Protein AF-0000000068866070 (afdb_homodimer)

Secondary structure (DSSP, 8-state):
--------SSHHHHHHHHHHHHHHTHHHHS--EEEEEETTGGGGGHHHHHHTT--GGGEEEE---HHHHHTT-HHHHHHTS-HHHHHHHHTT-EEEEEEEESS-EEEE-TTS-EEEE---HIIIIIIHHHHHHHHHHTT-S--PPPEETTEE-HHHHHHHHHT--HHHHHHHHTTGGGPPTT--S-EEEEEEEE-SSTT-HHHHHHHHHHHHHHHHHHHHHHHHTTTT-----------------/--------STTHHHHHHHHHHHHHTHHHHS-PEEEEEETTGGGGGHHHHHHTT--GGGEEEE---HHHHHTT-HHHHHHTS-HHHHHHHHTT-EEEEEEEESS-EEEE-TTS-EEEE---HIIIIIIHHHHHHHHHHTT-S--PPPEETTEE-HHHHHHHHHH--HHHHHHHHTTGGGPPTT--S-EEEEEEEE-SSTT-HHHHHHHHHHHHHHHHHHHHHHHHTTTT-----------------

Sequence (490 aa):
MLRLDGTTLRAATRLAAQARCSVASCAGGGIYTRHYINLSNGVEAIDGLLSAGVAPEALGVCRIQSSQCESQDYSGLLANLDHDMMLHLALGHECRVYDFGSRGATWVADDGSAEPLYVPRAIWWGLEWWRYALNDIWRLPAQRTPILRGVNVERNFREALGRLSKKERRRVKYYRPFTRDGLQEVRLSGYYAPAETDGERQLHRSALLGLSDSLCRRAEVGGTGSGRGSGSEREVRGLRTRAGQMLRLDGTTLRAATRLAAQARCSVASCAGGGIYTRHYINLSNGVEAIDGLLSAGVAPEALGVCRIQSSQCESQDYSGLLANLDHDMMLHLALGHECRVYDFGSRGATWVADDGSAEPLYVPRAIWWGLEWWRYALNDIWRLPAQRTPILRGVNVERNFREALGRLSKKERRRVKYYRPFTRDGLQEVRLSGYYAPAETDGERQLHRSALLGLSDSLCRRAEVGGTGSGRGSGSEREVRGLRTRAGQ

Organism: Emiliania huxleyi (strain CCMP1516) (NCBI:txid280463)

Radius of gyration: 22.98 Å; Cα contacts (8 Å, |Δi|>4): 796; chains: 2; bounding box: 53×93×48 Å

Foldseek 3Di:
DQPADQPAPCQLVVVLVVLLVQCVVCPDDVAAEAEEQEPDQSLVSLVSNVVSPNQLVSYHYFYQDLVCLVVVVLLVLLVRDDPVLLQSQQLPYAYEYGHEAADFDFAQDPVRDTDRGRDRCCAQRSQLLVQQLLCVLLVAADHDQRDRSNDGCNVVSVVSSVPDDPVSSCSSNVNSVNHHPPRRTGNYHYGYYHGDQVPPVVVSVVSVVVSVVSNVVVVVVVVVVVPPPPDPPPDPPPPPPDPDD/DQPQVQDAPVALVVVLVVLLVQCVVCPDDVAHEAEEQEPDQSLVSLVSNVVSPNQLVSYHYFYQDLVCLVVVVLLVLLVRDDPVLLQSQQLPYAYEYEHEAADFDFAQDPVRDTDGDRDRCCAQRSQLLVQQLLCVLLVAADHDQRDRSNDGCNVVSVVVSVPDDPVSSCSSNVNSVNHHPPRRTGNYHYGYYHGDQVPPVVVSVVSVVVSVVSNVVVVVVVVVPVPPPPDPPPPPPPDPPDDDD

Structure (mmCIF, N/CA/C/O backbone):
data_AF-0000000068866070-model_v1
#
loop_
_entity.id
_entity.type
_entity.pdbx_description
1 polymer 'Uncharacterized protein'
#
loop_
_atom_site.group_PDB
_atom_site.id
_atom_site.type_symbol
_atom_site.label_atom_id
_atom_site.label_alt_id
_atom_site.label_comp_id
_atom_site.label_asym_id
_atom_site.label_entity_id
_atom_site.label_seq_id
_atom_site.pdbx_PDB_ins_code
_atom_site.Cartn_x
_atom_site.Cartn_y
_atom_site.Cartn_z
_atom_site.occupancy
_atom_site.B_iso_or_equiv
_atom_site.auth_seq_id
_atom_site.auth_comp_id
_atom_site.auth_asym_id
_atom_site.auth_atom_id
_atom_site.pdbx_PDB_model_num
ATOM 1 N N . MET A 1 1 ? -0.621 25.141 1.736 1 18.17 1 MET A N 1
ATOM 2 C CA . MET A 1 1 ? -0.434 25.188 3.184 1 18.17 1 MET A CA 1
ATOM 3 C C . MET A 1 1 ? -1.248 24.078 3.863 1 18.17 1 MET A C 1
ATOM 5 O O . MET A 1 1 ? -2.441 23.938 3.596 1 18.17 1 MET A O 1
ATOM 9 N N . LEU A 1 2 ? -0.579 22.984 4.215 1 21.86 2 LEU A N 1
ATOM 10 C CA . LEU A 1 2 ? -1.161 21.953 5.066 1 21.86 2 LEU A CA 1
ATOM 11 C C . LEU A 1 2 ? -1.938 22.562 6.223 1 21.86 2 LEU A C 1
ATOM 13 O O . LEU A 1 2 ? -1.4 23.391 6.965 1 21.86 2 LEU A O 1
ATOM 17 N N . ARG A 1 3 ? -3.137 22.766 5.984 1 23.44 3 ARG A N 1
ATOM 18 C CA . ARG A 1 3 ? -3.955 23.266 7.082 1 23.44 3 ARG A CA 1
ATOM 19 C C . ARG A 1 3 ? -3.85 22.344 8.305 1 23.44 3 ARG A C 1
ATOM 21 O O . ARG A 1 3 ? -4.312 21.203 8.273 1 23.44 3 ARG A O 1
ATOM 28 N N . LEU A 1 4 ? -2.725 22.438 9.062 1 25.02 4 LEU A N 1
ATOM 29 C CA . LEU A 1 4 ? -2.516 21.766 10.336 1 25.02 4 LEU A CA 1
ATOM 30 C C . LEU A 1 4 ? -3.445 22.312 11.406 1 25.02 4 LEU A C 1
ATOM 32 O O . LEU A 1 4 ? -3.348 23.484 11.773 1 25.02 4 LEU A O 1
ATOM 36 N N . ASP A 1 5 ? -4.668 22.031 11.414 1 24.56 5 ASP A N 1
ATOM 37 C CA . ASP A 1 5 ? -5.516 22.484 12.516 1 24.56 5 ASP A CA 1
ATOM 38 C C . ASP A 1 5 ? -5.004 21.953 13.852 1 24.56 5 ASP A C 1
ATOM 40 O O . ASP A 1 5 ? -4.566 20.812 13.953 1 24.56 5 ASP A O 1
ATOM 44 N N . GLY A 1 6 ? -4.422 22.672 14.75 1 24.53 6 GLY A N 1
ATOM 45 C CA . GLY A 1 6 ? -3.902 22.641 16.109 1 24.53 6 GLY A CA 1
ATOM 46 C C . GLY A 1 6 ? -4.789 21.875 17.062 1 24.53 6 GLY A C 1
ATOM 47 O O . GLY A 1 6 ? -4.695 22.047 18.281 1 24.53 6 GLY A O 1
ATOM 48 N N . THR A 1 7 ? -5.992 21.516 16.891 1 27.55 7 THR A N 1
ATOM 49 C CA . THR A 1 7 ? -6.781 21.016 18.016 1 27.55 7 THR A CA 1
ATOM 50 C C . THR A 1 7 ? -6.168 19.734 18.562 1 27.55 7 THR A C 1
ATOM 52 O O . THR A 1 7 ? -6.035 18.734 17.859 1 27.55 7 THR A O 1
ATOM 55 N N . THR A 1 8 ? -5.258 19.688 19.641 1 26.61 8 THR A N 1
ATOM 56 C CA . THR A 1 8 ? -4.504 18.75 20.469 1 26.61 8 THR A CA 1
ATOM 57 C C . THR A 1 8 ? -5.316 17.484 20.734 1 26.61 8 THR A C 1
ATOM 59 O O . THR A 1 8 ? -4.855 16.375 20.469 1 26.61 8 THR A O 1
ATOM 62 N N . LEU A 1 9 ? -5.539 17.047 22.25 1 30.61 9 LEU A N 1
ATOM 63 C CA . LEU A 1 9 ? -6.234 15.977 22.984 1 30.61 9 LEU A CA 1
ATOM 64 C C . LEU A 1 9 ? -7.684 15.867 22.516 1 30.61 9 LEU A C 1
ATOM 66 O O . LEU A 1 9 ? -8.406 14.969 22.953 1 30.61 9 LEU A O 1
ATOM 70 N N . ARG A 1 10 ? -8.398 16.906 22.188 1 32.78 10 ARG A N 1
ATOM 71 C CA . ARG A 1 10 ? -9.641 17.156 21.469 1 32.78 10 ARG A CA 1
ATOM 72 C C . ARG A 1 10 ? -9.586 16.594 20.047 1 32.78 10 ARG A C 1
ATOM 74 O O . ARG A 1 10 ? -10.477 16.844 19.234 1 32.78 10 ARG A O 1
ATOM 81 N N . ALA A 1 11 ? -8.602 16.016 19.781 1 35.59 11 ALA A N 1
ATOM 82 C CA . ALA A 1 11 ? -8.016 15.469 18.562 1 35.59 11 ALA A CA 1
ATOM 83 C C . ALA A 1 11 ? -8.656 14.133 18.203 1 35.59 11 ALA A C 1
ATOM 85 O O . ALA A 1 11 ? -8.992 13.891 17.031 1 35.59 11 ALA A O 1
ATOM 86 N N . ALA A 1 12 ? -8.391 13.289 19.266 1 38.69 12 ALA A N 1
ATOM 87 C CA . ALA A 1 12 ? -9.156 12.07 19 1 38.69 12 ALA A CA 1
ATOM 88 C C . ALA A 1 12 ? -10.609 12.398 18.656 1 38.69 12 ALA A C 1
ATOM 90 O O . ALA A 1 12 ? -11.188 11.812 17.734 1 38.69 12 ALA A O 1
ATOM 91 N N . THR A 1 13 ? -11.07 13.297 19.641 1 38.59 13 THR A N 1
ATOM 92 C CA . THR A 1 13 ? -12.43 13.758 19.375 1 38.59 13 THR A CA 1
ATOM 93 C C . THR A 1 13 ? -12.484 14.523 18.047 1 38.59 13 THR A C 1
ATOM 95 O O . THR A 1 13 ? -13.43 14.375 17.281 1 38.59 13 THR A O 1
ATOM 98 N N . ARG A 1 14 ? -11.445 15.352 17.891 1 43.56 14 ARG A N 1
ATOM 99 C CA . ARG A 1 14 ? -11.375 16.094 16.641 1 43.56 14 ARG A CA 1
ATOM 100 C C . ARG A 1 14 ? -11.094 15.172 15.461 1 43.56 14 ARG A C 1
ATOM 102 O O . ARG A 1 14 ? -11.648 15.352 14.375 1 43.56 14 ARG A O 1
ATOM 109 N N . LEU A 1 15 ? -10.141 14.266 15.828 1 48.16 15 LEU A N 1
ATOM 110 C CA . LEU A 1 15 ? -9.961 13.258 14.781 1 48.16 15 LEU A CA 1
ATOM 111 C C . LEU A 1 15 ? -11.266 12.531 14.492 1 48.16 15 LEU A C 1
ATOM 113 O O . LEU A 1 15 ? -11.609 12.312 13.328 1 48.16 15 LEU A O 1
ATOM 117 N N . ALA A 1 16 ? -11.805 12.242 15.719 1 47.09 16 ALA A N 1
ATOM 118 C CA . ALA A 1 16 ? -13.109 11.617 15.523 1 47.09 16 ALA A CA 1
ATOM 119 C C . ALA A 1 16 ? -14.07 12.562 14.812 1 47.09 16 ALA A C 1
ATOM 121 O O . ALA A 1 16 ? -14.805 12.148 13.914 1 47.09 16 ALA A O 1
ATOM 122 N N . ALA A 1 17 ? -14.016 13.789 15.336 1 44.69 17 ALA A N 1
ATOM 123 C CA . ALA A 1 17 ? -14.898 14.758 14.695 1 44.69 17 ALA A CA 1
ATOM 124 C C . ALA A 1 17 ? -14.5 14.984 13.242 1 44.69 17 ALA A C 1
ATOM 126 O O . ALA A 1 17 ? -15.359 15.055 12.359 1 44.69 17 ALA A O 1
ATOM 127 N N . GLN A 1 18 ? -13.25 15.125 13.102 1 48.88 18 GLN A N 1
ATOM 128 C CA . GLN A 1 18 ? -12.773 15.305 11.734 1 48.88 18 GLN A CA 1
ATOM 129 C C . GLN A 1 18 ? -13 14.047 10.898 1 48.88 18 GLN A C 1
ATOM 131 O O . GLN A 1 18 ? -13.359 14.133 9.727 1 48.88 18 GLN A O 1
ATOM 136 N N . ALA A 1 19 ? -12.758 12.992 11.586 1 49.97 19 ALA A N 1
ATOM 137 C CA . ALA A 1 19 ? -13.055 11.734 10.906 1 49.97 19 ALA A CA 1
ATOM 138 C C . ALA A 1 19 ? -14.547 11.633 10.578 1 49.97 19 ALA A C 1
ATOM 140 O O . ALA A 1 19 ? -14.914 11.188 9.492 1 49.97 19 ALA A O 1
ATOM 141 N N . ARG A 1 20 ? -15.273 12.016 11.578 1 47.03 20 ARG A N 1
ATOM 142 C CA . ARG A 1 20 ? -16.719 11.977 11.344 1 47.03 20 ARG A CA 1
ATOM 143 C C . ARG A 1 20 ? -17.109 12.898 10.195 1 47.03 20 ARG A C 1
ATOM 145 O O . ARG A 1 20 ? -17.953 12.539 9.367 1 47.03 20 ARG A O 1
ATOM 152 N N . CYS A 1 21 ? -16.594 14.031 10.227 1 43.09 21 CYS A N 1
ATOM 153 C CA . CYS A 1 21 ? -16.891 14.961 9.141 1 43.09 21 CYS A CA 1
ATOM 154 C C . CYS A 1 21 ? -16.406 14.406 7.805 1 43.09 21 CYS A C 1
ATOM 156 O O . CYS A 1 21 ? -17.062 14.586 6.781 1 43.09 21 CYS A O 1
ATOM 158 N N . SER A 1 22 ? -15.32 13.836 7.895 1 46.53 22 SER A N 1
ATOM 159 C CA . SER A 1 22 ? -14.688 13.344 6.676 1 46.53 22 SER A CA 1
ATOM 160 C C . SER A 1 22 ? -15.43 12.133 6.121 1 46.53 22 SER A C 1
ATOM 162 O O . SER A 1 22 ? -15.484 11.93 4.902 1 46.53 22 SER A O 1
ATOM 164 N N . VAL A 1 23 ? -15.891 11.336 7.027 1 44.81 23 VAL A N 1
ATOM 165 C CA . VAL A 1 23 ? -16.719 10.227 6.543 1 44.81 23 VAL A CA 1
ATOM 166 C C . VAL A 1 23 ? -17.969 10.773 5.867 1 44.81 23 VAL A C 1
ATOM 168 O O . VAL A 1 23 ? -18.406 10.242 4.844 1 44.81 23 VAL A O 1
ATOM 171 N N . ALA A 1 24 ? -18.562 11.82 6.406 1 41.28 24 ALA A N 1
ATOM 172 C CA . ALA A 1 24 ? -19.75 12.469 5.867 1 41.28 24 ALA A CA 1
ATOM 173 C C . ALA A 1 24 ? -19.469 13.102 4.508 1 41.28 24 ALA A C 1
ATOM 175 O O . ALA A 1 24 ? -20.375 13.242 3.678 1 41.28 24 ALA A O 1
ATOM 176 N N . SER A 1 25 ? -18.281 13.484 4.285 1 42.06 25 SER A N 1
ATOM 177 C CA . SER A 1 25 ? -18.031 14.336 3.125 1 42.06 25 SER A CA 1
ATOM 178 C C . SER A 1 25 ? -17.969 13.516 1.84 1 42.06 25 SER A C 1
ATOM 180 O O . SER A 1 25 ? -17.688 14.055 0.768 1 42.06 25 SER A O 1
ATOM 182 N N . CYS A 1 26 ? -17.953 12.148 1.884 1 45.66 26 CYS A N 1
ATOM 183 C CA . CYS A 1 26 ? -18.047 11.523 0.572 1 45.66 26 CYS A CA 1
ATOM 184 C C . CYS A 1 26 ? -19.312 11.961 -0.16 1 45.66 26 CYS A C 1
ATOM 186 O O . CYS A 1 26 ? -19.5 11.633 -1.332 1 45.66 26 CYS A O 1
ATOM 188 N N . ALA A 1 27 ? -20.328 12.414 0.537 1 41.38 27 ALA A N 1
ATOM 189 C CA . ALA A 1 27 ? -21.672 12.461 -0.021 1 41.38 27 ALA A CA 1
ATOM 190 C C . ALA A 1 27 ? -21.719 13.289 -1.303 1 41.38 27 ALA A C 1
ATOM 192 O O . ALA A 1 27 ? -22.422 12.945 -2.256 1 41.38 27 ALA A O 1
ATOM 193 N N . GLY A 1 28 ? -21.234 14.5 -1.285 1 46.66 28 GLY A N 1
ATOM 194 C CA . GLY A 1 28 ? -21.781 15.297 -2.365 1 46.66 28 GLY A CA 1
ATOM 195 C C . GLY A 1 28 ? -20.953 15.25 -3.631 1 46.66 28 GLY A C 1
ATOM 196 O O . GLY A 1 28 ? -21.469 15.469 -4.73 1 46.66 28 GLY A O 1
ATOM 197 N N . GLY A 1 29 ? -19.594 14.945 -3.688 1 56.62 29 GLY A N 1
ATOM 198 C CA . GLY A 1 29 ? -18.844 15.359 -4.859 1 56.62 29 GLY A CA 1
ATOM 199 C C . GLY A 1 29 ? -18.062 14.227 -5.492 1 56.62 29 GLY A C 1
ATOM 200 O O . GLY A 1 29 ? -17.203 14.461 -6.355 1 56.62 29 GLY A O 1
ATOM 201 N N . GLY A 1 30 ? -18.391 12.789 -5.207 1 77.31 30 GLY A N 1
ATOM 202 C CA . GLY A 1 30 ? -17.703 11.711 -5.91 1 77.31 30 GLY A CA 1
ATOM 203 C C . GLY A 1 30 ? -16.297 11.477 -5.418 1 77.31 30 GLY A C 1
ATOM 204 O O . GLY A 1 30 ? -15.43 11.039 -6.18 1 77.31 30 GLY A O 1
ATOM 205 N N . ILE A 1 31 ? -16.016 11.992 -4.191 1 87.44 31 ILE A N 1
ATOM 206 C CA . ILE A 1 31 ? -14.672 11.836 -3.633 1 87.44 31 ILE A CA 1
ATOM 207 C C . ILE A 1 31 ? -14.719 10.875 -2.449 1 87.44 31 ILE A C 1
ATOM 209 O O . ILE A 1 31 ? -15.508 11.055 -1.521 1 87.44 31 ILE A O 1
ATOM 213 N N . TYR A 1 32 ? -14.047 9.891 -2.479 1 91 32 TYR A N 1
ATOM 214 C CA . TYR A 1 32 ? -13.883 8.922 -1.405 1 91 32 TYR A CA 1
ATOM 215 C C . TYR A 1 32 ? -12.711 9.289 -0.511 1 91 32 TYR A C 1
ATOM 217 O O . TYR A 1 32 ? -11.68 9.766 -0.994 1 91 32 TYR A O 1
ATOM 225 N N . THR A 1 33 ? -12.867 9.102 0.776 1 91.31 33 THR A N 1
ATOM 226 C CA . THR A 1 33 ? -11.789 9.359 1.721 1 91.31 33 THR A CA 1
ATOM 227 C C . THR A 1 33 ? -11.18 8.055 2.215 1 91.31 33 THR A C 1
ATOM 229 O O . THR A 1 33 ? -11.875 7.207 2.781 1 91.31 33 THR A O 1
ATOM 232 N N . ARG A 1 34 ? -9.953 7.902 1.935 1 93.44 34 ARG A N 1
ATOM 233 C CA . ARG A 1 34 ? -9.18 6.793 2.473 1 93.44 34 ARG A CA 1
ATOM 234 C C . ARG A 1 34 ? -8.289 7.254 3.623 1 93.44 34 ARG A C 1
ATOM 236 O O . ARG A 1 34 ? -7.66 8.312 3.545 1 93.44 34 ARG A O 1
ATOM 243 N N . HIS A 1 35 ? -8.273 6.477 4.719 1 93.44 35 HIS A N 1
ATOM 244 C CA . HIS A 1 35 ? -7.492 6.809 5.902 1 93.44 35 HIS A CA 1
ATOM 245 C C . HIS A 1 35 ? -6.246 5.934 6.004 1 93.44 35 HIS A C 1
ATOM 247 O O . HIS A 1 35 ? -6.328 4.711 5.875 1 93.44 35 HIS A O 1
ATOM 253 N N . TYR A 1 36 ? -5.129 6.574 6.203 1 96.62 36 TYR A N 1
ATOM 254 C CA . TYR A 1 36 ? -3.865 5.852 6.316 1 96.62 36 TYR A CA 1
ATOM 255 C C . TYR A 1 36 ? -3.215 6.102 7.672 1 96.62 36 TYR A C 1
ATOM 257 O O . TYR A 1 36 ? -3.018 7.25 8.07 1 96.62 36 TYR A O 1
ATOM 265 N N . ILE A 1 37 ? -2.887 5.043 8.312 1 96.69 37 ILE A N 1
ATOM 266 C CA . ILE A 1 37 ? -2.176 5.07 9.586 1 96.69 37 ILE A CA 1
ATOM 267 C C . ILE A 1 37 ? -0.67 5.039 9.336 1 96.69 37 ILE A C 1
ATOM 269 O O . ILE A 1 37 ? -0.139 4.059 8.812 1 96.69 37 ILE A O 1
ATOM 273 N N . ASN A 1 38 ? -0.002 6.105 9.711 1 96.88 38 ASN A N 1
ATOM 274 C CA . ASN A 1 38 ? 1.451 6.078 9.602 1 96.88 38 ASN A CA 1
ATOM 275 C C . ASN A 1 38 ? 2.092 5.309 10.75 1 96.88 38 ASN A C 1
ATOM 277 O O . ASN A 1 38 ? 1.943 5.684 11.914 1 96.88 38 ASN A O 1
ATOM 281 N N . LEU A 1 39 ? 2.77 4.312 10.367 1 95.06 39 LEU A N 1
ATOM 282 C CA . LEU A 1 39 ? 3.438 3.514 11.391 1 95.06 39 LEU A CA 1
ATOM 283 C C . LEU A 1 39 ? 4.707 4.203 11.875 1 95.06 39 LEU A C 1
ATOM 285 O O . LEU A 1 39 ? 5.469 4.75 11.07 1 95.06 39 LEU A O 1
ATOM 289 N N . SER A 1 40 ? 4.98 4.23 13.258 1 91.25 40 SER A N 1
ATOM 290 C CA . SER A 1 40 ? 4.352 3.367 14.258 1 91.25 40 SER A CA 1
ATOM 291 C C . SER A 1 40 ? 3.322 4.133 15.078 1 91.25 40 SER A C 1
ATOM 293 O O . SER A 1 40 ? 2.225 3.635 15.336 1 91.25 40 SER A O 1
ATOM 295 N N . ASN A 1 41 ? 3.477 5.457 15.305 1 90.06 41 ASN A N 1
ATOM 296 C CA . ASN A 1 41 ? 2.691 6.156 16.312 1 90.06 41 ASN A CA 1
ATOM 297 C C . ASN A 1 41 ? 1.287 6.477 15.812 1 90.06 41 ASN A C 1
ATOM 299 O O . ASN A 1 41 ? 0.381 6.738 16.609 1 90.06 41 ASN A O 1
ATOM 303 N N . GLY A 1 42 ? 1.121 6.426 14.492 1 93.62 42 GLY A N 1
ATOM 304 C CA . GLY A 1 42 ? -0.202 6.66 13.938 1 93.62 42 GLY A CA 1
ATOM 305 C C . GLY A 1 42 ? -1.23 5.645 14.398 1 93.62 42 GLY A C 1
ATOM 306 O O . GLY A 1 42 ? -2.436 5.875 14.273 1 93.62 42 GLY A O 1
ATOM 307 N N . VAL A 1 43 ? -0.78 4.531 14.953 1 94 43 VAL A N 1
ATOM 308 C CA . VAL A 1 43 ? -1.672 3.451 15.367 1 94 43 VAL A CA 1
ATOM 309 C C . VAL A 1 43 ? -2.6 3.941 16.469 1 94 43 VAL A C 1
ATOM 311 O O . VAL A 1 43 ? -3.668 3.365 16.703 1 94 43 VAL A O 1
ATOM 314 N N . GLU A 1 44 ? -2.193 4.953 17.141 1 89.81 44 GLU A N 1
ATOM 315 C CA . GLU A 1 44 ? -2.988 5.508 18.234 1 89.81 44 GLU A CA 1
ATOM 316 C C . GLU A 1 44 ? -4.289 6.117 17.719 1 89.81 44 GLU A C 1
ATOM 318 O O . GLU A 1 44 ? -5.219 6.355 18.484 1 89.81 44 GLU A O 1
ATOM 323 N N . ALA A 1 45 ? -4.383 6.359 16.391 1 90.62 45 ALA A N 1
ATOM 324 C CA . ALA A 1 45 ? -5.578 6.953 15.797 1 90.62 45 ALA A CA 1
ATOM 325 C C . ALA A 1 45 ? -6.641 5.895 15.523 1 90.62 45 ALA A C 1
ATOM 327 O O . ALA A 1 45 ? -7.805 6.223 15.281 1 90.62 45 ALA A O 1
ATOM 328 N N . ILE A 1 46 ? -6.289 4.605 15.531 1 92.56 46 ILE A N 1
ATOM 329 C CA . ILE A 1 46 ? -7.129 3.525 15.023 1 92.56 46 ILE A CA 1
ATOM 330 C C . ILE A 1 46 ? -8.43 3.463 15.82 1 92.56 46 ILE A C 1
ATOM 332 O O . ILE A 1 46 ? -9.516 3.506 15.25 1 92.56 46 ILE A O 1
ATOM 336 N N . ASP A 1 47 ? -8.305 3.465 17.156 1 87.56 47 ASP A N 1
ATOM 337 C CA . ASP A 1 47 ? -9.492 3.32 17.984 1 87.56 47 ASP A CA 1
ATOM 338 C C . ASP A 1 47 ? -10.438 4.508 17.812 1 87.56 47 ASP A C 1
ATOM 340 O O . ASP A 1 47 ? -11.656 4.328 17.719 1 87.56 47 ASP A O 1
ATOM 344 N N . GLY A 1 48 ? -9.844 5.664 17.734 1 85.56 48 GLY A N 1
ATOM 345 C CA . GLY A 1 48 ? -10.656 6.848 17.531 1 85.56 48 GLY A CA 1
ATOM 346 C C . GLY A 1 48 ? -11.383 6.836 16.188 1 85.56 48 GLY A C 1
ATOM 347 O O . GLY A 1 48 ? -12.555 7.211 16.125 1 85.56 48 GLY A O 1
ATOM 348 N N . LEU A 1 49 ? -10.758 6.395 15.156 1 89.12 49 LEU A N 1
ATOM 349 C CA . LEU A 1 49 ? -11.344 6.348 13.82 1 89.12 49 LEU A CA 1
ATOM 350 C C . LEU A 1 49 ? -12.469 5.316 13.758 1 89.12 49 LEU A C 1
ATOM 352 O O . LEU A 1 49 ? -13.539 5.594 13.211 1 89.12 49 LEU A O 1
ATOM 356 N N . LEU A 1 50 ? -12.227 4.191 14.336 1 87.19 50 LEU A N 1
ATOM 357 C CA . LEU A 1 50 ? -13.242 3.145 14.352 1 87.19 50 LEU A CA 1
ATOM 358 C C . LEU A 1 50 ? -14.469 3.586 15.141 1 87.19 50 LEU A C 1
ATOM 360 O O . LEU A 1 50 ? -15.602 3.379 14.703 1 87.19 50 LEU A O 1
ATOM 364 N N . SER A 1 51 ? -14.211 4.227 16.25 1 83.94 51 SER A N 1
ATOM 365 C CA . SER A 1 51 ? -15.305 4.715 17.094 1 83.94 51 SER A CA 1
ATOM 366 C C . SER A 1 51 ? -16.094 5.805 16.375 1 83.94 51 SER A C 1
ATOM 368 O O . SER A 1 51 ? -17.297 5.953 16.609 1 83.94 51 SER A O 1
ATOM 370 N N . ALA A 1 52 ? -15.406 6.473 15.477 1 81.88 52 ALA A N 1
ATOM 371 C CA . ALA A 1 52 ? -16.047 7.539 14.711 1 81.88 52 ALA A CA 1
ATOM 372 C C . ALA A 1 52 ? -16.828 6.973 13.531 1 81.88 52 ALA A C 1
ATOM 374 O O . ALA A 1 52 ? -17.422 7.723 12.75 1 81.88 52 ALA A O 1
ATOM 375 N N . GLY A 1 53 ? -16.75 5.633 13.336 1 81.69 53 GLY A N 1
ATOM 376 C CA . GLY A 1 53 ? -17.594 5.004 12.32 1 81.69 53 GLY A CA 1
ATOM 377 C C . GLY A 1 53 ? -16.828 4.68 11.047 1 81.69 53 GLY A C 1
ATOM 378 O O . GLY A 1 53 ? -17.422 4.223 10.062 1 81.69 53 GLY A O 1
ATOM 379 N N . VAL A 1 54 ? -15.547 4.996 11.055 1 86.5 54 VAL A N 1
ATOM 380 C CA . VAL A 1 54 ? -14.758 4.613 9.883 1 86.5 54 VAL A CA 1
ATOM 381 C C . VAL A 1 54 ? -14.695 3.094 9.781 1 86.5 54 VAL A C 1
ATOM 383 O O . VAL A 1 54 ? -14.336 2.414 10.75 1 86.5 54 VAL A O 1
ATOM 386 N N . ALA A 1 55 ? -15.102 2.609 8.609 1 85.88 55 ALA A N 1
ATOM 387 C CA . ALA A 1 55 ? -15.023 1.167 8.398 1 85.88 55 ALA A CA 1
ATOM 388 C C . ALA A 1 55 ? -13.57 0.685 8.477 1 85.88 55 ALA A C 1
ATOM 390 O O . ALA A 1 55 ? -12.672 1.319 7.93 1 85.88 55 ALA A O 1
ATOM 391 N N . PRO A 1 56 ? -13.359 -0.416 9.164 1 91.06 56 PRO A N 1
ATOM 392 C CA . PRO A 1 56 ? -11.984 -0.921 9.266 1 91.06 56 PRO A CA 1
ATOM 393 C C . PRO A 1 56 ? -11.344 -1.167 7.906 1 91.06 56 PRO A C 1
ATOM 395 O O . PRO A 1 56 ? -10.133 -0.993 7.75 1 91.06 56 PRO A O 1
ATOM 398 N N . GLU A 1 57 ? -12.164 -1.466 6.891 1 89.06 57 GLU A N 1
ATOM 399 C CA . GLU A 1 57 ? -11.664 -1.747 5.551 1 89.06 57 GLU A CA 1
ATOM 400 C C . GLU A 1 57 ? -11.18 -0.473 4.867 1 89.06 57 GLU A C 1
ATOM 402 O O . GLU A 1 57 ? -10.461 -0.534 3.865 1 89.06 57 GLU A O 1
ATOM 407 N N . ALA A 1 58 ? -11.578 0.646 5.418 1 89.19 58 ALA A N 1
ATOM 408 C CA . ALA A 1 58 ? -11.195 1.932 4.836 1 89.19 58 ALA A CA 1
ATOM 409 C C . ALA A 1 58 ? -9.883 2.434 5.434 1 89.19 58 ALA A C 1
ATOM 411 O O . ALA A 1 58 ? -9.367 3.479 5.023 1 89.19 58 ALA A O 1
ATOM 412 N N . LEU A 1 59 ? -9.383 1.612 6.363 1 93.25 59 LEU A N 1
ATOM 413 C CA . LEU A 1 59 ? -8.102 1.952 6.969 1 93.25 59 LEU A CA 1
ATOM 414 C C . LEU A 1 59 ? -6.961 1.225 6.27 1 93.25 59 LEU A C 1
ATOM 416 O O . LEU A 1 59 ? -7.047 0.021 6.02 1 93.25 59 LEU A O 1
ATOM 420 N N . GLY A 1 60 ? -6.016 1.967 5.852 1 96.06 60 GLY A N 1
ATOM 421 C CA . GLY A 1 60 ? -4.738 1.438 5.406 1 96.06 60 GLY A CA 1
ATOM 422 C C . GLY A 1 60 ? -3.57 1.911 6.254 1 96.06 60 GLY A C 1
ATOM 423 O O . GLY A 1 60 ? -3.756 2.654 7.219 1 96.06 60 GLY A O 1
ATOM 424 N N . VAL A 1 61 ? -2.402 1.41 5.938 1 97.69 61 VAL A N 1
ATOM 425 C CA . VAL A 1 61 ? -1.226 1.881 6.66 1 97.69 61 VAL A CA 1
ATOM 426 C C . VAL A 1 61 ? -0.195 2.422 5.672 1 97.69 61 VAL A C 1
ATOM 428 O O . VAL A 1 61 ? -0.236 2.098 4.48 1 97.69 61 VAL A O 1
ATOM 431 N N . CYS A 1 62 ? 0.625 3.254 6.102 1 97.94 62 CYS A N 1
ATOM 432 C CA . CYS A 1 62 ? 1.794 3.756 5.387 1 97.94 62 CYS A CA 1
ATOM 433 C C . CYS A 1 62 ? 2.971 3.947 6.336 1 97.94 62 CYS A C 1
ATOM 435 O O . CYS A 1 62 ? 2.84 3.742 7.543 1 97.94 62 CYS A O 1
ATOM 437 N N . ARG A 1 63 ? 4.082 4.215 5.73 1 97.12 63 ARG A N 1
ATOM 438 C CA . ARG A 1 63 ? 5.262 4.41 6.566 1 97.12 63 ARG A CA 1
ATOM 439 C C . ARG A 1 63 ? 6.117 5.559 6.043 1 97.12 63 ARG A C 1
ATOM 441 O O . ARG A 1 63 ? 6.895 5.379 5.102 1 97.12 63 ARG A O 1
ATOM 448 N N . ILE A 1 64 ? 5.922 6.645 6.605 1 96.69 64 ILE A N 1
ATOM 449 C CA . ILE A 1 64 ? 6.777 7.812 6.43 1 96.69 64 ILE A CA 1
ATOM 450 C C . ILE A 1 64 ? 7.73 7.934 7.617 1 96.69 64 ILE A C 1
ATOM 452 O O . ILE A 1 64 ? 7.309 8.273 8.727 1 96.69 64 ILE A O 1
ATOM 456 N N . GLN A 1 65 ? 8.945 7.688 7.383 1 94.75 65 GLN A N 1
ATOM 457 C CA . GLN A 1 65 ? 9.922 7.629 8.469 1 94.75 65 GLN A CA 1
ATOM 458 C C . GLN A 1 65 ? 10.5 9.008 8.766 1 94.75 65 GLN A C 1
ATOM 460 O O . GLN A 1 65 ? 11.094 9.641 7.883 1 94.75 65 GLN A O 1
ATOM 465 N N . SER A 1 66 ? 10.375 9.367 9.984 1 91.62 66 SER A N 1
ATOM 466 C CA . SER A 1 66 ? 10.93 10.648 10.406 1 91.62 66 SER A CA 1
ATOM 467 C C . SER A 1 66 ? 12.445 10.688 10.195 1 91.62 66 SER A C 1
ATOM 469 O O . SER A 1 66 ? 13.008 11.734 9.883 1 91.62 66 SER A O 1
ATOM 471 N N . SER A 1 67 ? 13.078 9.547 10.406 1 92.69 67 SER A N 1
ATOM 472 C CA . SER A 1 67 ? 14.523 9.469 10.219 1 92.69 67 SER A CA 1
ATOM 473 C C . SER A 1 67 ? 14.914 9.75 8.773 1 92.69 67 SER A C 1
ATOM 475 O O . SER A 1 67 ? 15.945 10.375 8.516 1 92.69 67 SER A O 1
ATOM 477 N N . GLN A 1 68 ? 14.094 9.336 7.824 1 95.69 68 GLN A N 1
ATOM 478 C CA . GLN A 1 68 ? 14.352 9.633 6.422 1 95.69 68 GLN A CA 1
ATOM 479 C C . GLN A 1 68 ? 14.141 11.117 6.121 1 95.69 68 GLN A C 1
ATOM 481 O O . GLN A 1 68 ? 14.844 11.695 5.289 1 95.69 68 GLN A O 1
ATOM 486 N N . CYS A 1 69 ? 13.141 11.672 6.773 1 94.25 69 CYS A N 1
ATOM 487 C CA . CYS A 1 69 ? 12.93 13.102 6.633 1 94.25 69 CYS A CA 1
ATOM 488 C C . CYS A 1 69 ? 14.133 13.891 7.145 1 94.25 69 CYS A C 1
ATOM 490 O O . CYS A 1 69 ? 14.633 14.789 6.461 1 94.25 69 CYS A O 1
ATOM 492 N N . GLU A 1 70 ? 14.625 13.523 8.242 1 92.62 70 GLU A N 1
ATOM 493 C CA . GLU A 1 70 ? 15.758 14.195 8.875 1 92.62 70 GLU A CA 1
ATOM 494 C C . GLU A 1 70 ? 17.016 14.109 8.008 1 92.62 70 GLU A C 1
ATOM 496 O O . GLU A 1 70 ? 17.75 15.094 7.875 1 92.62 70 GLU A O 1
ATOM 501 N N . SER A 1 71 ? 17.234 12.984 7.441 1 95.62 71 SER A N 1
ATOM 502 C CA . SER A 1 71 ? 18.422 12.766 6.621 1 95.62 71 SER A CA 1
ATOM 503 C C . SER A 1 71 ? 18.203 13.258 5.195 1 95.62 71 SER A C 1
ATOM 505 O O . SER A 1 71 ? 19.078 13.109 4.34 1 95.62 71 SER A O 1
ATOM 507 N N . GLN A 1 72 ? 17.016 13.734 4.902 1 96.12 72 GLN A N 1
ATOM 508 C CA . GLN A 1 72 ? 16.656 14.234 3.58 1 96.12 72 GLN A CA 1
ATOM 509 C C . GLN A 1 72 ? 16.812 13.156 2.518 1 96.12 72 GLN A C 1
ATOM 511 O O . GLN A 1 72 ? 17.391 13.391 1.458 1 96.12 72 GLN A O 1
ATOM 516 N N . ASP A 1 73 ? 16.406 11.977 2.92 1 96.62 73 ASP A N 1
ATOM 517 C CA . ASP A 1 73 ? 16.375 10.859 1.979 1 96.62 73 ASP A CA 1
ATOM 518 C C . ASP A 1 73 ? 15.141 10.922 1.09 1 96.62 73 ASP A C 1
ATOM 520 O O . ASP A 1 73 ? 14.242 10.086 1.202 1 96.62 73 ASP A O 1
ATOM 524 N N . TYR A 1 74 ? 15.203 11.773 0.097 1 97.12 74 TYR A N 1
ATOM 525 C CA . TYR A 1 74 ? 14.07 12.055 -0.775 1 97.12 74 TYR A CA 1
ATOM 526 C C . TYR A 1 74 ? 13.648 10.812 -1.542 1 97.12 74 TYR A C 1
ATOM 528 O O . TYR A 1 74 ? 12.461 10.492 -1.622 1 97.12 74 TYR A O 1
ATOM 536 N N . SER A 1 75 ? 14.594 10.141 -1.997 1 96.19 75 SER A N 1
ATOM 537 C CA . SER A 1 75 ? 14.328 8.922 -2.764 1 96.19 75 SER A CA 1
ATOM 538 C C . SER A 1 75 ? 13.727 7.832 -1.884 1 96.19 75 SER A C 1
ATOM 540 O O . SER A 1 75 ? 12.773 7.16 -2.285 1 96.19 75 SER A O 1
ATOM 542 N N . GLY A 1 76 ? 14.266 7.707 -0.723 1 95.62 76 GLY A N 1
ATOM 543 C CA . GLY A 1 76 ? 13.742 6.715 0.207 1 95.62 76 GLY A CA 1
ATOM 544 C C . GLY A 1 76 ? 12.312 6.984 0.628 1 95.62 76 GLY A C 1
ATOM 545 O O . GLY A 1 76 ? 11.508 6.055 0.744 1 95.62 76 GLY A O 1
ATOM 546 N N . LEU A 1 77 ? 11.984 8.211 0.77 1 97.06 77 LEU A N 1
ATOM 547 C CA . LEU A 1 77 ? 10.625 8.586 1.133 1 97.06 77 LEU A CA 1
ATOM 548 C C . LEU A 1 77 ? 9.648 8.25 0.009 1 97.06 77 LEU A C 1
ATOM 550 O O . LEU A 1 77 ? 8.562 7.715 0.26 1 97.06 77 LEU A O 1
ATOM 554 N N . LEU A 1 78 ? 10.07 8.508 -1.147 1 97.06 78 LEU A N 1
ATOM 555 C CA . LEU A 1 78 ? 9.203 8.234 -2.291 1 97.06 78 LEU A CA 1
ATOM 556 C C . LEU A 1 78 ? 9.055 6.73 -2.51 1 97.06 78 LEU A C 1
ATOM 558 O O . LEU A 1 78 ? 7.984 6.258 -2.898 1 97.06 78 LEU A O 1
ATOM 562 N N . ALA A 1 79 ? 10.125 6.012 -2.188 1 95.62 79 ALA A N 1
ATOM 563 C CA . ALA A 1 79 ? 10.109 4.559 -2.334 1 95.62 79 ALA A CA 1
ATOM 564 C C . ALA A 1 79 ? 9.125 3.926 -1.355 1 95.62 79 ALA A C 1
ATOM 566 O O . ALA A 1 79 ? 8.602 2.838 -1.61 1 95.62 79 ALA A O 1
ATOM 567 N N . ASN A 1 80 ? 8.805 4.617 -0.351 1 97 80 ASN A N 1
ATOM 568 C CA . ASN A 1 80 ? 7.91 4.098 0.676 1 97 80 ASN A CA 1
ATOM 569 C C . ASN A 1 80 ? 6.457 4.445 0.376 1 97 80 ASN A C 1
ATOM 571 O O . ASN A 1 80 ? 5.551 4.012 1.091 1 97 80 ASN A O 1
ATOM 575 N N . LEU A 1 81 ? 6.262 5.23 -0.655 1 98.12 81 LEU A N 1
ATOM 576 C CA . LEU A 1 81 ? 4.898 5.562 -1.047 1 98.12 81 LEU A CA 1
ATOM 577 C C . LEU A 1 81 ? 4.23 4.383 -1.746 1 98.12 81 LEU A C 1
ATOM 579 O O . LEU A 1 81 ? 4.625 4.004 -2.85 1 98.12 81 LEU A O 1
ATOM 583 N N . ASP A 1 82 ? 3.189 3.863 -1.126 1 98.38 82 ASP A N 1
ATOM 584 C CA . ASP A 1 82 ? 2.545 2.643 -1.597 1 98.38 82 ASP A CA 1
ATOM 585 C C . ASP A 1 82 ? 1.8 2.885 -2.908 1 98.38 82 ASP A C 1
ATOM 587 O O . ASP A 1 82 ? 1.247 3.967 -3.123 1 98.38 82 ASP A O 1
ATOM 591 N N . HIS A 1 83 ? 1.737 1.847 -3.686 1 98.44 83 HIS A N 1
ATOM 592 C CA . HIS A 1 83 ? 0.982 1.871 -4.934 1 98.44 83 HIS A CA 1
ATOM 593 C C . HIS A 1 83 ? -0.494 2.158 -4.68 1 98.44 83 HIS A C 1
ATOM 595 O O . HIS A 1 83 ? -1.121 2.916 -5.422 1 98.44 83 HIS A O 1
ATOM 601 N N . ASP A 1 84 ? -1.012 1.611 -3.646 1 98.12 84 ASP A N 1
ATOM 602 C CA . ASP A 1 84 ? -2.424 1.782 -3.316 1 98.12 84 ASP A CA 1
ATOM 603 C C . ASP A 1 84 ? -2.752 3.25 -3.051 1 98.12 84 ASP A C 1
ATOM 605 O O . ASP A 1 84 ? -3.725 3.781 -3.59 1 98.12 84 ASP A O 1
ATOM 609 N N . MET A 1 85 ? -1.929 3.891 -2.311 1 98.31 85 MET A N 1
ATOM 610 C CA . MET A 1 85 ? -2.15 5.305 -2.025 1 98.31 85 MET A CA 1
ATOM 611 C C . MET A 1 85 ? -2.006 6.145 -3.289 1 98.31 85 MET A C 1
ATOM 613 O O . MET A 1 85 ? -2.812 7.039 -3.541 1 98.31 85 MET A O 1
ATOM 617 N N . MET A 1 86 ? -1.008 5.848 -4.094 1 98.62 86 MET A N 1
ATOM 618 C CA . MET A 1 86 ? -0.797 6.602 -5.324 1 98.62 86 MET A CA 1
ATOM 619 C C . MET A 1 86 ? -2.01 6.492 -6.242 1 98.62 86 MET A C 1
ATOM 621 O O . MET A 1 86 ? -2.42 7.48 -6.855 1 98.62 86 MET A O 1
ATOM 625 N N . LEU A 1 87 ? -2.611 5.328 -6.273 1 98.31 87 LEU A N 1
ATOM 626 C CA . LEU A 1 87 ? -3.779 5.172 -7.133 1 98.31 87 LEU A CA 1
ATOM 627 C C . LEU A 1 87 ? -4.957 5.98 -6.605 1 98.31 87 LEU A C 1
ATOM 629 O O . LEU A 1 87 ? -5.637 6.672 -7.367 1 98.31 87 LEU A O 1
ATOM 633 N N . HIS A 1 88 ? -5.211 5.895 -5.352 1 97.62 88 HIS A N 1
ATOM 634 C CA . HIS A 1 88 ? -6.316 6.652 -4.777 1 97.62 88 HIS A CA 1
ATOM 635 C C . HIS A 1 88 ? -6.148 8.148 -5.016 1 97.62 88 HIS A C 1
ATOM 637 O O . HIS A 1 88 ? -7.109 8.836 -5.363 1 97.62 88 HIS A O 1
ATOM 643 N N . LEU A 1 89 ? -4.945 8.594 -4.836 1 97.81 89 LEU A N 1
ATOM 644 C CA . LEU A 1 89 ? -4.672 10.016 -5.066 1 97.81 89 LEU A CA 1
ATOM 645 C C . LEU A 1 89 ? -4.863 10.367 -6.535 1 97.81 89 LEU A C 1
ATOM 647 O O . LEU A 1 89 ? -5.43 11.422 -6.855 1 97.81 89 LEU A O 1
ATOM 651 N N . ALA A 1 90 ? -4.414 9.531 -7.422 1 98 90 ALA A N 1
ATOM 652 C CA . ALA A 1 90 ? -4.574 9.766 -8.852 1 98 90 ALA A CA 1
ATOM 653 C C . ALA A 1 90 ? -6.047 9.805 -9.242 1 98 90 ALA A C 1
ATOM 655 O O . ALA A 1 90 ? -6.465 10.656 -10.031 1 98 90 ALA A O 1
ATOM 656 N N . LEU A 1 91 ? -6.809 8.969 -8.633 1 96.69 91 LEU A N 1
ATOM 657 C CA . LEU A 1 91 ? -8.234 8.891 -8.938 1 96.69 91 LEU A CA 1
ATOM 658 C C . LEU A 1 91 ? -8.984 10.062 -8.32 1 96.69 91 LEU A C 1
ATOM 660 O O . LEU A 1 91 ? -10.203 10.18 -8.469 1 96.69 91 LEU A O 1
ATOM 664 N N . GLY A 1 92 ? -8.273 10.859 -7.562 1 95.56 92 GLY A N 1
ATOM 665 C CA . GLY A 1 92 ? -8.859 12.086 -7.031 1 95.56 92 GLY A CA 1
ATOM 666 C C . GLY A 1 92 ? -9.445 11.914 -5.641 1 95.56 92 GLY A C 1
ATOM 667 O O . GLY A 1 92 ? -10.125 12.805 -5.133 1 95.56 92 GLY A O 1
ATOM 668 N N . HIS A 1 93 ? -9.195 10.805 -5.039 1 95.75 93 HIS A N 1
ATOM 669 C CA . HIS A 1 93 ? -9.68 10.562 -3.684 1 95.75 93 HIS A CA 1
ATOM 670 C C . HIS A 1 93 ? -8.844 11.328 -2.66 1 95.75 93 HIS A C 1
ATOM 672 O O . HIS A 1 93 ? -7.738 11.781 -2.969 1 95.75 93 HIS A O 1
ATOM 678 N N . GLU A 1 94 ? -9.438 11.539 -1.537 1 93.44 94 GLU A N 1
ATOM 679 C CA . GLU A 1 94 ? -8.711 12.141 -0.42 1 93.44 94 GLU A CA 1
ATOM 680 C C . GLU A 1 94 ? -8.016 11.078 0.424 1 93.44 94 GLU A C 1
ATOM 682 O O . GLU A 1 94 ? -8.633 10.078 0.813 1 93.44 94 GLU A O 1
ATOM 687 N N . CYS A 1 95 ? -6.77 11.25 0.573 1 95.44 95 CYS A N 1
ATOM 688 C CA . CYS A 1 95 ? -6.004 10.398 1.477 1 95.44 95 CYS A CA 1
ATOM 689 C C . CYS A 1 95 ? -5.605 11.164 2.736 1 95.44 95 CYS A C 1
ATOM 691 O O . CYS A 1 95 ? -4.902 12.172 2.662 1 95.44 95 CYS A O 1
ATOM 693 N N . ARG A 1 96 ? -6.09 10.664 3.865 1 92.56 96 ARG A N 1
ATOM 694 C CA . ARG A 1 96 ? -5.773 11.242 5.168 1 92.56 96 ARG A CA 1
ATOM 695 C C . ARG A 1 96 ? -4.762 10.383 5.918 1 92.56 96 ARG A C 1
ATOM 697 O O . ARG A 1 96 ? -4.992 9.195 6.137 1 92.56 96 ARG A O 1
ATOM 704 N N . VAL A 1 97 ? -3.691 11.031 6.289 1 94.88 97 VAL A N 1
ATOM 705 C CA . VAL A 1 97 ? -2.631 10.312 6.984 1 94.88 97 VAL A CA 1
ATOM 706 C C . VAL A 1 97 ? -2.594 10.734 8.453 1 94.88 97 VAL A C 1
ATOM 708 O O . VAL A 1 97 ? -2.547 11.93 8.758 1 94.88 97 VAL A O 1
ATOM 711 N N . TYR A 1 98 ? -2.572 9.727 9.328 1 91.88 98 TYR A N 1
ATOM 712 C CA . TYR A 1 98 ? -2.562 9.969 10.766 1 91.88 98 TYR A CA 1
ATOM 713 C C . TYR A 1 98 ? -1.222 9.586 11.383 1 91.88 98 TYR A C 1
ATOM 715 O O . TYR A 1 98 ? -0.74 8.469 11.18 1 91.88 98 TYR A O 1
ATOM 723 N N . ASP A 1 99 ? -0.661 10.539 12.062 1 91.12 99 ASP A N 1
ATOM 724 C CA . ASP A 1 99 ? 0.576 10.328 12.805 1 91.12 99 ASP A CA 1
ATOM 725 C C . ASP A 1 99 ? 0.588 11.148 14.094 1 91.12 99 ASP A C 1
ATOM 727 O O . ASP A 1 99 ? 0.141 12.297 14.109 1 91.12 99 ASP A O 1
ATOM 731 N N . PHE A 1 100 ? 1.141 10.484 15.148 1 85.06 100 PHE A N 1
ATOM 732 C CA . PHE A 1 100 ? 1.183 11.172 16.438 1 85.06 100 PHE A CA 1
ATOM 733 C C . PHE A 1 100 ? 2.623 11.391 16.891 1 85.06 100 PHE A C 1
ATOM 735 O O . PHE A 1 100 ? 3.471 10.508 16.719 1 85.06 100 PHE A O 1
ATOM 742 N N . GLY A 1 101 ? 2.912 12.617 17.266 1 79.25 101 GLY A N 1
ATOM 743 C CA . GLY A 1 101 ? 4.285 12.992 17.562 1 79.25 101 GLY A CA 1
ATOM 744 C C . GLY A 1 101 ? 4.555 13.117 19.062 1 79.25 101 GLY A C 1
ATOM 745 O O . GLY A 1 101 ? 3.662 13.469 19.828 1 79.25 101 GLY A O 1
ATOM 746 N N . SER A 1 102 ? 5.699 12.648 19.438 1 66.31 102 SER A N 1
ATOM 747 C CA . SER A 1 102 ? 6.105 12.758 20.828 1 66.31 102 SER A CA 1
ATOM 748 C C . SER A 1 102 ? 6.895 14.039 21.078 1 66.31 102 SER A C 1
ATOM 750 O O . SER A 1 102 ? 7 14.5 22.219 1 66.31 102 SER A O 1
ATOM 752 N N . ARG A 1 103 ? 7.547 14.484 20.094 1 62.47 103 ARG A N 1
ATOM 753 C CA . ARG A 1 103 ? 8.43 15.633 20.281 1 62.47 103 ARG A CA 1
ATOM 754 C C . ARG A 1 103 ? 7.777 16.922 19.797 1 62.47 103 ARG A C 1
ATOM 756 O O . ARG A 1 103 ? 7.203 16.969 18.719 1 62.47 103 ARG A O 1
ATOM 763 N N . GLY A 1 104 ? 7.523 17.797 20.781 1 56.25 104 GLY A N 1
ATOM 764 C CA . GLY A 1 104 ? 6.965 19.109 20.453 1 56.25 104 GLY A CA 1
ATOM 765 C C . GLY A 1 104 ? 7.859 19.938 19.547 1 56.25 104 GLY A C 1
ATOM 766 O O . GLY A 1 104 ? 9.078 19.75 19.547 1 56.25 104 GLY A O 1
ATOM 767 N N . ALA A 1 105 ? 7.406 20.203 18.391 1 56.5 105 ALA A N 1
ATOM 768 C CA . ALA A 1 105 ? 8.133 21.219 17.641 1 56.5 105 ALA A CA 1
ATOM 769 C C . ALA A 1 105 ? 7.418 22.578 17.688 1 56.5 105 ALA A C 1
ATOM 771 O O . ALA A 1 105 ? 6.199 22.625 17.875 1 56.5 105 ALA A O 1
ATOM 772 N N . THR A 1 106 ? 8.258 23.609 17.969 1 56.34 106 THR A N 1
ATOM 773 C CA . THR A 1 106 ? 7.715 24.953 17.938 1 56.34 106 THR A CA 1
ATOM 774 C C . THR A 1 106 ? 7.203 25.297 16.547 1 56.34 106 THR A C 1
ATOM 776 O O . THR A 1 106 ? 7.914 25.125 15.555 1 56.34 106 THR A O 1
ATOM 779 N N . TRP A 1 107 ? 5.953 25.438 16.438 1 57.25 107 TRP A N 1
ATOM 780 C CA . TRP A 1 107 ? 5.352 25.844 15.18 1 57.25 107 TRP A CA 1
ATOM 781 C C . TRP A 1 107 ? 4.977 27.328 15.219 1 57.25 107 TRP A C 1
ATOM 783 O O . TRP A 1 107 ? 4.461 27.828 16.219 1 57.25 107 TRP A O 1
ATOM 793 N N . VAL A 1 108 ? 5.508 28.125 14.32 1 57.59 108 VAL A N 1
ATOM 794 C CA . VAL A 1 108 ? 5.102 29.531 14.203 1 57.59 108 VAL A CA 1
ATOM 795 C C . VAL A 1 108 ? 3.803 29.625 13.406 1 57.59 108 VAL A C 1
ATOM 797 O O . VAL A 1 108 ? 3.734 29.172 12.258 1 57.59 108 VAL A O 1
ATOM 800 N N . ALA A 1 109 ? 2.777 29.953 14.039 1 54.47 109 ALA A N 1
ATOM 801 C CA . ALA A 1 109 ? 1.477 30.141 13.398 1 54.47 109 ALA A CA 1
ATOM 802 C C . ALA A 1 109 ? 1.501 31.312 12.43 1 54.47 109 ALA A C 1
ATOM 804 O O . ALA A 1 109 ? 2.445 32.094 12.43 1 54.47 109 ALA A O 1
ATOM 805 N N . ASP A 1 110 ? 0.509 31.188 11.547 1 56.19 110 ASP A N 1
ATOM 806 C CA . ASP A 1 110 ? 0.41 32.281 10.562 1 56.19 110 ASP A CA 1
ATOM 807 C C . ASP A 1 110 ? 0.43 33.625 11.234 1 56.19 110 ASP A C 1
ATOM 809 O O . ASP A 1 110 ? 0.899 34.625 10.648 1 56.19 110 ASP A O 1
ATOM 813 N N . ASP A 1 111 ? 0.002 33.688 12.438 1 53.16 111 ASP A N 1
ATOM 814 C CA . ASP A 1 111 ? -0.06 34.938 13.156 1 53.16 111 ASP A CA 1
ATOM 815 C C . ASP A 1 111 ? 1.264 35.25 13.852 1 53.16 111 ASP A C 1
ATOM 817 O O . ASP A 1 111 ? 1.37 36.219 14.594 1 53.16 111 ASP A O 1
ATOM 821 N N . GLY A 1 112 ? 2.225 34.531 13.633 1 59.97 112 GLY A N 1
ATOM 822 C CA . GLY A 1 112 ? 3.541 34.781 14.203 1 59.97 112 GLY A CA 1
ATOM 823 C C . GLY A 1 112 ? 3.711 34.125 15.57 1 59.97 112 GLY A C 1
ATOM 824 O O . GLY A 1 112 ? 4.812 34.125 16.125 1 59.97 112 GLY A O 1
ATOM 825 N N . SER A 1 113 ? 2.648 33.688 16.125 1 63.94 113 SER A N 1
ATOM 826 C CA . SER A 1 113 ? 2.758 33.094 17.453 1 63.94 113 SER A CA 1
ATOM 827 C C . SER A 1 113 ? 3.371 31.688 17.391 1 63.94 113 SER A C 1
ATOM 829 O O . SER A 1 113 ? 3.18 30.969 16.406 1 63.94 113 SER A O 1
ATOM 831 N N . ALA A 1 114 ? 4.391 31.5 18.281 1 59.28 114 ALA A N 1
ATOM 832 C CA . ALA A 1 114 ? 5.051 30.188 18.344 1 59.28 114 ALA A CA 1
ATOM 833 C C . ALA A 1 114 ? 4.395 29.281 19.375 1 59.28 114 ALA A C 1
ATOM 835 O O . ALA A 1 114 ? 4.141 29.703 20.5 1 59.28 114 ALA A O 1
ATOM 836 N N . GLU A 1 115 ? 3.67 28.391 18.906 1 60.25 115 GLU A N 1
ATOM 837 C CA . GLU A 1 115 ? 3.133 27.422 19.859 1 60.25 115 GLU A CA 1
ATOM 838 C C . GLU A 1 115 ? 3.779 26.062 19.672 1 60.25 115 GLU A C 1
ATOM 840 O O . GLU A 1 115 ? 4.16 25.688 18.547 1 60.25 115 GLU A O 1
ATOM 845 N N . PRO A 1 116 ? 4.129 25.484 20.781 1 61.12 116 PRO A N 1
ATOM 846 C CA . PRO A 1 116 ? 4.641 24.109 20.656 1 61.12 116 PRO A CA 1
ATOM 847 C C . PRO A 1 116 ? 3.617 23.141 20.062 1 61.12 116 PRO A C 1
ATOM 849 O O . PRO A 1 116 ? 2.512 23 20.594 1 61.12 116 PRO A O 1
ATOM 852 N N . LEU A 1 117 ? 3.822 22.953 18.688 1 64.88 117 LEU A N 1
ATOM 853 C CA . LEU A 1 117 ? 2.967 21.938 18.094 1 64.88 117 LEU A CA 1
ATOM 854 C C . LEU A 1 117 ? 3.725 20.625 17.922 1 64.88 117 LEU A C 1
ATOM 856 O O . LEU A 1 117 ? 4.914 20.625 17.578 1 64.88 117 LEU A O 1
ATOM 860 N N . TYR A 1 118 ? 3.133 19.578 18.312 1 74.12 118 TYR A N 1
ATOM 861 C CA . TYR A 1 118 ? 3.707 18.25 18.234 1 74.12 118 TYR A CA 1
ATOM 862 C C . TYR A 1 118 ? 3.396 17.594 16.891 1 74.12 118 TYR A C 1
ATOM 864 O O . TYR A 1 118 ? 2.846 16.5 16.828 1 74.12 118 TYR A O 1
ATOM 872 N N . VAL A 1 119 ? 3.842 18.344 15.875 1 77.94 119 VAL A N 1
ATOM 873 C CA . VAL A 1 119 ? 3.592 17.781 14.547 1 77.94 119 VAL A CA 1
ATOM 874 C C . VAL A 1 119 ? 4.77 16.906 14.125 1 77.94 119 VAL A C 1
ATOM 876 O O . VAL A 1 119 ? 5.902 17.375 14.031 1 77.94 119 VAL A O 1
ATOM 879 N N . PRO A 1 120 ? 4.43 15.664 13.891 1 87.31 120 PRO A N 1
ATOM 880 C CA . PRO A 1 120 ? 5.52 14.781 13.469 1 87.31 120 PRO A CA 1
ATOM 881 C C . PRO A 1 120 ? 6.168 15.234 12.164 1 87.31 120 PRO A C 1
ATOM 883 O O . PRO A 1 120 ? 5.48 15.742 11.273 1 87.31 120 PRO A O 1
ATOM 886 N N . ARG A 1 121 ? 7.426 15.023 12 1 90.69 121 ARG A N 1
ATOM 887 C CA . ARG A 1 121 ? 8.172 15.352 10.789 1 90.69 121 ARG A CA 1
ATOM 888 C C . ARG A 1 121 ? 7.598 14.625 9.578 1 90.69 121 ARG A C 1
ATOM 890 O O . ARG A 1 121 ? 7.598 15.172 8.469 1 90.69 121 ARG A O 1
ATOM 897 N N . ALA A 1 122 ? 7.098 13.43 9.812 1 93.44 122 ALA A N 1
ATOM 898 C CA . ALA A 1 122 ? 6.465 12.664 8.742 1 93.44 122 ALA A CA 1
ATOM 899 C C . ALA A 1 122 ? 5.332 13.453 8.094 1 93.44 122 ALA A C 1
ATOM 901 O O . ALA A 1 122 ? 5.125 13.375 6.883 1 93.44 122 ALA A O 1
ATOM 902 N N . ILE A 1 123 ? 4.711 14.227 8.891 1 90.69 123 ILE A N 1
ATOM 903 C CA . ILE A 1 123 ? 3.537 14.961 8.414 1 90.69 123 ILE A CA 1
ATOM 904 C C . ILE A 1 123 ? 3.973 16.266 7.758 1 90.69 123 ILE A C 1
ATOM 906 O O . ILE A 1 123 ? 3.674 16.5 6.586 1 90.69 123 ILE A O 1
ATOM 910 N N . TRP A 1 124 ? 4.781 17.047 8.422 1 87 124 TRP A N 1
ATOM 911 C CA . TRP A 1 124 ? 5.027 18.391 7.902 1 87 124 TRP A CA 1
ATOM 912 C C . TRP A 1 124 ? 6.141 18.359 6.859 1 87 124 TRP A C 1
ATOM 914 O O . TRP A 1 124 ? 6.246 19.281 6.039 1 87 124 TRP A O 1
ATOM 924 N N . TRP A 1 125 ? 6.984 17.391 6.906 1 92.75 125 TRP A N 1
ATOM 925 C CA . TRP A 1 125 ? 8.078 17.281 5.945 1 92.75 125 TRP A CA 1
ATOM 926 C C . TRP A 1 125 ? 7.801 16.188 4.918 1 92.75 125 TRP A C 1
ATOM 928 O O . TRP A 1 125 ? 7.781 16.453 3.715 1 92.75 125 TRP A O 1
ATOM 938 N N . GLY A 1 126 ? 7.504 14.977 5.336 1 96.38 126 GLY A N 1
ATOM 939 C CA . GLY A 1 126 ? 7.324 13.82 4.469 1 96.38 126 GLY A CA 1
ATOM 940 C C . GLY A 1 126 ? 6.129 13.953 3.543 1 96.38 126 GLY A C 1
ATOM 941 O O . GLY A 1 126 ? 6.25 13.75 2.334 1 96.38 126 GLY A O 1
ATOM 942 N N . LEU A 1 127 ? 5.012 14.328 4.074 1 95.62 127 LEU A N 1
ATOM 943 C CA . LEU A 1 127 ? 3.801 14.461 3.275 1 95.62 127 LEU A CA 1
ATOM 944 C C . LEU A 1 127 ? 3.938 15.602 2.27 1 95.62 127 LEU A C 1
ATOM 946 O O . LEU A 1 127 ? 3.434 15.508 1.149 1 95.62 127 LEU A O 1
ATOM 950 N N . GLU A 1 128 ? 4.602 16.641 2.715 1 95.31 128 GLU A N 1
ATOM 951 C CA . GLU A 1 128 ? 4.809 17.766 1.797 1 95.31 128 GLU A CA 1
ATOM 952 C C . GLU A 1 128 ? 5.676 17.344 0.61 1 95.31 128 GLU A C 1
ATOM 954 O O . GLU A 1 128 ? 5.402 17.734 -0.529 1 95.31 128 GLU A O 1
ATOM 959 N N . TRP A 1 129 ? 6.648 16.562 0.87 1 97.62 129 TRP A N 1
ATOM 960 C CA . TRP A 1 129 ? 7.473 16.031 -0.207 1 97.62 129 TRP A CA 1
ATOM 961 C C . TRP A 1 129 ? 6.652 15.148 -1.137 1 97.62 129 TRP A C 1
ATOM 963 O O . TRP A 1 129 ? 6.742 15.266 -2.361 1 97.62 129 TRP A O 1
ATOM 973 N N . TRP A 1 130 ? 5.816 14.242 -0.594 1 98.31 130 TRP A N 1
ATOM 974 C CA . TRP A 1 130 ? 4.961 13.391 -1.414 1 98.31 130 TRP A CA 1
ATOM 975 C C . TRP A 1 130 ? 4.027 14.227 -2.281 1 98.31 130 TRP A C 1
ATOM 977 O O . TRP A 1 130 ? 3.92 14 -3.488 1 98.31 130 TRP A O 1
ATOM 987 N N . ARG A 1 131 ? 3.428 15.211 -1.647 1 97.31 131 ARG A N 1
ATOM 988 C CA . ARG A 1 131 ? 2.506 16.078 -2.373 1 97.31 131 ARG A CA 1
ATOM 989 C C . ARG A 1 131 ? 3.207 16.766 -3.537 1 97.31 131 ARG A C 1
ATOM 991 O O . ARG A 1 131 ? 2.709 16.766 -4.664 1 97.31 131 ARG A O 1
ATOM 998 N N . TYR A 1 132 ? 4.34 17.328 -3.238 1 97.5 132 TYR A N 1
ATOM 999 C CA . TYR A 1 132 ? 5.094 18.062 -4.242 1 97.5 132 TYR A CA 1
ATOM 1000 C C . TYR A 1 132 ? 5.512 17.156 -5.395 1 97.5 132 TYR A C 1
ATOM 1002 O O . TYR A 1 132 ? 5.293 17.484 -6.562 1 97.5 132 TYR A O 1
ATOM 1010 N N . ALA A 1 133 ? 6.09 16.062 -5.07 1 98.38 133 ALA A N 1
ATOM 1011 C CA . ALA A 1 133 ? 6.605 15.133 -6.07 1 98.38 133 ALA A CA 1
ATOM 1012 C C . ALA A 1 133 ? 5.488 14.625 -6.973 1 98.38 133 ALA A C 1
ATOM 1014 O O . ALA A 1 133 ? 5.637 14.594 -8.195 1 98.38 133 ALA A O 1
ATOM 1015 N N . LEU A 1 134 ? 4.371 14.234 -6.363 1 98.56 134 LEU A N 1
ATOM 1016 C CA . LEU A 1 134 ? 3.254 13.695 -7.129 1 98.56 134 LEU A CA 1
ATOM 1017 C C . LEU A 1 134 ? 2.668 14.75 -8.055 1 98.56 134 LEU A C 1
ATOM 1019 O O . LEU A 1 134 ? 2.426 14.484 -9.234 1 98.56 134 LEU A O 1
ATOM 1023 N N . ASN A 1 135 ? 2.494 15.914 -7.539 1 98.06 135 ASN A N 1
ATOM 1024 C CA . ASN A 1 135 ? 1.937 16.984 -8.359 1 98.06 135 ASN A CA 1
ATOM 1025 C C . ASN A 1 135 ? 2.834 17.297 -9.547 1 98.06 135 ASN A C 1
ATOM 1027 O O . ASN A 1 135 ? 2.348 17.5 -10.664 1 98.06 135 ASN A O 1
ATOM 1031 N N . ASP A 1 136 ? 4.047 17.328 -9.312 1 98 136 ASP A N 1
ATOM 1032 C CA . ASP A 1 136 ? 4.992 17.656 -10.375 1 98 136 ASP A CA 1
ATOM 1033 C C . ASP A 1 136 ? 5.051 16.547 -11.422 1 98 136 ASP A C 1
ATOM 1035 O O . ASP A 1 136 ? 4.836 16.812 -12.609 1 98 136 ASP A O 1
ATOM 1039 N N . ILE A 1 137 ? 5.25 15.359 -10.969 1 98.06 137 ILE A N 1
ATOM 1040 C CA . ILE A 1 137 ? 5.457 14.234 -11.875 1 98.06 137 ILE A CA 1
ATOM 1041 C C . ILE A 1 137 ? 4.176 13.969 -12.664 1 98.06 137 ILE A C 1
ATOM 1043 O O . ILE A 1 137 ? 4.227 13.609 -13.844 1 98.06 137 ILE A O 1
ATOM 1047 N N . TRP A 1 138 ? 3.033 14.18 -12.008 1 98.25 138 TRP A N 1
ATOM 1048 C CA . TRP A 1 138 ? 1.761 13.93 -12.68 1 98.25 138 TRP A CA 1
ATOM 1049 C C . TRP A 1 138 ? 1.285 15.172 -13.422 1 98.25 138 TRP A C 1
ATOM 1051 O O . TRP A 1 138 ? 0.244 15.148 -14.086 1 98.25 138 TRP A O 1
ATOM 1061 N N . ARG A 1 139 ? 2.051 16.281 -13.336 1 97 139 ARG A N 1
ATOM 1062 C CA . ARG A 1 139 ? 1.794 17.531 -14.07 1 97 139 ARG A CA 1
ATOM 1063 C C . ARG A 1 139 ? 0.418 18.094 -13.727 1 97 139 ARG A C 1
ATOM 1065 O O . ARG A 1 139 ? -0.352 18.453 -14.617 1 97 139 ARG A O 1
ATOM 1072 N N . LEU A 1 140 ? 0.146 18.031 -12.453 1 97.75 140 LEU A N 1
ATOM 1073 C CA . LEU A 1 140 ? -1.107 18.641 -12.008 1 97.75 140 LEU A CA 1
ATOM 1074 C C . LEU A 1 140 ? -1.008 20.156 -12 1 97.75 140 LEU A C 1
ATOM 1076 O O . LEU A 1 140 ? 0.067 20.703 -11.758 1 97.75 140 LEU A O 1
ATOM 1080 N N . PRO A 1 141 ? -2.121 20.812 -12.242 1 95.31 141 PRO A N 1
ATOM 1081 C CA . PRO A 1 141 ? -2.084 22.25 -12.516 1 95.31 141 PRO A CA 1
ATOM 1082 C C . PRO A 1 141 ? -1.722 23.078 -11.289 1 95.31 141 PRO A C 1
ATOM 1084 O O . PRO A 1 141 ? -0.997 24.078 -11.398 1 95.31 141 PRO A O 1
ATOM 1087 N N . ALA A 1 142 ? -2.303 22.703 -10.156 1 86.25 142 ALA A N 1
ATOM 1088 C CA . ALA A 1 142 ? -2.076 23.516 -8.953 1 86.25 142 ALA A CA 1
ATOM 1089 C C . ALA A 1 142 ? -0.669 23.297 -8.406 1 86.25 142 ALA A C 1
ATOM 1091 O O . ALA A 1 142 ? -0.298 22.172 -8.062 1 86.25 142 ALA A O 1
ATOM 1092 N N . GLN A 1 143 ? 0.142 24.297 -8.766 1 81.5 143 GLN A N 1
ATOM 1093 C CA . GLN A 1 143 ? 1.49 24.203 -8.219 1 81.5 143 GLN A CA 1
ATOM 1094 C C . GLN A 1 143 ? 1.637 25.094 -6.988 1 81.5 143 GLN A C 1
ATOM 1096 O O . GLN A 1 143 ? 1.595 26.328 -7.094 1 81.5 143 GLN A O 1
ATOM 1101 N N . ARG A 1 144 ? 1.674 24.453 -5.879 1 86.56 144 ARG A N 1
ATOM 1102 C CA . ARG A 1 144 ? 1.87 25.172 -4.625 1 86.56 144 ARG A CA 1
ATOM 1103 C C . ARG A 1 144 ? 3.33 25.109 -4.184 1 86.56 144 ARG A C 1
ATOM 1105 O O . ARG A 1 144 ? 3.977 24.078 -4.297 1 86.56 144 ARG A O 1
ATOM 1112 N N . THR A 1 145 ? 3.744 26.281 -3.73 1 91.94 145 THR A N 1
ATOM 1113 C CA . THR A 1 145 ? 5.098 26.344 -3.193 1 91.94 145 THR A CA 1
ATOM 1114 C C . THR A 1 145 ? 5.203 25.531 -1.903 1 91.94 145 THR A C 1
ATOM 1116 O O . THR A 1 145 ? 4.414 25.734 -0.978 1 91.94 145 THR A O 1
ATOM 1119 N N . PRO A 1 146 ? 6.098 24.594 -1.926 1 92.56 146 PRO A N 1
ATOM 1120 C CA . PRO A 1 146 ? 6.258 23.844 -0.684 1 92.56 146 PRO A CA 1
ATOM 1121 C C . PRO A 1 146 ? 6.918 24.656 0.426 1 92.56 146 PRO A C 1
ATOM 1123 O O . PRO A 1 146 ? 7.949 25.297 0.199 1 92.56 146 PRO A O 1
ATOM 1126 N N . ILE A 1 147 ? 6.316 24.625 1.584 1 87 147 ILE A N 1
ATOM 1127 C CA . ILE A 1 147 ? 6.801 25.359 2.756 1 87 147 ILE A CA 1
ATOM 1128 C C . ILE A 1 147 ? 6.945 24.391 3.934 1 87 147 ILE A C 1
ATOM 1130 O O . ILE A 1 147 ? 6.004 23.672 4.27 1 87 147 ILE A O 1
ATOM 1134 N N . LEU A 1 148 ? 8.18 24.328 4.422 1 86.06 148 LEU A N 1
ATOM 1135 C CA . LEU A 1 148 ? 8.445 23.562 5.633 1 86.06 148 LEU A CA 1
ATOM 1136 C C . LEU A 1 148 ? 8.703 24.484 6.82 1 86.06 148 LEU A C 1
ATOM 1138 O O . LEU A 1 148 ? 9.703 25.203 6.844 1 86.06 148 LEU A O 1
ATOM 1142 N N . ARG A 1 149 ? 7.789 24.5 7.645 1 79.44 149 ARG A N 1
ATOM 1143 C CA . ARG A 1 149 ? 7.902 25.344 8.828 1 79.44 149 ARG A CA 1
ATOM 1144 C C . ARG A 1 149 ? 8.219 26.781 8.445 1 79.44 149 ARG A C 1
ATOM 1146 O O . ARG A 1 149 ? 9.156 27.391 8.984 1 79.44 149 ARG A O 1
ATOM 1153 N N . GLY A 1 150 ? 7.578 27.203 7.488 1 78.12 150 GLY A N 1
ATOM 1154 C CA . GLY A 1 150 ? 7.664 28.609 7.102 1 78.12 150 GLY A CA 1
ATOM 1155 C C . GLY A 1 150 ? 8.75 28.875 6.074 1 78.12 150 GLY A C 1
ATOM 1156 O O . GLY A 1 150 ? 8.883 30 5.582 1 78.12 150 GLY A O 1
ATOM 1157 N N . VAL A 1 151 ? 9.523 27.891 5.824 1 86.75 151 VAL A N 1
ATOM 1158 C CA . VAL A 1 151 ? 10.633 28.078 4.902 1 86.75 151 VAL A CA 1
ATOM 1159 C C . VAL A 1 151 ? 10.266 27.531 3.525 1 86.75 151 VAL A C 1
ATOM 1161 O O . VAL A 1 151 ? 9.789 26.391 3.41 1 86.75 151 VAL A O 1
ATOM 1164 N N . ASN A 1 152 ? 10.5 28.375 2.574 1 92.12 152 ASN A N 1
ATOM 1165 C CA . ASN A 1 152 ? 10.352 27.938 1.191 1 92.12 152 ASN A CA 1
ATOM 1166 C C . ASN A 1 152 ? 11.445 26.953 0.789 1 92.12 152 ASN A C 1
ATOM 1168 O O . ASN A 1 152 ? 12.625 27.312 0.789 1 92.12 152 ASN A O 1
ATOM 1172 N N . VAL A 1 153 ? 11.008 25.734 0.407 1 95.69 153 VAL A N 1
ATOM 1173 C CA . VAL A 1 153 ? 12.008 24.703 0.12 1 95.69 153 VAL A CA 1
ATOM 1174 C C . VAL A 1 153 ? 11.875 24.25 -1.332 1 95.69 153 VAL A C 1
ATOM 1176 O O . VAL A 1 153 ? 12.273 23.141 -1.677 1 95.69 153 VAL A O 1
ATOM 1179 N N . GLU A 1 154 ? 11.336 25.062 -2.18 1 96.06 154 GLU A N 1
ATOM 1180 C CA . GLU A 1 154 ? 11.078 24.688 -3.566 1 96.06 154 GLU A CA 1
ATOM 1181 C C . GLU A 1 154 ? 12.367 24.328 -4.293 1 96.06 154 GLU A C 1
ATOM 1183 O O . GLU A 1 154 ? 12.406 23.359 -5.051 1 96.06 154 GLU A O 1
ATOM 1188 N N . ARG A 1 155 ? 13.375 25.062 -4.117 1 96.62 155 ARG A N 1
ATOM 1189 C CA . ARG A 1 155 ? 14.648 24.781 -4.77 1 96.62 155 ARG A CA 1
ATOM 1190 C C . ARG A 1 155 ? 15.164 23.391 -4.383 1 96.62 155 ARG A C 1
ATOM 1192 O O . ARG A 1 155 ? 15.578 22.625 -5.242 1 96.62 155 ARG A O 1
ATOM 1199 N N . ASN A 1 156 ? 15.148 23.094 -3.09 1 96.44 156 ASN A N 1
ATOM 1200 C CA . ASN A 1 156 ? 15.594 21.797 -2.592 1 96.44 156 ASN A CA 1
ATOM 1201 C C . ASN A 1 156 ? 14.773 20.656 -3.184 1 96.44 156 ASN A C 1
ATOM 1203 O O . ASN A 1 156 ? 15.328 19.656 -3.633 1 96.44 156 ASN A O 1
ATOM 1207 N N . PHE A 1 157 ? 13.477 20.844 -3.232 1 97.62 157 PHE A N 1
ATOM 1208 C CA . PHE A 1 157 ? 12.578 19.812 -3.729 1 97.62 157 PHE A CA 1
ATOM 1209 C C . PHE A 1 157 ? 12.773 19.594 -5.227 1 97.62 157 PHE A C 1
ATOM 1211 O O . PHE A 1 157 ? 12.789 18.453 -5.699 1 97.62 157 PHE A O 1
ATOM 1218 N N . ARG A 1 158 ? 12.969 20.688 -5.93 1 97.31 158 ARG A N 1
ATOM 1219 C CA . ARG A 1 158 ? 13.211 20.594 -7.367 1 97.31 158 ARG A CA 1
ATOM 1220 C C . ARG A 1 158 ? 14.516 19.859 -7.656 1 97.31 158 ARG A C 1
ATOM 1222 O O . ARG A 1 158 ? 14.57 19.016 -8.562 1 97.31 158 ARG A O 1
ATOM 1229 N N . GLU A 1 159 ? 15.445 20.156 -6.887 1 98 159 GLU A N 1
ATOM 1230 C CA . GLU A 1 159 ? 16.734 19.484 -7.043 1 98 159 GLU A CA 1
ATOM 1231 C C . GLU A 1 159 ? 16.594 17.984 -6.738 1 98 159 GLU A C 1
ATOM 1233 O O . GLU A 1 159 ? 17.141 17.156 -7.461 1 98 159 GLU A O 1
ATOM 1238 N N . ALA A 1 160 ? 15.906 17.719 -5.672 1 97.88 160 ALA A N 1
ATOM 1239 C CA . ALA A 1 160 ? 15.695 16.328 -5.293 1 97.88 160 ALA A CA 1
ATOM 1240 C C . ALA A 1 160 ? 14.945 15.562 -6.387 1 97.88 160 ALA A C 1
ATOM 1242 O O . ALA A 1 160 ? 15.297 14.43 -6.711 1 97.88 160 ALA A O 1
ATOM 1243 N N . LEU A 1 161 ? 13.984 16.156 -6.973 1 97.44 161 LEU A N 1
ATOM 1244 C CA . LEU A 1 161 ? 13.234 15.555 -8.062 1 97.44 161 LEU A CA 1
ATOM 1245 C C . LEU A 1 161 ? 14.141 15.266 -9.258 1 97.44 161 LEU A C 1
ATOM 1247 O O . LEU A 1 161 ? 14.023 14.219 -9.898 1 97.44 161 LEU A O 1
ATOM 1251 N N . GLY A 1 162 ? 14.961 16.203 -9.484 1 97.44 162 GLY A N 1
ATOM 1252 C CA . GLY A 1 162 ? 15.883 16.062 -10.602 1 97.44 162 GLY A CA 1
ATOM 1253 C C . GLY A 1 162 ? 16.859 14.922 -10.414 1 97.44 162 GLY A C 1
ATOM 1254 O O . GLY A 1 162 ? 17.422 14.406 -11.391 1 97.44 162 GLY A O 1
ATOM 1255 N N . ARG A 1 163 ? 17.094 14.523 -9.242 1 97.31 163 ARG A N 1
ATOM 1256 C CA . ARG A 1 163 ? 18.094 13.508 -8.93 1 97.31 163 ARG A CA 1
ATOM 1257 C C . ARG A 1 163 ? 17.469 12.117 -8.906 1 97.31 163 ARG A C 1
ATOM 1259 O O . ARG A 1 163 ? 18.172 11.117 -8.773 1 97.31 163 ARG A O 1
ATOM 1266 N N . LEU A 1 164 ? 16.156 12.023 -8.992 1 97.25 164 LEU A N 1
ATOM 1267 C CA . LEU A 1 164 ? 15.516 10.711 -9.016 1 97.25 164 LEU A CA 1
ATOM 1268 C C . LEU A 1 164 ? 16 9.891 -10.203 1 97.25 164 LEU A C 1
ATOM 1270 O O . LEU A 1 164 ? 16.188 10.414 -11.305 1 97.25 164 LEU A O 1
ATOM 1274 N N . SER A 1 165 ? 16.203 8.648 -9.922 1 96 165 SER A N 1
ATOM 1275 C CA . SER A 1 165 ? 16.531 7.746 -11.016 1 96 165 SER A CA 1
ATOM 1276 C C . SER A 1 165 ? 15.344 7.59 -11.977 1 96 165 SER A C 1
ATOM 1278 O O . SER A 1 165 ? 14.211 7.91 -11.625 1 96 165 SER A O 1
ATOM 1280 N N . LYS A 1 166 ? 15.648 7.059 -13.172 1 95.69 166 LYS A N 1
ATOM 1281 C CA . LYS A 1 166 ? 14.602 6.793 -14.156 1 95.69 166 LYS A CA 1
ATOM 1282 C C . LYS A 1 166 ? 13.578 5.797 -13.617 1 95.69 166 LYS A C 1
ATOM 1284 O O . LYS A 1 166 ? 12.375 5.969 -13.812 1 95.69 166 LYS A O 1
ATOM 1289 N N . LYS A 1 167 ? 14.055 4.809 -12.914 1 93.56 167 LYS A N 1
ATOM 1290 C CA . LYS A 1 167 ? 13.188 3.773 -12.352 1 93.56 167 LYS A CA 1
ATOM 1291 C C . LYS A 1 167 ? 12.242 4.355 -11.312 1 93.56 167 LYS A C 1
ATOM 1293 O O . LYS A 1 167 ? 11.047 4.047 -11.305 1 93.56 167 LYS A O 1
ATOM 1298 N N . GLU A 1 168 ? 12.797 5.223 -10.484 1 95.31 168 GLU A N 1
ATOM 1299 C CA . GLU A 1 168 ? 11.992 5.859 -9.445 1 95.31 168 GLU A CA 1
ATOM 1300 C C . GLU A 1 168 ? 10.922 6.762 -10.047 1 95.31 168 GLU A C 1
ATOM 1302 O O . GLU A 1 168 ? 9.766 6.73 -9.625 1 95.31 168 GLU A O 1
ATOM 1307 N N . ARG A 1 169 ? 11.312 7.484 -11 1 97.44 169 ARG A N 1
ATOM 1308 C CA . ARG A 1 169 ? 10.375 8.398 -11.656 1 97.44 169 ARG A CA 1
ATOM 1309 C C . ARG A 1 169 ? 9.273 7.629 -12.375 1 97.44 169 ARG A C 1
ATOM 1311 O O . ARG A 1 169 ? 8.109 8.008 -12.32 1 97.44 169 ARG A O 1
ATOM 1318 N N . ARG A 1 170 ? 9.617 6.562 -13.023 1 96.69 170 ARG A N 1
ATOM 1319 C CA . ARG A 1 170 ? 8.656 5.758 -13.766 1 96.69 170 ARG A CA 1
ATOM 1320 C C . ARG A 1 170 ? 7.633 5.125 -12.828 1 96.69 170 ARG A C 1
ATOM 1322 O O . ARG A 1 170 ? 6.453 5.008 -13.18 1 96.69 170 ARG A O 1
ATOM 1329 N N . ARG A 1 171 ? 8.094 4.758 -11.68 1 97.06 171 ARG A N 1
ATOM 1330 C CA . ARG A 1 171 ? 7.207 4.16 -10.688 1 97.06 171 ARG A CA 1
ATOM 1331 C C . ARG A 1 171 ? 6.078 5.117 -10.312 1 97.06 171 ARG A C 1
ATOM 1333 O O . ARG A 1 171 ? 4.914 4.719 -10.258 1 97.06 171 ARG A O 1
ATOM 1340 N N . VAL A 1 172 ? 6.422 6.34 -10.133 1 98.19 172 VAL A N 1
ATOM 1341 C CA . VAL A 1 172 ? 5.453 7.352 -9.734 1 98.19 172 VAL A CA 1
ATOM 1342 C C . VAL A 1 172 ? 4.633 7.793 -10.945 1 98.19 172 VAL A C 1
ATOM 1344 O O . VAL A 1 172 ? 3.408 7.93 -10.852 1 98.19 172 VAL A O 1
ATOM 1347 N N . LYS A 1 173 ? 5.258 7.93 -12.117 1 98.31 173 LYS A N 1
ATOM 1348 C CA . LYS A 1 173 ? 4.629 8.406 -13.344 1 98.31 173 LYS A CA 1
ATOM 1349 C C . LYS A 1 173 ? 3.588 7.414 -13.852 1 98.31 173 LYS A C 1
ATOM 1351 O O . LYS A 1 173 ? 2.654 7.793 -14.562 1 98.31 173 LYS A O 1
ATOM 1356 N N . TYR A 1 174 ? 3.678 6.207 -13.508 1 97.12 174 TYR A N 1
ATOM 1357 C CA . TYR A 1 174 ? 2.77 5.148 -13.93 1 97.12 174 TYR A CA 1
ATOM 1358 C C . TYR A 1 174 ? 1.318 5.543 -13.68 1 97.12 174 TYR A C 1
ATOM 1360 O O . TYR A 1 174 ? 0.43 5.191 -14.461 1 97.12 174 TYR A O 1
ATOM 1368 N N . TYR A 1 175 ? 1.031 6.293 -12.703 1 97.75 175 TYR A N 1
ATOM 1369 C CA . TYR A 1 175 ? -0.33 6.574 -12.258 1 97.75 175 TYR A CA 1
ATOM 1370 C C . TYR A 1 175 ? -0.875 7.828 -12.922 1 97.75 175 TYR A C 1
ATOM 1372 O O . TYR A 1 175 ? -2.068 8.125 -12.828 1 97.75 175 TYR A O 1
ATOM 1380 N N . ARG A 1 176 ? -0.053 8.555 -13.656 1 97.25 176 ARG A N 1
ATOM 1381 C CA . ARG A 1 176 ? -0.441 9.82 -14.281 1 97.25 176 ARG A CA 1
ATOM 1382 C C . ARG A 1 176 ? -1.65 9.633 -15.188 1 97.25 176 ARG A C 1
ATOM 1384 O O . ARG A 1 176 ? -2.605 10.406 -15.125 1 97.25 176 ARG A O 1
ATOM 1391 N N . PRO A 1 177 ? -1.699 8.57 -15.961 1 95.44 177 PRO A N 1
ATOM 1392 C CA . PRO A 1 177 ? -2.838 8.406 -16.875 1 95.44 177 PRO A CA 1
ATOM 1393 C C . PRO A 1 177 ? -4.148 8.148 -16.125 1 95.44 177 PRO A C 1
ATOM 1395 O O . PRO A 1 177 ? -5.223 8.219 -16.734 1 95.44 177 PRO A O 1
ATOM 1398 N N . PHE A 1 178 ? -4.07 7.871 -14.898 1 95.5 178 PHE A N 1
ATOM 1399 C CA . PHE A 1 178 ? -5.273 7.527 -14.148 1 95.5 178 PHE A CA 1
ATOM 1400 C C . PHE A 1 178 ? -5.793 8.734 -13.375 1 95.5 178 PHE A C 1
ATOM 1402 O O . PHE A 1 178 ? -6.824 8.656 -12.703 1 95.5 178 PHE A O 1
ATOM 1409 N N . THR A 1 179 ? -5.09 9.844 -13.484 1 96.38 179 THR A N 1
ATOM 1410 C CA . THR A 1 179 ? -5.531 11.031 -12.773 1 96.38 179 THR A CA 1
ATOM 1411 C C . THR A 1 179 ? -6.934 11.445 -13.211 1 96.38 179 THR A C 1
ATOM 1413 O O . THR A 1 179 ? -7.246 11.43 -14.406 1 96.38 179 THR A O 1
ATOM 1416 N N . ARG A 1 180 ? -7.707 11.68 -12.203 1 94.12 180 ARG A N 1
ATOM 1417 C CA . ARG A 1 180 ? -9.07 12.133 -12.477 1 94.12 180 ARG A CA 1
ATOM 1418 C C . ARG A 1 180 ? -9.062 13.445 -13.25 1 94.12 180 ARG A C 1
ATOM 1420 O O . ARG A 1 180 ? -8.258 14.336 -12.961 1 94.12 180 ARG A O 1
ATOM 1427 N N . ASP A 1 181 ? -10.016 13.492 -14.141 1 92.38 181 ASP A N 1
ATOM 1428 C CA . ASP A 1 181 ? -10.148 14.727 -14.898 1 92.38 181 ASP A CA 1
ATOM 1429 C C . ASP A 1 181 ? -10.453 15.906 -13.977 1 92.38 181 ASP A C 1
ATOM 1431 O O . ASP A 1 181 ? -11.305 15.805 -13.086 1 92.38 181 ASP A O 1
ATOM 1435 N N . GLY A 1 182 ? -9.727 16.906 -14.156 1 93.25 182 GLY A N 1
ATOM 1436 C CA . GLY A 1 182 ? -9.984 18.125 -13.398 1 93.25 182 GLY A CA 1
ATOM 1437 C C . GLY A 1 182 ? -9.25 18.156 -12.07 1 93.25 182 GLY A C 1
ATOM 1438 O O . GLY A 1 182 ? -9.336 19.156 -11.336 1 93.25 182 GLY A O 1
ATOM 1439 N N . LEU A 1 183 ? -8.562 17.141 -11.797 1 95.12 183 LEU A N 1
ATOM 1440 C CA . LEU A 1 183 ? -7.793 17.141 -10.555 1 95.12 183 LEU A CA 1
ATOM 1441 C C . LEU A 1 183 ? -6.742 18.25 -10.57 1 95.12 183 LEU A C 1
ATOM 1443 O O . LEU A 1 183 ? -5.879 18.281 -11.453 1 95.12 183 LEU A O 1
ATOM 1447 N N . GLN A 1 184 ? -6.805 19.141 -9.57 1 96.25 184 GLN A N 1
ATOM 1448 C CA . GLN A 1 184 ? -5.895 20.281 -9.531 1 96.25 184 GLN A CA 1
ATOM 1449 C C . GLN A 1 184 ? -4.609 19.938 -8.781 1 96.25 184 GLN A C 1
ATOM 1451 O O . GLN A 1 184 ? -3.525 20.375 -9.172 1 96.25 184 GLN A O 1
ATOM 1456 N N . GLU A 1 185 ? -4.75 19.234 -7.727 1 96.75 185 GLU A N 1
ATOM 1457 C CA . GLU A 1 185 ? -3.662 18.719 -6.895 1 96.75 185 GLU A CA 1
ATOM 1458 C C . GLU A 1 185 ? -4.082 17.469 -6.137 1 96.75 185 GLU A C 1
ATOM 1460 O O . GLU A 1 185 ? -5.277 17.188 -6.004 1 96.75 185 GLU A O 1
ATOM 1465 N N . VAL A 1 186 ? -3.123 16.688 -5.777 1 96.94 186 VAL A N 1
ATOM 1466 C CA . VAL A 1 186 ? -3.473 15.523 -4.984 1 96.94 186 VAL A CA 1
ATOM 1467 C C . VAL A 1 186 ? -4.094 15.961 -3.66 1 96.94 186 VAL A C 1
ATOM 1469 O O . VAL A 1 186 ? -3.674 16.953 -3.07 1 96.94 186 VAL A O 1
ATOM 1472 N N . ARG A 1 187 ? -5.098 15.18 -3.258 1 93.56 187 ARG A N 1
ATOM 1473 C CA . ARG A 1 187 ? -5.781 15.461 -1.999 1 93.56 187 ARG A CA 1
ATOM 1474 C C . ARG A 1 187 ? -5.172 14.656 -0.855 1 93.56 187 ARG A C 1
ATOM 1476 O O . ARG A 1 187 ? -5.68 13.586 -0.504 1 93.56 187 ARG A O 1
ATOM 1483 N N . LEU A 1 188 ? -4.059 15.148 -0.361 1 93.94 188 LEU A N 1
ATOM 1484 C CA . LEU A 1 188 ? -3.264 14.523 0.692 1 93.94 188 LEU A CA 1
ATOM 1485 C C . LEU A 1 188 ? -3.205 15.414 1.929 1 93.94 188 LEU A C 1
ATOM 1487 O O . LEU A 1 188 ? -2.75 16.562 1.854 1 93.94 188 LEU A O 1
ATOM 1491 N N . SER A 1 189 ? -3.764 14.859 3.045 1 89.88 189 SER A N 1
ATOM 1492 C CA . SER A 1 189 ? -3.793 15.633 4.281 1 89.88 189 SER A CA 1
ATOM 1493 C C . SER A 1 189 ? -3.209 14.844 5.445 1 89.88 189 SER A C 1
ATOM 1495 O O . SER A 1 189 ? -3.311 13.617 5.48 1 89.88 189 SER A O 1
ATOM 1497 N N . GLY A 1 190 ? -2.535 15.547 6.262 1 90.06 190 GLY A N 1
ATOM 1498 C CA . GLY A 1 190 ? -1.978 14.953 7.469 1 90.06 190 GLY A CA 1
ATOM 1499 C C . GLY A 1 190 ? -2.721 15.352 8.727 1 90.06 190 GLY A C 1
ATOM 1500 O O . GLY A 1 190 ? -3.152 16.5 8.859 1 90.06 190 GLY A O 1
ATOM 1501 N N . TYR A 1 191 ? -2.938 14.383 9.562 1 86.06 191 TYR A N 1
ATOM 1502 C CA . TYR A 1 191 ? -3.551 14.586 10.875 1 86.06 191 TYR A CA 1
ATOM 1503 C C . TYR A 1 191 ? -2.615 14.141 11.992 1 86.06 191 TYR A C 1
ATOM 1505 O O . TYR A 1 191 ? -1.94 13.117 11.867 1 86.06 191 TYR A O 1
ATOM 1513 N N . TYR A 1 192 ? -2.533 15 13.023 1 83.88 192 TYR A N 1
ATOM 1514 C CA . TYR A 1 192 ? -1.563 14.711 14.078 1 83.88 192 TYR A CA 1
ATOM 1515 C C . TYR A 1 192 ? -2.15 15 15.453 1 83.88 192 TYR A C 1
ATOM 1517 O O . TYR A 1 192 ? -3.148 15.711 15.578 1 83.88 192 TYR A O 1
ATOM 1525 N N . ALA A 1 193 ? -1.58 14.352 16.422 1 81.06 193 ALA A N 1
ATOM 1526 C CA . ALA A 1 193 ? -1.818 14.555 17.844 1 81.06 193 ALA A CA 1
ATOM 1527 C C . ALA A 1 193 ? -0.587 14.18 18.672 1 81.06 193 ALA A C 1
ATOM 1529 O O . ALA A 1 193 ? 0.328 13.523 18.156 1 81.06 193 ALA A O 1
ATOM 1530 N N . PRO A 1 194 ? -0.573 14.734 19.922 1 78.69 194 PRO A N 1
ATOM 1531 C CA . PRO A 1 194 ? 0.516 14.258 20.781 1 78.69 194 PRO A CA 1
ATOM 1532 C C . PRO A 1 194 ? 0.461 12.758 21.016 1 78.69 194 PRO A C 1
ATOM 1534 O O . PRO A 1 194 ? -0.621 12.195 21.219 1 78.69 194 PRO A O 1
ATOM 1537 N N . ALA A 1 195 ? 1.645 12.18 20.922 1 79.69 195 ALA A N 1
ATOM 1538 C CA . ALA A 1 195 ? 1.703 10.742 21.172 1 79.69 195 ALA A CA 1
ATOM 1539 C C . ALA A 1 195 ? 1.636 10.422 22.656 1 79.69 195 ALA A C 1
ATOM 1541 O O . ALA A 1 195 ? 2.25 11.117 23.469 1 79.69 195 ALA A O 1
ATOM 1542 N N . GLU A 1 196 ? 0.878 9.383 22.953 1 77.06 196 GLU A N 1
ATOM 1543 C CA . GLU A 1 196 ? 0.775 8.922 24.344 1 77.06 196 GLU A CA 1
ATOM 1544 C C . GLU A 1 196 ? 1.611 7.668 24.562 1 77.06 196 GLU A C 1
ATOM 1546 O O . GLU A 1 196 ? 2.037 7.395 25.688 1 77.06 196 GLU A O 1
ATOM 1551 N N . THR A 1 197 ? 1.927 6.953 23.562 1 74.31 197 THR A N 1
ATOM 1552 C CA . THR A 1 197 ? 2.525 5.633 23.734 1 74.31 197 THR A CA 1
ATOM 1553 C C . THR A 1 197 ? 3.805 5.512 22.906 1 74.31 197 THR A C 1
ATOM 1555 O O . THR A 1 197 ? 4.113 4.441 22.391 1 74.31 197 THR A O 1
ATOM 1558 N N . ASP A 1 198 ? 4.434 6.605 22.766 1 75.56 198 ASP A N 1
ATOM 1559 C CA . ASP A 1 198 ? 5.648 6.566 21.953 1 75.56 198 ASP A CA 1
ATOM 1560 C C . ASP A 1 198 ? 6.629 5.523 22.484 1 75.56 198 ASP A C 1
ATOM 1562 O O . ASP A 1 198 ? 6.906 5.48 23.688 1 75.56 198 ASP A O 1
ATOM 1566 N N . GLY A 1 199 ? 7.055 4.668 21.625 1 77.19 199 GLY A N 1
ATOM 1567 C CA . GLY A 1 199 ? 8.047 3.67 21.984 1 77.19 199 GLY A CA 1
ATOM 1568 C C . GLY A 1 199 ? 7.441 2.426 22.609 1 77.19 199 GLY A C 1
ATOM 1569 O O . GLY A 1 199 ? 8.148 1.442 22.844 1 77.19 199 GLY A O 1
ATOM 1570 N N . GLU A 1 200 ? 6.168 2.408 22.812 1 82.88 200 GLU A N 1
ATOM 1571 C CA . GLU A 1 200 ? 5.508 1.257 23.406 1 82.88 200 GLU A CA 1
ATOM 1572 C C . GLU A 1 200 ? 5.09 0.237 22.359 1 82.88 200 GLU A C 1
ATOM 1574 O O . GLU A 1 200 ? 3.914 0.148 22 1 82.88 200 GLU A O 1
ATOM 1579 N N . ARG A 1 201 ? 5.883 -0.605 22.062 1 85.5 201 ARG A N 1
ATOM 1580 C CA . ARG A 1 201 ? 5.723 -1.566 20.984 1 85.5 201 ARG A CA 1
ATOM 1581 C C . ARG A 1 201 ? 4.551 -2.504 21.25 1 85.5 201 ARG A C 1
ATOM 1583 O O . ARG A 1 201 ? 3.816 -2.873 20.328 1 85.5 201 ARG A O 1
ATOM 1590 N N . GLN A 1 202 ? 4.41 -2.832 22.516 1 87.88 202 GLN A N 1
ATOM 1591 C CA . GLN A 1 202 ? 3.338 -3.756 22.875 1 87.88 202 GLN A CA 1
ATOM 1592 C C . GLN A 1 202 ? 1.969 -3.113 22.672 1 87.88 202 GLN A C 1
ATOM 1594 O O . GLN A 1 202 ? 1.028 -3.77 22.219 1 87.88 202 GLN A O 1
ATOM 1599 N N . LEU A 1 203 ? 1.905 -1.892 22.984 1 87.5 203 LEU A N 1
ATOM 1600 C CA . LEU A 1 203 ? 0.646 -1.18 22.797 1 87.5 203 LEU A CA 1
ATOM 1601 C C . LEU A 1 203 ? 0.346 -0.997 21.312 1 87.5 203 LEU A C 1
ATOM 1603 O O . LEU A 1 203 ? -0.806 -1.116 20.891 1 87.5 203 LEU A O 1
ATOM 1607 N N . HIS A 1 204 ? 1.378 -0.776 20.562 1 91.06 204 HIS A N 1
ATOM 1608 C CA . HIS A 1 204 ? 1.209 -0.673 19.125 1 91.06 204 HIS A CA 1
ATOM 1609 C C . HIS A 1 204 ? 0.71 -1.987 18.531 1 91.06 204 HIS A C 1
ATOM 1611 O O . HIS A 1 204 ? -0.225 -1.996 17.734 1 91.06 204 HIS A O 1
ATOM 1617 N N . ARG A 1 205 ? 1.335 -2.977 1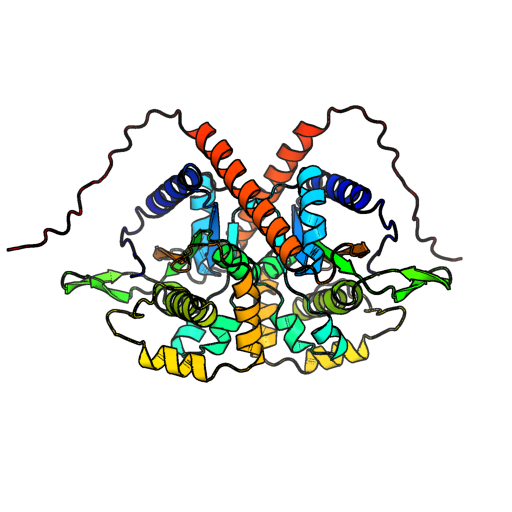9 1 93.12 205 ARG A N 1
ATOM 1618 C CA . ARG A 1 205 ? 0.907 -4.297 18.547 1 93.12 205 ARG A CA 1
ATOM 1619 C C . ARG A 1 205 ? -0.548 -4.559 18.906 1 93.12 205 ARG A C 1
ATOM 1621 O O . ARG A 1 205 ? -1.324 -5.055 18.094 1 93.12 205 ARG A O 1
ATOM 1628 N N . SER A 1 206 ? -0.943 -4.199 20.094 1 91.5 206 SER A N 1
ATOM 1629 C CA . SER A 1 206 ? -2.311 -4.398 20.562 1 91.5 206 SER A CA 1
ATOM 1630 C C . SER A 1 206 ? -3.307 -3.619 19.703 1 91.5 206 SER A C 1
ATOM 1632 O O . SER A 1 206 ? -4.379 -4.125 19.375 1 91.5 206 SER A O 1
ATOM 1634 N N . ALA A 1 207 ? -2.939 -2.441 19.344 1 92.25 207 ALA A N 1
ATOM 1635 C CA . ALA A 1 207 ? -3.805 -1.612 18.516 1 92.25 207 ALA A CA 1
ATOM 1636 C C . ALA A 1 207 ? -4.008 -2.244 17.141 1 92.25 207 ALA A C 1
ATOM 1638 O O . ALA A 1 207 ? -5.129 -2.273 16.625 1 92.25 207 ALA A O 1
ATOM 1639 N N . LEU A 1 208 ? -2.969 -2.779 16.609 1 95.31 208 LEU A N 1
ATOM 1640 C CA . LEU A 1 208 ? -3.033 -3.398 15.289 1 95.31 208 LEU A CA 1
ATOM 1641 C C . LEU A 1 208 ? -3.82 -4.703 15.344 1 95.31 208 LEU A C 1
ATOM 1643 O O . LEU A 1 208 ? -4.566 -5.02 14.414 1 95.31 208 LEU A O 1
ATOM 1647 N N . LEU A 1 209 ? -3.686 -5.387 16.422 1 91.62 209 LEU A N 1
ATOM 1648 C CA . LEU A 1 209 ? -4.484 -6.594 16.594 1 91.62 209 LEU A CA 1
ATOM 1649 C C . LEU A 1 209 ? -5.957 -6.254 16.766 1 91.62 209 LEU A C 1
ATOM 1651 O O . LEU A 1 209 ? -6.828 -6.988 16.297 1 91.62 209 LEU A O 1
ATOM 1655 N N . GLY A 1 210 ? -6.203 -5.168 17.438 1 90.62 210 GLY A N 1
ATOM 1656 C CA . GLY A 1 210 ? -7.574 -4.684 17.531 1 90.62 210 GLY A CA 1
ATOM 1657 C C . GLY A 1 210 ? -8.195 -4.383 16.188 1 90.62 210 GLY A C 1
ATOM 1658 O O . GLY A 1 210 ? -9.352 -4.727 15.93 1 90.62 210 GLY A O 1
ATOM 1659 N N . LEU A 1 211 ? -7.406 -3.738 15.383 1 92.94 211 LEU A N 1
ATOM 1660 C CA . LEU A 1 211 ? -7.863 -3.488 14.016 1 92.94 211 LEU A CA 1
ATOM 1661 C C . LEU A 1 211 ? -8.148 -4.797 13.289 1 92.94 211 LEU A C 1
ATOM 1663 O O . LEU A 1 211 ? -9.172 -4.93 12.609 1 92.94 211 LEU A O 1
ATOM 1667 N N . SER A 1 212 ? -7.215 -5.703 13.414 1 93.12 212 SER A N 1
ATOM 1668 C CA . SER A 1 212 ? -7.391 -7.023 12.82 1 93.12 212 SER A CA 1
ATOM 1669 C C . SER A 1 212 ? -8.703 -7.66 13.258 1 93.12 212 SER A C 1
ATOM 1671 O O . SER A 1 212 ? -9.461 -8.164 12.422 1 93.12 212 SER A O 1
ATOM 1673 N N . ASP A 1 213 ? -9 -7.578 14.508 1 90.56 213 ASP A N 1
ATOM 1674 C CA . ASP A 1 213 ? -10.227 -8.148 15.047 1 90.56 213 ASP A CA 1
ATOM 1675 C C . ASP A 1 213 ? -11.461 -7.449 14.469 1 90.56 213 ASP A C 1
ATOM 1677 O O . ASP A 1 213 ? -12.453 -8.102 14.148 1 90.56 213 ASP A O 1
ATOM 1681 N N . SER A 1 214 ? -11.352 -6.191 14.344 1 91 214 SER A N 1
ATOM 1682 C CA . SER A 1 214 ? -12.461 -5.426 13.781 1 91 214 SER A CA 1
ATOM 1683 C C . SER A 1 214 ? -12.719 -5.82 12.328 1 91 214 SER A C 1
ATOM 1685 O O . SER A 1 214 ? -13.875 -5.902 11.906 1 91 214 SER A O 1
ATOM 1687 N N . LEU A 1 215 ? -11.703 -6.016 11.594 1 91.62 215 LEU A N 1
ATOM 1688 C CA . LEU A 1 215 ? -11.82 -6.465 10.211 1 91.62 215 LEU A CA 1
ATOM 1689 C C . LEU A 1 215 ? -12.508 -7.824 10.141 1 91.62 215 LEU A C 1
ATOM 1691 O O . LEU A 1 215 ? -13.422 -8.023 9.336 1 91.62 215 LEU A O 1
ATOM 1695 N N . CYS A 1 216 ? -12.086 -8.68 11.016 1 89.62 216 CYS A N 1
ATOM 1696 C CA . CYS A 1 216 ? -12.625 -10.031 11.031 1 89.62 216 CYS A CA 1
ATOM 1697 C C . CYS A 1 216 ? -14.102 -10.023 11.43 1 89.62 216 CYS A C 1
ATOM 1699 O O . CYS A 1 216 ? -14.906 -10.742 10.836 1 89.62 216 CYS A O 1
ATOM 1701 N N . ARG A 1 217 ? -14.469 -9.258 12.352 1 86.44 217 ARG A N 1
ATOM 1702 C CA . ARG A 1 217 ? -15.852 -9.172 12.812 1 86.44 217 ARG A CA 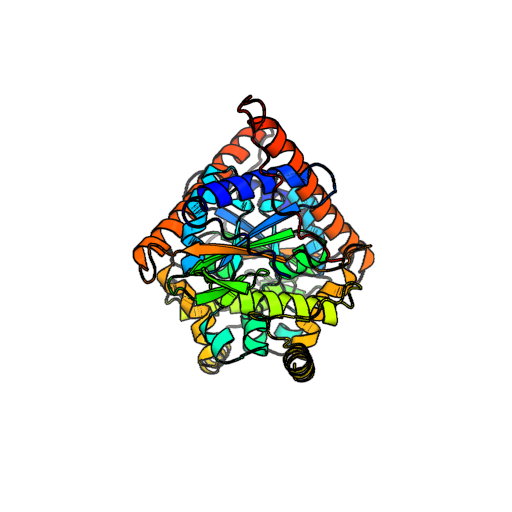1
ATOM 1703 C C . ARG A 1 217 ? -16.766 -8.648 11.719 1 86.44 217 ARG A C 1
ATOM 1705 O O . ARG A 1 217 ? -17.875 -9.156 11.531 1 86.44 217 ARG A O 1
ATOM 1712 N N . ARG A 1 218 ? -16.344 -7.727 10.984 1 83.19 218 ARG A N 1
ATOM 1713 C CA . ARG A 1 218 ? -17.141 -7.129 9.922 1 83.19 218 ARG A CA 1
ATOM 1714 C C . ARG A 1 218 ? -17.344 -8.109 8.773 1 83.19 218 ARG A C 1
ATOM 1716 O O . ARG A 1 218 ? -18.422 -8.141 8.156 1 83.19 218 ARG A O 1
ATOM 1723 N N . ALA A 1 219 ? -16.297 -8.781 8.477 1 79.56 219 ALA A N 1
ATOM 1724 C CA . ALA A 1 219 ? -16.359 -9.758 7.391 1 79.56 219 ALA A CA 1
ATOM 1725 C C . ALA A 1 219 ? -17.359 -10.867 7.715 1 79.56 219 ALA A C 1
ATOM 1727 O O . ALA A 1 219 ? -17.984 -11.43 6.812 1 79.56 219 ALA A O 1
ATOM 1728 N N . GLU A 1 220 ? -17.516 -11.156 8.938 1 72.69 220 GLU A N 1
ATOM 1729 C CA . GLU A 1 220 ? -18.438 -12.188 9.383 1 72.69 220 GLU A CA 1
ATOM 1730 C C . GLU A 1 220 ? -19.891 -11.719 9.266 1 72.69 220 GLU A C 1
ATOM 1732 O O . GLU A 1 220 ? -20.766 -12.484 8.875 1 72.69 220 GLU A O 1
ATOM 1737 N N . VAL A 1 221 ? -20.141 -10.477 9.555 1 64.62 221 VAL A N 1
ATOM 1738 C CA . VAL A 1 221 ? -21.5 -9.938 9.523 1 64.62 221 VAL A CA 1
ATOM 1739 C C . VAL A 1 221 ? -21.953 -9.75 8.078 1 64.62 221 VAL A C 1
ATOM 1741 O O . VAL A 1 221 ? -23.125 -10 7.754 1 64.62 221 VAL A O 1
ATOM 1744 N N . GLY A 1 222 ? -21.109 -9.234 7.195 1 57.88 222 GLY A N 1
ATOM 1745 C CA . GLY A 1 222 ? -21.469 -9.055 5.797 1 57.88 222 GLY A CA 1
ATOM 1746 C C . GLY A 1 222 ? -21.703 -10.367 5.074 1 57.88 222 GLY A C 1
ATOM 1747 O O . GLY A 1 222 ? -22.453 -10.414 4.098 1 57.88 222 GLY A O 1
ATOM 1748 N N . GLY A 1 223 ? -21.047 -11.492 5.402 1 51.09 223 GLY A N 1
ATOM 1749 C CA . GLY A 1 223 ? -21.25 -12.805 4.816 1 51.09 223 GLY A CA 1
ATOM 1750 C C . GLY A 1 223 ? -22.594 -13.414 5.168 1 51.09 223 GLY A C 1
ATOM 1751 O O . GLY A 1 223 ? -23.125 -14.242 4.422 1 51.09 223 GLY A O 1
ATOM 1752 N N . THR A 1 224 ? -23.094 -13.156 6.34 1 45.16 224 THR A N 1
ATOM 1753 C CA . THR A 1 224 ? -24.359 -13.742 6.785 1 45.16 224 THR A CA 1
ATOM 1754 C C . THR A 1 224 ? -25.531 -13.125 6.039 1 45.16 224 THR A C 1
ATOM 1756 O O . THR A 1 224 ? -26.578 -13.758 5.902 1 45.16 224 THR A O 1
ATOM 1759 N N . GLY A 1 225 ? -25.391 -11.977 5.551 1 38.09 225 GLY A N 1
ATOM 1760 C CA . GLY A 1 225 ? -26.594 -11.438 4.945 1 38.09 225 GLY A CA 1
ATOM 1761 C C . GLY A 1 225 ? -26.906 -12.039 3.588 1 38.09 225 GLY A C 1
ATOM 1762 O O . GLY A 1 225 ? -28.031 -11.906 3.088 1 38.09 225 GLY A O 1
ATOM 1763 N N . SER A 1 226 ? -25.859 -12.398 2.85 1 37.78 226 SER A N 1
ATOM 1764 C CA . SER A 1 226 ? -26.234 -12.859 1.516 1 37.78 226 SER A CA 1
ATOM 1765 C C . SER A 1 226 ? -26.5 -14.367 1.509 1 37.78 226 SER A C 1
ATOM 1767 O O . SER A 1 226 ? -26.688 -14.961 0.447 1 37.78 226 SER A O 1
ATOM 1769 N N . GLY A 1 227 ? -26.422 -15.062 2.598 1 33 227 GLY A N 1
ATOM 1770 C CA . GLY A 1 227 ? -26.5 -16.516 2.605 1 33 227 GLY A CA 1
ATOM 1771 C C . GLY A 1 227 ? -27.906 -17.047 2.318 1 33 227 GLY A C 1
ATOM 1772 O O . GLY A 1 227 ? -28.125 -18.25 2.332 1 33 227 GLY A O 1
ATOM 1773 N N . ARG A 1 228 ? -28.953 -16.391 2.613 1 33.47 228 ARG A N 1
ATOM 1774 C CA . ARG A 1 228 ? -30.109 -17.266 2.578 1 33.47 228 ARG A CA 1
ATOM 1775 C C . ARG A 1 228 ? -30.5 -17.594 1.144 1 33.47 228 ARG A C 1
ATOM 1777 O O . ARG A 1 228 ? -31.688 -17.797 0.849 1 33.47 228 ARG A O 1
ATOM 1784 N N . GLY A 1 229 ? -29.703 -17.156 0.172 1 28.59 229 GLY A N 1
ATOM 1785 C CA . GLY A 1 229 ? -30.219 -17.812 -1.008 1 28.59 229 GLY A CA 1
ATOM 1786 C C . GLY A 1 229 ? -29.859 -19.297 -1.064 1 28.59 229 GLY A C 1
ATOM 1787 O O . GLY A 1 229 ? -28.75 -19.688 -0.714 1 28.59 229 GLY A O 1
ATOM 1788 N N . SER A 1 230 ? -30.766 -20.297 -0.93 1 29.23 230 SER A N 1
ATOM 1789 C CA . SER A 1 230 ? -30.859 -21.75 -1.013 1 29.23 230 SER A CA 1
ATOM 1790 C C . SER A 1 230 ? -30.094 -22.281 -2.217 1 29.23 230 SER A C 1
ATOM 1792 O O . SER A 1 230 ? -30.438 -23.328 -2.77 1 29.23 230 SER A O 1
ATOM 1794 N N . GLY A 1 231 ? -29.359 -21.578 -2.982 1 27.39 231 GLY A N 1
ATOM 1795 C CA . GLY A 1 231 ? -28.938 -22.391 -4.113 1 27.39 231 GLY A CA 1
ATOM 1796 C C . GLY A 1 231 ? -27.969 -23.484 -3.73 1 27.39 231 GLY A C 1
ATOM 1797 O O . GLY A 1 231 ? -27.203 -23.344 -2.766 1 27.39 231 GLY A O 1
ATOM 1798 N N . SER A 1 232 ? -28.219 -24.828 -4.027 1 24.92 232 SER A N 1
ATOM 1799 C CA . SER A 1 232 ? -27.516 -26.109 -3.986 1 24.92 232 SER A CA 1
ATOM 1800 C C . SER A 1 232 ? -26.047 -25.953 -4.355 1 24.92 232 SER A C 1
ATOM 1802 O O . SER A 1 232 ? -25.719 -25.516 -5.465 1 24.92 232 SER A O 1
ATOM 1804 N N . GLU A 1 233 ? -25.297 -25.516 -3.494 1 27.09 233 GLU A N 1
ATOM 1805 C CA . GLU A 1 233 ? -23.859 -25.406 -3.656 1 27.09 233 GLU A CA 1
ATOM 1806 C C . GLU A 1 233 ? -23.219 -26.766 -3.889 1 27.09 233 GLU A C 1
ATOM 1808 O O . GLU A 1 233 ? -23.344 -27.672 -3.053 1 27.09 233 GLU A O 1
ATOM 1813 N N . ARG A 1 234 ? -23.359 -27.375 -5.086 1 25.81 234 ARG A N 1
ATOM 1814 C CA . ARG A 1 234 ? -22.688 -28.609 -5.457 1 25.81 234 ARG A CA 1
ATOM 1815 C C . ARG A 1 234 ? -21.172 -28.5 -5.227 1 25.81 234 ARG A C 1
ATOM 1817 O O . ARG A 1 234 ? -20.531 -27.562 -5.703 1 25.81 234 ARG A O 1
ATOM 1824 N N . GLU A 1 235 ? -20.75 -28.938 -4.156 1 23.69 235 GLU A N 1
ATOM 1825 C CA . GLU A 1 235 ? -19.375 -29.156 -3.717 1 23.69 235 GLU A CA 1
ATOM 1826 C C . GLU A 1 235 ? -18.594 -30.016 -4.707 1 23.69 235 GLU A C 1
ATOM 1828 O O . GLU A 1 235 ? -19.078 -31.078 -5.113 1 23.69 235 GLU A O 1
ATOM 1833 N N . VAL A 1 236 ? -18 -29.516 -5.656 1 22.7 236 VAL A N 1
ATOM 1834 C CA . VAL A 1 236 ? -17.188 -30.391 -6.496 1 22.7 236 VAL A CA 1
ATOM 1835 C C . VAL A 1 236 ? -16.016 -30.953 -5.684 1 22.7 236 VAL A C 1
ATOM 1837 O O . VAL A 1 236 ? -15.188 -30.203 -5.172 1 22.7 236 VAL A O 1
ATOM 1840 N N . ARG A 1 237 ? -16.25 -32.062 -4.848 1 22.62 237 ARG A N 1
ATOM 1841 C CA . ARG A 1 237 ? -15.391 -32.938 -4.043 1 22.62 237 ARG A CA 1
ATOM 1842 C C . ARG A 1 237 ? -14.258 -33.5 -4.883 1 22.62 237 ARG A C 1
ATOM 1844 O O . ARG A 1 237 ? -13.398 -34.219 -4.367 1 22.62 237 ARG A O 1
ATOM 1851 N N . GLY A 1 238 ? -14.273 -33.562 -6.18 1 22.27 238 GLY A N 1
ATOM 1852 C CA . GLY A 1 238 ? -13.672 -34.688 -6.852 1 22.27 238 GLY A CA 1
ATOM 1853 C C . GLY A 1 238 ? -12.18 -34.812 -6.594 1 22.27 238 GLY A C 1
ATOM 1854 O O . GLY A 1 238 ? -11.57 -35.844 -6.941 1 22.27 238 GLY A O 1
ATOM 1855 N N . LEU A 1 239 ? -11.344 -33.75 -6.426 1 22.84 239 LEU A N 1
ATOM 1856 C CA . LEU A 1 239 ? -10.078 -34.156 -7 1 22.84 239 LEU A CA 1
ATOM 1857 C C . LEU A 1 239 ? -9.266 -34.969 -5.984 1 22.84 239 LEU A C 1
ATOM 1859 O O . LEU A 1 239 ? -8.711 -34.406 -5.043 1 22.84 239 LEU A O 1
ATOM 1863 N N . ARG A 1 240 ? -9.883 -36.031 -5.426 1 21.44 240 ARG A N 1
ATOM 1864 C CA . ARG A 1 240 ? -9.109 -36.969 -4.652 1 21.44 240 ARG A CA 1
ATOM 1865 C C . ARG A 1 240 ? -7.863 -37.406 -5.418 1 21.44 240 ARG A C 1
ATOM 1867 O O . ARG A 1 240 ? -7.957 -37.875 -6.559 1 21.44 240 ARG A O 1
ATOM 1874 N N . THR A 1 241 ? -6.723 -36.688 -5.25 1 22.92 241 THR A N 1
ATOM 1875 C CA . THR A 1 241 ? -5.453 -37.25 -5.703 1 22.92 241 THR A CA 1
ATOM 1876 C C . THR A 1 241 ? -5.246 -38.625 -5.117 1 22.92 241 THR A C 1
ATOM 1878 O O . THR A 1 241 ? -5.34 -38.812 -3.902 1 22.92 241 THR A O 1
ATOM 1881 N N . ARG A 1 242 ? -5.727 -39.656 -5.723 1 20.25 242 ARG A N 1
ATOM 1882 C CA . ARG A 1 242 ? -5.473 -41.062 -5.391 1 20.25 242 ARG A CA 1
ATOM 1883 C C . ARG A 1 242 ? -3.982 -41.312 -5.219 1 20.25 242 ARG A C 1
ATOM 1885 O O . ARG A 1 242 ? -3.186 -41.031 -6.109 1 20.25 242 ARG A O 1
ATOM 1892 N N . ALA A 1 243 ? -3.504 -41.375 -3.959 1 22.47 243 ALA A N 1
ATOM 1893 C CA . ALA A 1 243 ? -2.326 -42.094 -3.527 1 22.47 243 ALA A CA 1
ATOM 1894 C C . ALA A 1 243 ? -2.363 -43.531 -4.051 1 22.47 243 ALA A C 1
ATOM 1896 O O . ALA A 1 243 ? -3.299 -44.281 -3.764 1 22.47 243 ALA A O 1
ATOM 1897 N N . GLY A 1 244 ? -2.033 -43.844 -5.258 1 18.42 244 GLY A N 1
ATOM 1898 C CA . GLY A 1 244 ? -1.781 -45.219 -5.617 1 18.42 244 GLY A CA 1
ATOM 1899 C C . GLY A 1 244 ? -1.104 -46 -4.512 1 18.42 244 GLY A C 1
ATOM 1900 O O . GLY A 1 244 ? -0.523 -45.438 -3.594 1 18.42 244 GLY A O 1
ATOM 1901 N N . GLN A 1 245 ? -1.149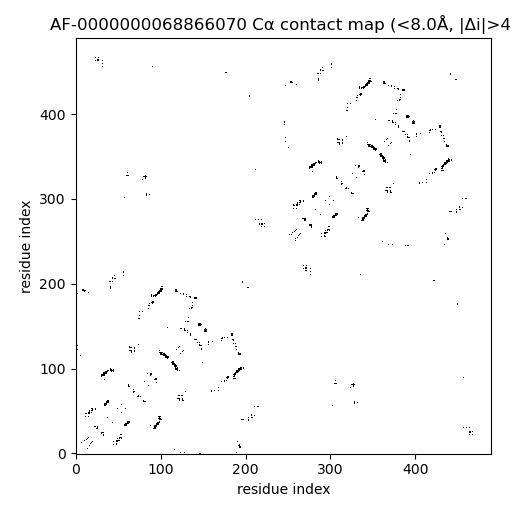 -47.469 -4.699 1 19.84 245 GLN A N 1
ATOM 1902 C CA . GLN A 1 245 ? -0.444 -48.688 -4.426 1 19.84 245 GLN A CA 1
ATOM 1903 C C . GLN A 1 245 ? 1.044 -48.562 -4.742 1 19.84 245 GLN A C 1
ATOM 1905 O O . GLN A 1 245 ? 1.422 -47.938 -5.723 1 19.84 245 GLN A O 1
ATOM 1910 N N . MET B 1 1 ? 3.432 -24.797 -1.733 1 19.45 1 MET B N 1
ATOM 1911 C CA . MET B 1 1 ? 2.936 -24.875 -3.104 1 19.45 1 MET B CA 1
ATOM 1912 C C . MET B 1 1 ? 1.801 -23.891 -3.336 1 19.45 1 MET B C 1
ATOM 1914 O O . MET B 1 1 ? 0.878 -23.797 -2.523 1 19.45 1 MET B O 1
ATOM 1918 N N . LEU B 1 2 ? 2.119 -22.781 -4.023 1 23.53 2 LEU B N 1
ATOM 1919 C CA . LEU B 1 2 ? 1.05 -21.922 -4.516 1 23.53 2 LEU B CA 1
ATOM 1920 C C . LEU B 1 2 ? -0.105 -22.75 -5.066 1 23.53 2 LEU B C 1
ATOM 1922 O O . LEU B 1 2 ? 0.098 -23.609 -5.926 1 23.53 2 LEU B O 1
ATOM 1926 N N . ARG B 1 3 ? -0.951 -23.031 -4.258 1 24.52 3 ARG B N 1
ATOM 1927 C CA . ARG B 1 3 ? -2.111 -23.719 -4.816 1 24.52 3 ARG B CA 1
ATOM 1928 C C . ARG B 1 3 ? -2.713 -22.922 -5.969 1 24.52 3 ARG B C 1
ATOM 1930 O O . ARG B 1 3 ? -3.262 -21.844 -5.762 1 24.52 3 ARG B O 1
ATOM 1937 N N . LEU B 1 4 ? -2.045 -22.969 -7.105 1 26 4 LEU B N 1
ATOM 1938 C CA . LEU B 1 4 ? -2.602 -22.438 -8.344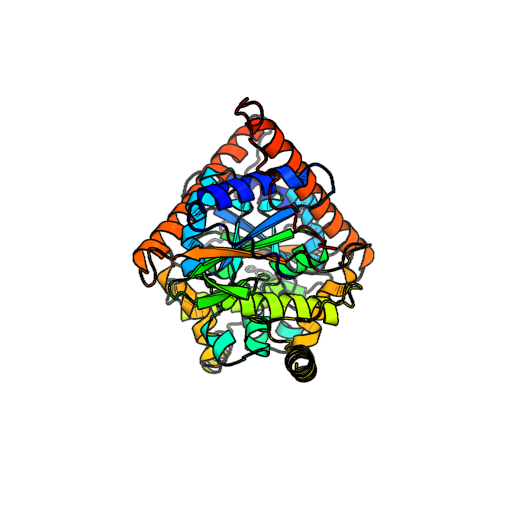 1 26 4 LEU B CA 1
ATOM 1939 C C . LEU B 1 4 ? -3.838 -23.219 -8.766 1 26 4 LEU B C 1
ATOM 1941 O O . LEU B 1 4 ? -3.75 -24.422 -9.055 1 26 4 LEU B O 1
ATOM 1945 N N . ASP B 1 5 ? -4.906 -23.094 -8.156 1 25.41 5 ASP B N 1
ATOM 1946 C CA . ASP B 1 5 ? -6.078 -23.781 -8.703 1 25.41 5 ASP B CA 1
ATOM 1947 C C . ASP B 1 5 ? -6.336 -23.359 -10.148 1 25.41 5 ASP B C 1
ATOM 1949 O O . ASP B 1 5 ? -6.281 -22.172 -10.477 1 25.41 5 ASP B O 1
ATOM 1953 N N . GLY B 1 6 ? -5.949 -24.047 -11.148 1 25.22 6 GLY B N 1
ATOM 1954 C CA . GLY B 1 6 ? -6.07 -24.062 -12.594 1 25.22 6 GLY B CA 1
ATOM 1955 C C . GLY B 1 6 ? -7.469 -23.719 -13.078 1 25.22 6 GLY B C 1
ATOM 1956 O O . GLY B 1 6 ? -7.844 -24.078 -14.195 1 25.22 6 GLY B O 1
ATOM 1957 N N . THR B 1 7 ? -8.477 -23.625 -12.336 1 27.48 7 THR B N 1
ATOM 1958 C CA . THR B 1 7 ? -9.75 -23.531 -13.031 1 27.48 7 THR B CA 1
ATOM 1959 C C . THR B 1 7 ? -9.789 -22.312 -13.938 1 27.48 7 THR B C 1
ATOM 1961 O O . THR B 1 7 ? -9.398 -21.219 -13.523 1 27.48 7 THR B O 1
ATOM 1964 N N . THR B 1 8 ? -9.648 -22.297 -15.352 1 26.67 8 THR B N 1
ATOM 1965 C CA . THR B 1 8 ? -9.875 -21.391 -16.469 1 26.67 8 THR B CA 1
ATOM 1966 C C . THR B 1 8 ? -10.898 -20.328 -16.094 1 26.67 8 THR B C 1
ATOM 1968 O O . THR B 1 8 ? -11.633 -20.469 -15.125 1 26.67 8 THR B O 1
ATOM 1971 N N . LEU B 1 9 ? -11.492 -19.406 -17.234 1 32.34 9 LEU B N 1
ATOM 1972 C CA . LEU B 1 9 ? -12.453 -18.312 -17.312 1 32.34 9 LEU B CA 1
ATOM 1973 C C . LEU B 1 9 ? -13.781 -18.719 -16.688 1 32.34 9 LEU B C 1
ATOM 1975 O O . LEU B 1 9 ? -14.789 -18.031 -16.844 1 32.34 9 LEU B O 1
ATOM 1979 N N . ARG B 1 10 ? -14.172 -19.875 -16.531 1 34.5 10 ARG B N 1
ATOM 1980 C CA . ARG B 1 10 ? -15.219 -20.125 -15.547 1 34.5 10 ARG B CA 1
ATOM 1981 C C . ARG B 1 10 ? -14.883 -19.469 -14.211 1 34.5 10 ARG B C 1
ATOM 1983 O O . ARG B 1 10 ? -14.633 -20.172 -13.219 1 34.5 10 ARG B O 1
ATOM 1990 N N . ALA B 1 11 ? -14 -18.594 -14.273 1 36.16 11 ALA B N 1
ATOM 1991 C CA . ALA B 1 11 ? -13.016 -17.844 -13.484 1 36.16 11 ALA B CA 1
ATOM 1992 C C . ALA B 1 11 ? -13.68 -16.688 -12.742 1 36.16 11 ALA B C 1
ATOM 1994 O O . ALA B 1 11 ? -13.43 -16.484 -11.555 1 36.16 11 ALA B O 1
ATOM 1995 N N . ALA B 1 12 ? -14.125 -15.82 -13.711 1 39.31 12 ALA B N 1
ATOM 1996 C CA . ALA B 1 12 ? -14.898 -14.789 -13.023 1 39.31 12 ALA B CA 1
ATOM 1997 C C . ALA B 1 12 ? -15.852 -15.406 -12.008 1 39.31 12 ALA B C 1
ATOM 1999 O O . ALA B 1 12 ? -15.992 -14.898 -10.891 1 39.31 12 ALA B O 1
ATOM 2000 N N . THR B 1 13 ? -16.484 -16.453 -12.656 1 38.91 13 THR B N 1
ATOM 2001 C CA . THR B 1 13 ? -17.375 -17.172 -11.75 1 38.91 13 THR B CA 1
ATOM 2002 C C . THR B 1 13 ? -16.594 -17.812 -10.617 1 38.91 13 THR B C 1
ATOM 2004 O O . THR B 1 13 ? -17.031 -17.812 -9.469 1 38.91 13 THR B O 1
ATOM 2007 N N . ARG B 1 14 ? -15.461 -18.359 -11.016 1 44.97 14 ARG B N 1
ATOM 2008 C CA . ARG B 1 14 ? -14.625 -18.984 -9.992 1 44.97 14 ARG B CA 1
ATOM 2009 C C . ARG B 1 14 ? -14.008 -17.922 -9.078 1 44.97 14 ARG B C 1
ATOM 2011 O O . ARG B 1 14 ? -13.906 -18.141 -7.867 1 44.97 14 ARG B O 1
ATOM 2018 N N . LEU B 1 15 ? -13.562 -16.859 -9.828 1 49.56 15 LEU B N 1
ATOM 2019 C CA . LEU B 1 15 ? -13.109 -15.773 -8.969 1 49.56 15 LEU B CA 1
ATOM 2020 C C . LEU B 1 15 ? -14.227 -15.312 -8.039 1 49.56 15 LEU B C 1
ATOM 2022 O O . LEU B 1 15 ? -14 -15.078 -6.855 1 49.56 15 LEU B O 1
ATOM 2026 N N . ALA B 1 16 ? -15.336 -15.25 -8.797 1 48.28 16 ALA B N 1
ATOM 2027 C CA . ALA B 1 16 ? -16.484 -14.891 -7.965 1 48.28 16 ALA B CA 1
ATOM 2028 C C . ALA B 1 16 ? -16.75 -15.953 -6.902 1 48.28 16 ALA B C 1
ATOM 2030 O O . ALA B 1 16 ? -17.016 -15.625 -5.746 1 48.28 16 ALA B O 1
ATOM 2031 N N . ALA B 1 17 ? -16.641 -17.172 -7.426 1 46.41 17 ALA B N 1
ATOM 2032 C CA . ALA B 1 17 ? -16.875 -18.25 -6.469 1 46.41 17 ALA B CA 1
ATOM 2033 C C . ALA B 1 17 ? -15.805 -18.266 -5.387 1 46.41 17 ALA B C 1
ATOM 2035 O O . ALA B 1 17 ? -16.109 -18.438 -4.203 1 46.41 17 ALA B O 1
ATOM 2036 N N . GLN B 1 18 ? -14.648 -18.094 -5.871 1 50.25 18 GLN B N 1
ATOM 2037 C CA . GLN B 1 18 ? -13.555 -18.062 -4.902 1 50.25 18 GLN B CA 1
ATOM 2038 C C . GLN B 1 18 ? -13.648 -16.828 -4.023 1 50.25 18 GLN B C 1
ATOM 2040 O O . GLN B 1 18 ? -13.367 -16.891 -2.824 1 50.25 18 GLN B O 1
ATOM 2045 N N . ALA B 1 19 ? -14.008 -15.797 -4.711 1 50.94 19 ALA B N 1
ATOM 2046 C CA . ALA B 1 19 ? -14.219 -14.578 -3.934 1 50.94 19 ALA B CA 1
ATOM 2047 C C . ALA B 1 19 ? -15.344 -14.758 -2.918 1 50.94 19 ALA B C 1
ATOM 2049 O O . ALA B 1 19 ? -15.234 -14.312 -1.774 1 50.94 19 ALA B O 1
ATOM 2050 N N . ARG B 1 20 ? -16.344 -15.391 -3.455 1 47.97 20 ARG B N 1
ATOM 2051 C CA . ARG B 1 20 ? -17.469 -15.633 -2.561 1 47.97 20 ARG B CA 1
ATOM 2052 C C . ARG B 1 20 ? -17.062 -16.516 -1.391 1 47.97 20 ARG B C 1
ATOM 2054 O O . ARG B 1 20 ? -17.469 -16.281 -0.25 1 47.97 20 ARG B O 1
ATOM 2061 N N . CYS B 1 21 ? -16.375 -17.5 -1.708 1 44 21 CYS B N 1
ATOM 2062 C CA . CYS B 1 21 ? -15.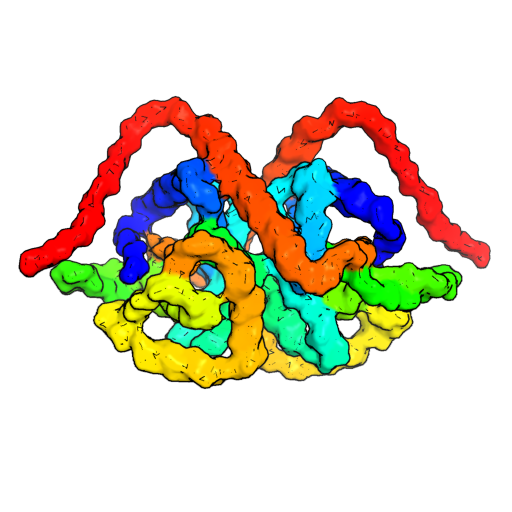898 -18.375 -0.638 1 44 21 CYS B CA 1
ATOM 2063 C C . CYS B 1 21 ? -14.992 -17.609 0.315 1 44 21 CYS B C 1
ATOM 2065 O O . CYS B 1 21 ? -15.008 -17.844 1.523 1 44 21 CYS B O 1
ATOM 2067 N N . SER B 1 22 ? -14.266 -16.812 -0.253 1 47.5 22 SER B N 1
ATOM 2068 C CA . SER B 1 22 ? -13.266 -16.078 0.514 1 47.5 22 SER B CA 1
ATOM 2069 C C . SER B 1 22 ? -13.914 -15.047 1.436 1 47.5 22 SER B C 1
ATOM 2071 O O . SER B 1 22 ? -13.414 -14.789 2.533 1 47.5 22 SER B O 1
ATOM 2073 N N . VAL B 1 23 ? -14.938 -14.43 0.919 1 45.19 23 VAL B N 1
ATOM 2074 C CA . VAL B 1 23 ? -15.656 -13.531 1.815 1 45.19 23 VAL B CA 1
ATOM 2075 C C . VAL B 1 23 ? -16.25 -14.32 2.98 1 45.19 23 VAL B C 1
ATOM 2077 O O . VAL B 1 23 ? -16.25 -13.852 4.121 1 45.19 23 VAL B O 1
ATOM 2080 N N . ALA B 1 24 ? -16.75 -15.531 2.732 1 41.22 24 ALA B N 1
ATOM 2081 C CA . ALA B 1 24 ? -17.328 -16.422 3.732 1 41.22 24 ALA B CA 1
ATOM 2082 C C . ALA B 1 24 ? -16.266 -16.875 4.738 1 41.22 24 ALA B C 1
ATOM 2084 O O . ALA B 1 24 ? -16.594 -17.172 5.895 1 41.22 24 ALA B O 1
ATOM 2085 N N . SER B 1 25 ? -15.07 -16.969 4.301 1 42.47 25 SER B N 1
ATOM 2086 C CA . SER B 1 25 ? -14.102 -17.656 5.145 1 42.47 25 SER B CA 1
ATOM 2087 C C . SER B 1 25 ? -13.641 -16.781 6.301 1 42.47 25 SER B C 1
ATOM 2089 O O . SER B 1 25 ? -12.789 -17.172 7.094 1 42.47 25 SER B O 1
ATOM 2091 N N . CYS B 1 26 ? -13.961 -15.438 6.34 1 45.97 26 CYS B N 1
ATOM 2092 C CA . CYS B 1 26 ? -13.586 -14.773 7.582 1 45.97 26 CYS B CA 1
ATOM 2093 C C . CYS B 1 26 ? -14.25 -15.438 8.781 1 45.97 26 CYS B C 1
ATOM 2095 O O . CYS B 1 26 ? -13.945 -15.102 9.93 1 45.97 26 CYS B O 1
ATOM 2097 N N . ALA B 1 27 ? -15.375 -16.109 8.602 1 41.59 27 ALA B N 1
ATOM 2098 C CA . ALA B 1 27 ? -16.266 -16.453 9.711 1 41.59 27 ALA B CA 1
ATOM 2099 C C . ALA B 1 27 ? -15.523 -17.219 10.797 1 41.59 27 ALA B C 1
ATOM 2101 O O . ALA B 1 27 ? -15.75 -17 11.992 1 41.59 27 ALA B O 1
ATOM 2102 N N . GLY B 1 28 ? -14.867 -18.297 10.453 1 46.56 28 GLY B N 1
ATOM 2103 C CA . GLY B 1 28 ? -14.625 -19.156 11.602 1 46.56 28 GLY B CA 1
ATOM 2104 C C . GLY B 1 28 ? -13.289 -18.906 12.273 1 46.56 28 GLY B C 1
ATOM 2105 O O . GLY B 1 28 ? -13.133 -19.141 13.469 1 46.56 28 GLY B O 1
ATOM 2106 N N . GLY B 1 29 ? -12.188 -18.359 11.648 1 57.03 29 GLY B N 1
ATOM 2107 C CA . GLY B 1 29 ? -10.875 -18.562 12.242 1 57.03 29 GLY B CA 1
ATOM 2108 C C . GLY B 1 29 ? -10.117 -17.281 12.477 1 57.03 29 GLY B C 1
ATOM 2109 O O . GLY B 1 29 ? -8.93 -17.297 12.789 1 57.03 29 GLY B O 1
ATOM 2110 N N . GLY B 1 30 ? -10.82 -15.969 12.477 1 77.25 30 GLY B N 1
ATOM 2111 C CA . GLY B 1 30 ? -10.109 -14.75 12.828 1 77.25 30 GLY B CA 1
ATOM 2112 C C . GLY B 1 30 ? -9.18 -14.266 11.727 1 77.25 30 GLY B C 1
ATOM 2113 O O . GLY B 1 30 ? -8.172 -13.609 12.008 1 77.25 30 GLY B O 1
ATOM 2114 N N . ILE B 1 31 ? -9.445 -14.781 10.492 1 87.56 31 ILE B N 1
ATOM 2115 C CA . ILE B 1 31 ? -8.594 -14.391 9.367 1 87.56 31 ILE B CA 1
ATOM 2116 C C . ILE B 1 31 ? -9.391 -13.516 8.398 1 87.56 31 ILE B C 1
ATOM 2118 O O . ILE B 1 31 ? -10.469 -13.898 7.957 1 87.56 31 ILE B O 1
ATOM 2122 N N . TYR B 1 32 ? -8.961 -12.406 8.125 1 91.44 32 TYR B N 1
ATOM 2123 C CA . TYR B 1 32 ? -9.523 -11.477 7.152 1 91.44 32 TYR B CA 1
ATOM 2124 C C . TYR B 1 32 ? -8.867 -11.648 5.789 1 91.44 32 TYR B C 1
ATOM 2126 O O . TYR B 1 32 ? -7.66 -11.883 5.695 1 91.44 32 TYR B O 1
ATOM 2134 N N . THR B 1 33 ? -9.688 -11.586 4.754 1 91.12 33 THR B N 1
ATOM 2135 C CA . THR B 1 33 ? -9.156 -11.672 3.398 1 91.12 33 THR B CA 1
ATOM 2136 C C . THR B 1 33 ? -9.125 -10.297 2.74 1 91.12 33 THR B C 1
ATOM 2138 O O . THR B 1 33 ? -10.156 -9.633 2.613 1 91.12 33 THR B O 1
ATOM 2141 N N . ARG B 1 34 ? -7.973 -9.891 2.418 1 93.38 34 ARG B N 1
ATOM 2142 C CA . ARG B 1 34 ? -7.777 -8.68 1.631 1 93.38 34 ARG B CA 1
ATOM 2143 C C . ARG B 1 34 ? -7.477 -9.016 0.174 1 93.38 34 ARG B C 1
ATOM 2145 O O . ARG B 1 34 ? -6.703 -9.93 -0.11 1 93.38 34 ARG B O 1
ATOM 2152 N N . HIS B 1 35 ? -8.125 -8.305 -0.752 1 93.44 35 HIS B N 1
ATOM 2153 C CA . HIS B 1 35 ? -7.961 -8.539 -2.184 1 93.44 35 HIS B CA 1
ATOM 2154 C C . HIS B 1 35 ? -7.109 -7.445 -2.822 1 93.44 35 HIS B C 1
ATOM 2156 O O . HIS B 1 35 ? -7.355 -6.254 -2.609 1 93.44 35 HIS B O 1
ATOM 2162 N N . TYR B 1 36 ? -6.113 -7.871 -3.562 1 96.62 36 TYR B N 1
ATOM 2163 C CA . TYR B 1 36 ? -5.223 -6.922 -4.227 1 96.62 36 TYR B CA 1
ATOM 2164 C C . TYR B 1 36 ? -5.262 -7.105 -5.738 1 96.62 36 TYR B C 1
ATOM 2166 O O . TYR B 1 36 ? -5.059 -8.211 -6.242 1 96.62 36 TYR B O 1
ATOM 2174 N N . ILE B 1 37 ? -5.492 -6.035 -6.406 1 96.69 37 ILE B N 1
ATOM 2175 C CA . ILE B 1 37 ? -5.484 -5.988 -7.867 1 96.69 37 ILE B CA 1
ATOM 2176 C C . ILE B 1 37 ? -4.078 -5.656 -8.359 1 96.69 37 ILE B C 1
ATOM 2178 O O . ILE B 1 37 ? -3.562 -4.562 -8.102 1 96.69 37 ILE B O 1
ATOM 2182 N N . ASN B 1 38 ? -3.473 -6.586 -9.055 1 96.88 38 ASN B N 1
ATOM 2183 C CA . ASN B 1 38 ? -2.174 -6.273 -9.641 1 96.88 38 ASN B CA 1
ATOM 2184 C C . ASN B 1 38 ? -2.316 -5.453 -10.922 1 96.88 38 ASN B C 1
ATOM 2186 O O . ASN B 1 38 ? -2.918 -5.91 -11.891 1 96.88 38 ASN B O 1
ATOM 2190 N N . LEU B 1 39 ? -1.761 -4.309 -10.867 1 95.12 39 LEU B N 1
ATOM 2191 C CA . LEU B 1 39 ? -1.827 -3.447 -12.039 1 95.12 39 LEU B CA 1
ATOM 2192 C C . LEU B 1 39 ? -0.829 -3.898 -13.102 1 95.12 39 LEU B C 1
ATOM 2194 O O . LEU B 1 39 ? 0.312 -4.238 -12.781 1 95.12 39 LEU B O 1
ATOM 2198 N N . SER B 1 40 ? -1.258 -3.953 -14.438 1 91.31 40 SER B N 1
ATOM 2199 C CA . SER B 1 40 ? -2.439 -3.279 -14.969 1 91.31 40 SER B CA 1
ATOM 2200 C C . SER B 1 40 ? -3.562 -4.273 -15.25 1 91.31 40 SER B C 1
ATOM 2202 O O . SER B 1 40 ? -4.723 -4.008 -14.93 1 91.31 40 SER B O 1
ATOM 2204 N N . ASN B 1 41 ? -3.271 -5.543 -15.586 1 90.06 41 ASN B N 1
ATOM 2205 C CA . ASN B 1 41 ? -4.289 -6.434 -16.125 1 90.06 41 ASN B CA 1
ATOM 2206 C C . ASN B 1 41 ? -5.191 -6.996 -15.039 1 90.06 41 ASN B C 1
ATOM 2208 O O . ASN B 1 41 ? -6.297 -7.465 -15.312 1 90.06 41 ASN B O 1
ATOM 2212 N N . GLY B 1 42 ? -4.719 -6.922 -13.797 1 93.56 42 GLY B N 1
ATOM 2213 C CA . GLY B 1 42 ? -5.547 -7.383 -12.695 1 93.56 42 GLY B CA 1
ATOM 2214 C C . GLY B 1 42 ? -6.844 -6.613 -12.562 1 93.56 42 GLY B C 1
ATOM 2215 O O . GLY B 1 42 ? -7.777 -7.066 -11.898 1 93.56 42 GLY B O 1
ATOM 2216 N N . VAL B 1 43 ? -6.938 -5.457 -13.211 1 94 43 VAL B N 1
ATOM 2217 C CA . VAL B 1 43 ? -8.109 -4.59 -13.094 1 94 43 VAL B CA 1
ATOM 2218 C C . VAL B 1 43 ? -9.336 -5.309 -13.648 1 94 43 VAL B C 1
ATOM 2220 O O . VAL B 1 43 ? -10.469 -4.965 -13.312 1 94 43 VAL B O 1
ATOM 2223 N N . GLU B 1 44 ? -9.117 -6.262 -14.477 1 89.62 44 GLU B N 1
ATOM 2224 C CA . GLU B 1 44 ? -10.211 -7.012 -15.086 1 89.62 44 GLU B CA 1
ATOM 2225 C C . GLU B 1 44 ? -10.961 -7.832 -14.047 1 89.62 44 GLU B C 1
ATOM 2227 O O . GLU B 1 44 ? -12.086 -8.273 -14.289 1 89.62 44 GLU B O 1
ATOM 2232 N N . ALA B 1 45 ? -10.375 -8.023 -12.852 1 90.56 45 ALA B N 1
ATOM 2233 C CA . ALA B 1 45 ? -11 -8.805 -11.797 1 90.56 45 ALA B CA 1
ATOM 2234 C C . ALA B 1 45 ? -11.984 -7.961 -10.992 1 90.56 45 ALA B C 1
ATOM 2236 O O . ALA B 1 45 ? -12.812 -8.5 -10.25 1 90.56 45 ALA B O 1
ATOM 2237 N N . ILE B 1 46 ? -11.945 -6.633 -11.102 1 92.62 46 ILE B N 1
ATOM 2238 C CA . ILE B 1 46 ? -12.633 -5.715 -10.203 1 92.62 46 ILE B CA 1
ATOM 2239 C C . ILE B 1 46 ? -14.141 -5.945 -10.289 1 92.62 46 ILE B C 1
ATOM 2241 O O . ILE B 1 46 ? -14.797 -6.172 -9.273 1 92.62 46 ILE B O 1
ATOM 2245 N N . ASP B 1 47 ? -14.656 -5.992 -11.516 1 87.5 47 ASP B N 1
ATOM 2246 C CA . ASP B 1 47 ? -16.094 -6.125 -11.68 1 87.5 47 ASP B CA 1
ATOM 2247 C C . ASP B 1 47 ? -16.594 -7.461 -11.125 1 87.5 47 ASP B C 1
ATOM 2249 O O . ASP B 1 47 ? -17.641 -7.52 -10.469 1 87.5 47 ASP B O 1
ATOM 2253 N N . GLY B 1 48 ? -15.82 -8.469 -11.406 1 85.56 48 GLY B N 1
ATOM 2254 C CA . GLY B 1 48 ? -16.188 -9.781 -10.891 1 85.56 48 GLY B CA 1
ATOM 2255 C C . GLY B 1 48 ? -16.172 -9.844 -9.375 1 85.56 48 GLY B C 1
ATOM 2256 O O . GLY B 1 48 ? -17.062 -10.438 -8.766 1 85.56 48 GLY B O 1
ATOM 2257 N N . LEU B 1 49 ? -15.227 -9.227 -8.75 1 89.12 49 LEU B N 1
ATOM 2258 C CA . LEU B 1 49 ? -15.109 -9.234 -7.293 1 89.12 49 LEU B CA 1
ATOM 2259 C C . LEU B 1 49 ? -16.25 -8.445 -6.652 1 89.12 49 LEU B C 1
ATOM 2261 O O . LEU B 1 49 ? -16.844 -8.898 -5.672 1 89.12 49 LEU B O 1
ATOM 2265 N N . LEU B 1 50 ? -16.531 -7.32 -7.211 1 87.25 50 LEU B N 1
ATOM 2266 C CA . LEU B 1 50 ? -17.625 -6.496 -6.688 1 87.25 50 LEU B CA 1
ATOM 2267 C C . LEU B 1 50 ? -18.969 -7.211 -6.824 1 87.25 50 LEU B C 1
ATOM 2269 O O . LEU B 1 50 ? -19.766 -7.211 -5.895 1 87.25 50 LEU B O 1
ATOM 2273 N N . SER B 1 51 ? -19.141 -7.848 -7.969 1 84 51 SER B N 1
ATOM 2274 C CA . SER B 1 51 ? -20.375 -8.578 -8.211 1 84 51 SER B CA 1
ATOM 2275 C C . SER B 1 51 ? -20.516 -9.766 -7.262 1 84 51 SER B C 1
ATOM 2277 O O . SER B 1 51 ? -21.625 -10.164 -6.902 1 84 51 SER B O 1
ATOM 2279 N N . ALA B 1 52 ? -19.359 -10.242 -6.824 1 81.75 52 ALA B N 1
ATOM 2280 C CA . ALA B 1 52 ? -19.344 -11.375 -5.902 1 81.75 52 ALA B CA 1
ATOM 2281 C C . ALA B 1 52 ? -19.562 -10.914 -4.461 1 81.75 52 ALA B C 1
ATOM 2283 O O . ALA B 1 52 ? -19.562 -11.734 -3.537 1 81.75 52 ALA B O 1
ATOM 2284 N N . GLY B 1 53 ? -19.641 -9.57 -4.254 1 81.88 53 GLY B N 1
ATOM 2285 C CA . GLY B 1 53 ? -20 -9.07 -2.938 1 81.88 53 GLY B CA 1
ATOM 2286 C C . GLY B 1 53 ? -18.812 -8.539 -2.162 1 81.88 53 GLY B C 1
ATOM 2287 O O . GLY B 1 53 ? -18.938 -8.156 -0.996 1 81.88 53 GLY B O 1
ATOM 2288 N N . VAL B 1 54 ? -17.656 -8.594 -2.793 1 86.56 54 VAL B N 1
ATOM 2289 C CA . VAL B 1 54 ? -16.5 -8.008 -2.125 1 86.56 54 VAL B CA 1
ATOM 2290 C C . VAL B 1 54 ? -16.688 -6.496 -1.994 1 86.56 54 VAL B C 1
ATOM 2292 O O . VAL B 1 54 ? -16.984 -5.812 -2.979 1 86.56 54 VAL B O 1
ATOM 2295 N N . ALA B 1 55 ? -16.578 -6.043 -0.737 1 86.06 55 ALA B N 1
ATOM 2296 C CA . ALA B 1 55 ? -16.688 -4.602 -0.524 1 86.06 55 ALA B CA 1
ATOM 2297 C C . ALA B 1 55 ? -15.578 -3.854 -1.264 1 86.06 55 ALA B C 1
ATOM 2299 O O . ALA B 1 55 ? -14.422 -4.27 -1.242 1 86.06 55 ALA B O 1
ATOM 2300 N N . PRO B 1 56 ? -15.938 -2.775 -1.932 1 91.25 56 PRO B N 1
ATOM 2301 C CA . PRO B 1 56 ? -14.914 -2.016 -2.648 1 91.25 56 PRO B CA 1
ATOM 2302 C C . PRO B 1 56 ? -13.758 -1.581 -1.746 1 91.25 56 PRO B C 1
ATOM 2304 O O . PRO B 1 56 ? -12.609 -1.509 -2.195 1 91.25 56 PRO B O 1
ATOM 2307 N N . GLU B 1 57 ? -14.039 -1.383 -0.443 1 89.19 57 GLU B N 1
ATOM 2308 C CA . GLU B 1 57 ? -13.023 -0.938 0.505 1 89.19 57 GLU B CA 1
ATOM 2309 C C . GLU B 1 57 ? -12.039 -2.057 0.817 1 89.19 57 GLU B C 1
ATOM 2311 O O . GLU B 1 57 ? -10.961 -1.806 1.358 1 89.19 57 GLU B O 1
ATOM 2316 N N . ALA B 1 58 ? -12.422 -3.268 0.465 1 89.12 58 ALA B N 1
ATOM 2317 C CA . ALA B 1 58 ? -11.57 -4.426 0.735 1 89.12 58 ALA B CA 1
ATOM 2318 C C . ALA B 1 58 ? -10.625 -4.691 -0.43 1 89.12 58 ALA B C 1
ATOM 2320 O O . ALA B 1 58 ? -9.789 -5.598 -0.363 1 89.12 58 ALA B O 1
ATOM 2321 N N . LEU B 1 59 ? -10.812 -3.836 -1.446 1 93.31 59 LEU B N 1
ATOM 2322 C CA . LEU B 1 59 ? -9.93 -3.955 -2.602 1 93.31 59 LEU B CA 1
ATOM 2323 C C . LEU B 1 59 ? -8.75 -2.988 -2.49 1 93.31 59 LEU B C 1
ATOM 2325 O O . LEU B 1 59 ? -8.938 -1.811 -2.18 1 93.31 59 LEU B O 1
ATOM 2329 N N . GLY B 1 60 ? -7.594 -3.518 -2.605 1 96.12 60 GLY B N 1
ATOM 2330 C CA . GLY B 1 60 ? -6.383 -2.732 -2.791 1 96.12 60 GLY B CA 1
ATOM 2331 C C . GLY B 1 60 ? -5.691 -3.004 -4.117 1 96.12 60 GLY B C 1
ATOM 2332 O O . GLY B 1 60 ? -6.168 -3.816 -4.914 1 96.12 60 GLY B O 1
ATOM 2333 N N . VAL B 1 61 ? -4.656 -2.262 -4.367 1 97.69 61 VAL B N 1
ATOM 2334 C CA . VAL B 1 61 ? -3.898 -2.525 -5.586 1 97.69 61 VAL B CA 1
ATOM 2335 C C . VAL B 1 61 ? -2.438 -2.807 -5.238 1 97.69 61 VAL B C 1
ATOM 2337 O O . VAL B 1 61 ? -1.97 -2.441 -4.156 1 97.69 61 VAL B O 1
ATOM 2340 N N . CYS B 1 62 ? -1.771 -3.492 -6.047 1 97.94 62 CYS B N 1
ATOM 2341 C CA . CYS B 1 62 ? -0.333 -3.727 -6 1 97.94 62 CYS B CA 1
ATOM 2342 C C . CYS B 1 62 ? 0.264 -3.732 -7.402 1 97.94 62 CYS B C 1
ATOM 2344 O O . CYS B 1 62 ? -0.463 -3.617 -8.391 1 97.94 62 CYS B O 1
ATOM 2346 N N . ARG B 1 63 ? 1.549 -3.73 -7.414 1 97.25 63 ARG B N 1
ATOM 2347 C CA . ARG B 1 63 ? 2.203 -3.729 -8.719 1 97.25 63 ARG B CA 1
ATOM 2348 C C . ARG B 1 63 ? 3.412 -4.66 -8.727 1 97.25 63 ARG B C 1
ATOM 2350 O O . ARG B 1 63 ? 4.492 -4.289 -8.266 1 97.25 63 ARG B O 1
ATOM 2357 N N . ILE B 1 64 ? 3.174 -5.793 -9.172 1 96.81 64 ILE B N 1
ATOM 2358 C CA . ILE B 1 64 ? 4.215 -6.766 -9.484 1 96.81 64 ILE B CA 1
ATOM 2359 C C . ILE B 1 64 ? 4.492 -6.766 -10.984 1 96.81 64 ILE B C 1
ATOM 2361 O O . ILE B 1 64 ? 3.67 -7.238 -11.773 1 96.81 64 ILE B O 1
ATOM 2365 N N . GLN B 1 65 ? 5.605 -6.262 -11.344 1 94.88 65 GLN B N 1
ATOM 2366 C CA . GLN B 1 65 ? 5.906 -6.07 -12.766 1 94.88 65 GLN B CA 1
ATOM 2367 C C . GLN B 1 65 ? 6.539 -7.32 -13.367 1 94.88 65 GLN B C 1
ATOM 2369 O O . GLN B 1 65 ? 7.594 -7.773 -12.906 1 94.88 65 GLN B O 1
ATOM 2374 N N . SER B 1 66 ? 5.934 -7.773 -14.398 1 91.94 66 SER B N 1
ATOM 2375 C CA . SER B 1 66 ? 6.465 -8.938 -15.094 1 91.94 66 SER B CA 1
ATOM 2376 C C . SER B 1 66 ? 7.867 -8.672 -15.633 1 91.94 66 SER B C 1
ATOM 2378 O O . SER B 1 66 ? 8.711 -9.57 -15.672 1 91.94 66 SER B O 1
ATOM 2380 N N . SER B 1 67 ? 8.086 -7.441 -16.078 1 92.94 67 SER B N 1
ATOM 2381 C CA . SER B 1 67 ? 9.398 -7.07 -16.594 1 92.94 67 SER B CA 1
ATOM 2382 C C . SER B 1 67 ? 10.477 -7.199 -15.531 1 92.94 67 SER B C 1
ATOM 2384 O O . SER B 1 67 ? 11.609 -7.594 -15.82 1 92.94 67 SER B O 1
ATOM 2386 N N . GLN B 1 68 ? 10.133 -6.922 -14.273 1 95.75 68 GLN B N 1
ATOM 2387 C CA . GLN B 1 68 ? 11.086 -7.09 -13.18 1 95.75 68 GLN B CA 1
ATOM 2388 C C . GLN B 1 68 ? 11.336 -8.562 -12.891 1 95.75 68 GLN B C 1
ATOM 2390 O O . GLN B 1 68 ? 12.445 -8.945 -12.516 1 95.75 68 GLN B O 1
ATOM 2395 N N . CYS B 1 69 ? 10.289 -9.336 -13.031 1 94.38 69 CYS B N 1
ATOM 2396 C CA . CYS B 1 69 ? 10.461 -10.781 -12.875 1 94.38 69 CYS B CA 1
ATOM 2397 C C . CYS B 1 69 ? 11.406 -11.328 -13.938 1 94.38 69 CYS B C 1
ATOM 2399 O O . CYS B 1 69 ? 12.328 -12.078 -13.625 1 94.38 69 CYS B O 1
ATOM 2401 N N . GLU B 1 70 ? 11.234 -10.922 -15.117 1 92.75 70 GLU B N 1
ATOM 2402 C CA . GLU B 1 70 ? 12.039 -11.383 -16.25 1 92.75 70 GLU B CA 1
ATOM 2403 C C . GLU B 1 70 ? 13.508 -11.016 -16.062 1 92.75 70 GLU B C 1
ATOM 2405 O O . GLU B 1 70 ? 14.398 -11.82 -16.344 1 92.75 70 GLU B O 1
ATOM 2410 N N . SER B 1 71 ? 13.727 -9.836 -15.609 1 95.69 71 SER B N 1
ATOM 2411 C CA . SER B 1 71 ? 15.094 -9.344 -15.438 1 95.69 71 SER B CA 1
ATOM 2412 C C . SER B 1 71 ? 15.68 -9.805 -14.102 1 95.69 71 SER B C 1
ATOM 2414 O O . SER B 1 71 ? 16.797 -9.438 -13.758 1 95.69 71 SER B O 1
ATOM 2416 N N . GLN B 1 72 ? 14.898 -10.492 -13.305 1 96.19 72 GLN B N 1
ATOM 2417 C CA . GLN B 1 72 ? 15.312 -10.992 -12 1 96.19 72 GLN B CA 1
ATOM 2418 C C . GLN B 1 72 ? 15.727 -9.852 -11.078 1 96.19 72 GLN B C 1
ATOM 2420 O O . GLN B 1 72 ? 16.766 -9.922 -10.43 1 96.19 72 GLN B O 1
ATOM 2425 N N . ASP B 1 73 ? 14.969 -8.797 -11.188 1 96.75 73 ASP B N 1
ATOM 2426 C CA . ASP B 1 73 ? 15.164 -7.66 -10.289 1 96.75 73 ASP B CA 1
ATOM 2427 C C . ASP B 1 73 ? 14.539 -7.926 -8.922 1 96.75 73 ASP B C 1
ATOM 2429 O O . ASP B 1 73 ? 13.555 -7.281 -8.547 1 96.75 73 ASP B O 1
ATOM 2433 N N . TYR B 1 74 ? 15.234 -8.703 -8.125 1 97.25 74 TYR B N 1
ATOM 2434 C CA . TYR B 1 74 ? 14.727 -9.156 -6.836 1 97.25 74 TYR B CA 1
ATOM 2435 C C . TYR B 1 74 ? 14.492 -7.977 -5.895 1 97.25 74 TYR B C 1
ATOM 2437 O O . TYR B 1 74 ? 13.453 -7.891 -5.242 1 97.25 74 TYR B O 1
ATOM 2445 N N . SER B 1 75 ? 15.398 -7.113 -5.914 1 96.31 75 SER B N 1
ATOM 2446 C CA . SER B 1 75 ? 15.312 -5.938 -5.055 1 96.31 75 SER B CA 1
ATOM 2447 C C . SER B 1 75 ? 14.164 -5.023 -5.48 1 96.31 75 SER B C 1
ATOM 2449 O O . SER B 1 75 ? 13.414 -4.523 -4.637 1 96.31 75 SER B O 1
ATOM 2451 N N . GLY B 1 76 ? 14.047 -4.855 -6.746 1 95.69 76 GLY B N 1
ATOM 2452 C CA . GLY B 1 76 ? 12.969 -4.027 -7.262 1 95.69 76 GLY B CA 1
ATOM 2453 C C . GLY B 1 76 ? 11.586 -4.586 -6.965 1 95.69 76 GLY B C 1
ATOM 2454 O O . GLY B 1 76 ? 10.664 -3.838 -6.637 1 95.69 76 GLY B O 1
ATOM 2455 N N . LEU B 1 77 ? 11.477 -5.871 -7.016 1 97.12 77 LEU B N 1
ATOM 2456 C CA . LEU B 1 77 ? 10.203 -6.523 -6.707 1 97.12 77 LEU B CA 1
ATOM 2457 C C . LEU B 1 77 ? 9.836 -6.328 -5.238 1 97.12 77 LEU B C 1
ATOM 2459 O O . LEU B 1 77 ? 8.688 -6.016 -4.918 1 97.12 77 LEU B O 1
ATOM 2463 N N . LEU B 1 78 ? 10.805 -6.434 -4.434 1 97.06 78 LEU B N 1
ATOM 2464 C CA . LEU B 1 78 ? 10.547 -6.277 -3.006 1 97.06 78 LEU B CA 1
ATOM 2465 C C . LEU B 1 78 ? 10.234 -4.824 -2.668 1 97.06 78 LEU B C 1
ATOM 2467 O O . LEU B 1 78 ? 9.406 -4.551 -1.795 1 97.06 78 LEU B O 1
ATOM 2471 N N . ALA B 1 79 ? 10.867 -3.926 -3.412 1 95.75 79 ALA B N 1
ATOM 2472 C CA . ALA B 1 79 ? 10.641 -2.498 -3.201 1 95.75 79 ALA B CA 1
ATOM 2473 C C . ALA B 1 79 ? 9.211 -2.113 -3.561 1 95.75 79 ALA B C 1
ATOM 2475 O O . ALA B 1 79 ? 8.664 -1.143 -3.027 1 95.75 79 ALA B O 1
ATOM 2476 N N . ASN B 1 80 ? 8.594 -2.904 -4.34 1 97.06 80 ASN B N 1
ATOM 2477 C CA . ASN B 1 80 ? 7.234 -2.617 -4.789 1 97.06 80 ASN B CA 1
ATOM 2478 C C . ASN B 1 80 ? 6.191 -3.229 -3.855 1 97.06 80 ASN B C 1
ATOM 2480 O O . ASN B 1 80 ? 4.992 -3.016 -4.031 1 97.06 80 ASN B O 1
ATOM 2484 N N . LEU B 1 81 ? 6.66 -3.988 -2.898 1 98.12 81 LEU B N 1
ATOM 2485 C CA . LEU B 1 81 ? 5.734 -4.562 -1.929 1 98.12 81 LEU B CA 1
ATOM 2486 C C . LEU B 1 81 ? 5.262 -3.508 -0.936 1 98.12 81 LEU B C 1
ATOM 2488 O O . LEU B 1 81 ? 6.047 -3.012 -0.128 1 98.12 81 LEU B O 1
ATOM 2492 N N . ASP B 1 82 ? 3.975 -3.234 -0.966 1 98.38 82 ASP B N 1
ATOM 2493 C CA . ASP B 1 82 ? 3.404 -2.145 -0.182 1 98.38 82 ASP B CA 1
ATOM 2494 C C . ASP B 1 82 ? 3.441 -2.463 1.311 1 98.38 82 ASP B C 1
ATOM 2496 O O . ASP B 1 82 ? 3.287 -3.619 1.708 1 98.38 82 ASP B O 1
ATOM 2500 N N . HIS B 1 83 ? 3.549 -1.415 2.076 1 98.44 83 HIS B N 1
ATOM 2501 C CA . HIS B 1 83 ? 3.504 -1.521 3.531 1 98.44 83 HIS B CA 1
ATOM 2502 C C . HIS B 1 83 ? 2.174 -2.102 3.998 1 98.44 83 HIS B C 1
ATOM 2504 O O . HIS B 1 83 ? 2.139 -2.932 4.91 1 98.44 83 HIS B O 1
ATOM 2510 N N . ASP B 1 84 ? 1.136 -1.723 3.373 1 98.12 84 ASP B N 1
ATOM 2511 C CA . ASP B 1 84 ? -0.198 -2.182 3.75 1 98.12 84 ASP B CA 1
ATOM 2512 C C . ASP B 1 84 ? -0.323 -3.695 3.598 1 98.12 84 ASP B C 1
ATOM 2514 O O . ASP B 1 84 ? -0.801 -4.379 4.508 1 98.12 84 ASP B O 1
ATOM 2518 N N . MET B 1 85 ? 0.152 -4.195 2.52 1 98.31 85 MET B N 1
ATOM 2519 C CA . MET B 1 85 ? 0.101 -5.637 2.305 1 98.31 85 MET B CA 1
ATOM 2520 C C . MET B 1 85 ? 0.99 -6.371 3.305 1 98.31 85 MET B C 1
ATOM 2522 O O . MET B 1 85 ? 0.592 -7.391 3.865 1 98.31 85 MET B O 1
ATOM 2526 N N . MET B 1 86 ? 2.162 -5.848 3.557 1 98.56 86 MET B N 1
ATOM 2527 C CA . MET B 1 86 ? 3.074 -6.488 4.5 1 98.56 86 MET B CA 1
ATOM 2528 C C . MET B 1 86 ? 2.451 -6.57 5.891 1 98.56 86 MET B C 1
ATOM 2530 O O . MET B 1 86 ? 2.58 -7.586 6.578 1 98.56 86 MET B O 1
ATOM 2534 N N . LEU B 1 87 ? 1.726 -5.539 6.25 1 98.25 87 LEU B N 1
ATOM 2535 C CA . LEU B 1 87 ? 1.102 -5.566 7.57 1 98.25 87 LEU B CA 1
ATOM 2536 C C . LEU B 1 87 ? -0.005 -6.617 7.625 1 98.25 87 LEU B C 1
ATOM 2538 O O . LEU B 1 87 ? -0.09 -7.387 8.586 1 98.25 87 LEU B O 1
ATOM 2542 N N . HIS B 1 88 ? -0.839 -6.645 6.652 1 97.56 88 HIS B N 1
ATOM 2543 C CA . HIS B 1 88 ? -1.918 -7.629 6.637 1 97.56 88 HIS B CA 1
ATOM 2544 C C . HIS B 1 88 ? -1.369 -9.047 6.695 1 97.56 88 HIS B C 1
ATOM 2546 O O . HIS B 1 88 ? -1.896 -9.891 7.426 1 97.56 88 HIS B O 1
ATOM 2552 N N . LEU B 1 89 ? -0.325 -9.258 5.945 1 97.81 89 LEU B N 1
ATOM 2553 C CA . LEU B 1 89 ? 0.29 -10.578 5.945 1 97.81 89 LEU B CA 1
ATOM 2554 C C . LEU B 1 89 ? 0.899 -10.898 7.309 1 97.81 89 LEU B C 1
ATOM 2556 O O . LEU B 1 89 ? 0.771 -12.016 7.805 1 97.81 89 LEU B O 1
ATOM 2560 N N . ALA B 1 90 ? 1.541 -9.945 7.914 1 98 90 ALA B N 1
ATOM 2561 C CA . ALA B 1 90 ? 2.135 -10.133 9.234 1 98 90 ALA B CA 1
ATOM 2562 C C . ALA B 1 90 ? 1.066 -10.445 10.281 1 98 90 ALA B C 1
ATOM 2564 O O . ALA B 1 90 ? 1.255 -11.32 11.125 1 98 90 ALA B O 1
ATOM 2565 N N . LEU B 1 91 ? -0.038 -9.805 10.148 1 96.62 91 LEU B N 1
ATOM 2566 C CA . LEU B 1 91 ? -1.131 -9.992 11.094 1 96.62 91 LEU B CA 1
ATOM 2567 C C . LEU B 1 91 ? -1.843 -11.32 10.852 1 96.62 91 LEU B C 1
ATOM 2569 O O . LEU B 1 91 ? -2.795 -11.656 11.555 1 96.62 91 LEU B O 1
ATOM 2573 N N . GLY B 1 92 ? -1.444 -11.992 9.812 1 95.44 92 GLY B N 1
ATOM 2574 C CA . GLY B 1 92 ? -1.961 -13.336 9.562 1 95.44 92 GLY B CA 1
ATOM 2575 C C . GLY B 1 92 ? -3.158 -13.344 8.633 1 95.44 92 GLY B C 1
ATOM 2576 O O . GLY B 1 92 ? -3.814 -14.375 8.469 1 95.44 92 GLY B O 1
ATOM 2577 N N . HIS B 1 93 ? -3.434 -12.242 8.039 1 95.56 93 HIS B N 1
ATOM 2578 C CA . HIS B 1 93 ? -4.539 -12.172 7.086 1 95.56 93 HIS B CA 1
ATOM 2579 C C . HIS B 1 93 ? -4.164 -12.812 5.754 1 95.56 93 HIS B C 1
ATOM 2581 O O . HIS B 1 93 ? -2.984 -13.023 5.473 1 95.56 93 HIS B O 1
ATOM 2587 N N . GLU B 1 94 ? -5.168 -13.195 5.043 1 93.5 94 GLU B N 1
ATOM 2588 C CA . GLU B 1 94 ? -4.973 -13.703 3.688 1 93.5 94 GLU B CA 1
ATOM 2589 C C . GLU B 1 94 ? -4.98 -12.562 2.67 1 93.5 94 GLU B C 1
ATOM 2591 O O . GLU B 1 94 ? -5.879 -11.727 2.676 1 93.5 94 GLU B O 1
ATOM 2596 N N . CYS B 1 95 ? -3.945 -12.492 1.926 1 95.44 95 CYS B N 1
ATOM 2597 C CA . CYS B 1 95 ? -3.881 -11.555 0.812 1 95.44 95 CYS B CA 1
ATOM 2598 C C . CYS B 1 95 ? -3.986 -12.281 -0.522 1 95.44 95 CYS B C 1
ATOM 2600 O O . CYS B 1 95 ? -3.145 -13.125 -0.844 1 95.44 95 CYS B O 1
ATOM 2602 N N . ARG B 1 96 ? -5.027 -11.953 -1.262 1 92.56 96 ARG B N 1
ATOM 2603 C CA . ARG B 1 96 ? -5.254 -12.523 -2.586 1 92.56 96 ARG B CA 1
ATOM 2604 C C . ARG B 1 96 ? -4.91 -11.516 -3.68 1 92.56 96 ARG B C 1
ATOM 2606 O O . ARG B 1 96 ? -5.441 -10.406 -3.699 1 92.56 96 ARG B O 1
ATOM 2613 N N . VAL B 1 97 ? -4.047 -11.961 -4.551 1 94.81 97 VAL B N 1
ATOM 2614 C CA . VAL B 1 97 ? -3.611 -11.078 -5.629 1 94.81 97 VAL B CA 1
ATOM 2615 C C . VAL B 1 97 ? -4.191 -11.562 -6.957 1 94.81 97 VAL B C 1
ATOM 2617 O O . VAL B 1 97 ? -4.062 -12.734 -7.312 1 94.81 97 VAL B O 1
ATOM 2620 N N . TYR B 1 98 ? -4.797 -10.609 -7.684 1 91.94 98 TYR B N 1
ATOM 2621 C CA . TYR B 1 98 ? -5.426 -10.93 -8.961 1 91.94 98 TYR B CA 1
ATOM 2622 C C . TYR B 1 98 ? -4.645 -10.32 -10.117 1 91.94 98 TYR B C 1
ATOM 2624 O O . TYR B 1 98 ? -4.348 -9.125 -10.117 1 91.94 98 TYR B O 1
ATOM 2632 N N . ASP B 1 99 ? -4.297 -11.172 -11.047 1 91.12 99 ASP B N 1
ATOM 2633 C CA . ASP B 1 99 ? -3.631 -10.766 -12.281 1 91.12 99 ASP B CA 1
ATOM 2634 C C . ASP B 1 99 ? -4.074 -11.633 -13.453 1 91.12 99 ASP B C 1
ATOM 2636 O O . ASP B 1 99 ? -4.254 -12.844 -13.305 1 91.12 99 ASP B O 1
ATOM 2640 N N . PHE B 1 100 ? -4.23 -10.938 -14.602 1 85.12 100 PHE B N 1
ATOM 2641 C CA . PHE B 1 100 ? -4.68 -11.664 -15.781 1 85.12 100 PHE B CA 1
ATOM 2642 C C . PHE B 1 100 ? -3.617 -11.625 -16.875 1 85.12 100 PHE B C 1
ATOM 2644 O O . PHE B 1 100 ? -3 -10.586 -17.109 1 85.12 100 PHE B O 1
ATOM 2651 N N . GLY B 1 101 ? -3.32 -12.797 -17.391 1 79.81 101 GLY B N 1
ATOM 2652 C CA . GLY B 1 101 ? -2.211 -12.914 -18.328 1 79.81 101 GLY B CA 1
ATOM 2653 C C . GLY B 1 101 ? -2.658 -13.07 -19.766 1 79.81 101 GLY B C 1
ATOM 2654 O O . GLY B 1 101 ? -3.723 -13.633 -20.031 1 79.81 101 GLY B O 1
ATOM 2655 N N . SER B 1 102 ? -1.947 -12.406 -20.609 1 66.19 102 SER B N 1
ATOM 2656 C CA . SER B 1 102 ? -2.238 -12.508 -22.031 1 66.19 102 SER B CA 1
ATOM 2657 C C . SER B 1 102 ? -1.435 -13.633 -22.688 1 66.19 102 SER B C 1
ATOM 2659 O O . SER B 1 102 ? -1.8 -14.125 -23.75 1 66.19 102 SER B O 1
ATOM 2661 N N . ARG B 1 103 ? -0.34 -13.891 -22.141 1 62.34 103 ARG B N 1
ATOM 2662 C CA . ARG B 1 103 ? 0.547 -14.867 -22.781 1 62.34 103 ARG B CA 1
ATOM 2663 C C . ARG B 1 103 ? 0.453 -16.219 -22.078 1 62.34 103 ARG B C 1
ATOM 2665 O O . ARG B 1 103 ? 0.502 -16.297 -20.859 1 62.34 103 ARG B O 1
ATOM 2672 N N . GLY B 1 104 ? -0.06 -17.172 -22.844 1 56.28 104 GLY B N 1
ATOM 2673 C CA . GLY B 1 104 ? -0.137 -18.531 -22.328 1 56.28 104 GLY B CA 1
ATOM 2674 C C . GLY B 1 104 ? 1.223 -19.141 -22.031 1 56.28 104 GLY B C 1
ATOM 2675 O O . GLY B 1 104 ? 2.229 -18.734 -22.625 1 56.28 104 GLY B O 1
ATOM 2676 N N . ALA B 1 105 ? 1.426 -19.469 -20.812 1 55.88 105 ALA B N 1
ATOM 2677 C CA . ALA B 1 105 ? 2.611 -20.281 -20.562 1 55.88 105 ALA B CA 1
ATOM 2678 C C . ALA B 1 105 ? 2.234 -21.75 -20.344 1 55.88 105 ALA B C 1
ATOM 2680 O O . ALA B 1 105 ? 1.126 -22.047 -19.891 1 55.88 105 ALA B O 1
ATOM 2681 N N . THR B 1 106 ? 3.014 -22.625 -21.031 1 55.69 106 THR B N 1
ATOM 2682 C CA . THR B 1 106 ? 2.814 -24.062 -20.828 1 55.69 106 THR B CA 1
ATOM 2683 C C . THR B 1 106 ? 3.119 -24.438 -19.375 1 55.69 106 THR B C 1
ATOM 2685 O O . THR B 1 106 ? 4.172 -24.078 -18.844 1 55.69 106 THR B O 1
ATOM 2688 N N . TRP B 1 107 ? 2.123 -24.797 -18.688 1 56.59 107 TRP B N 1
ATOM 2689 C CA . TRP B 1 107 ? 2.297 -25.281 -17.312 1 56.59 107 TRP B CA 1
ATOM 2690 C C . TRP B 1 107 ? 2.26 -26.797 -17.266 1 56.59 107 TRP B C 1
ATOM 2692 O O . TRP B 1 107 ? 1.436 -27.438 -17.922 1 56.59 107 TRP B O 1
ATOM 2702 N N . VAL B 1 108 ? 3.299 -27.406 -16.766 1 57.06 108 VAL B N 1
ATOM 2703 C CA . VAL B 1 108 ? 3.291 -28.859 -16.562 1 57.06 108 VAL B CA 1
ATOM 2704 C C . VAL B 1 108 ? 2.602 -29.188 -15.242 1 57.06 108 VAL B C 1
ATOM 2706 O O . VAL B 1 108 ? 3.029 -28.719 -14.18 1 57.06 108 VAL B O 1
ATOM 2709 N N . ALA B 1 109 ? 1.481 -29.75 -15.312 1 54.25 109 ALA B N 1
ATOM 2710 C CA . ALA B 1 109 ? 0.729 -30.156 -14.125 1 54.25 109 ALA B CA 1
ATOM 2711 C C . ALA B 1 109 ? 1.456 -31.266 -13.367 1 54.25 109 ALA B C 1
ATOM 2713 O O . ALA B 1 109 ? 2.42 -31.844 -13.883 1 54.25 109 ALA B O 1
ATOM 2714 N N . ASP B 1 110 ? 1.023 -31.281 -12.102 1 55.84 110 ASP B N 1
ATOM 2715 C CA . ASP B 1 110 ? 1.636 -32.312 -11.258 1 55.84 110 ASP B CA 1
ATOM 2716 C C . ASP B 1 110 ? 1.59 -33.656 -11.945 1 55.84 110 ASP B C 1
ATOM 2718 O O . ASP B 1 110 ? 2.459 -34.5 -11.719 1 55.84 110 ASP B O 1
ATOM 2722 N N . ASP B 1 111 ? 0.626 -33.844 -12.797 1 52.97 111 ASP B N 1
ATOM 2723 C CA . ASP B 1 111 ? 0.476 -35.125 -13.461 1 52.97 111 ASP B CA 1
ATOM 2724 C C . ASP B 1 111 ? 1.32 -35.188 -14.734 1 52.97 111 ASP B C 1
ATOM 2726 O O . ASP B 1 111 ? 1.241 -36.156 -15.484 1 52.97 111 ASP B O 1
ATOM 2730 N N . GLY B 1 112 ? 2.123 -34.281 -14.969 1 60.03 112 GLY B N 1
ATOM 2731 C CA . GLY B 1 112 ? 3.002 -34.281 -16.125 1 60.03 112 GLY B CA 1
ATOM 2732 C C . GLY B 1 112 ? 2.346 -33.688 -17.359 1 60.03 112 GLY B C 1
ATOM 2733 O O . GLY B 1 112 ? 3.006 -33.469 -18.391 1 60.03 112 GLY B O 1
ATOM 2734 N N . SER B 1 113 ? 1.076 -33.5 -17.312 1 63.44 113 SER B N 1
ATOM 2735 C CA . SER B 1 113 ? 0.401 -32.969 -18.484 1 63.44 113 SER B CA 1
ATOM 2736 C C . SER B 1 113 ? 0.683 -31.469 -18.641 1 63.44 113 SER B C 1
ATOM 2738 O O . SER B 1 113 ? 0.867 -30.766 -17.641 1 63.44 113 SER B O 1
ATOM 2740 N N . ALA B 1 114 ? 1.072 -31.094 -19.891 1 59.25 114 ALA B N 1
ATOM 2741 C CA . ALA B 1 114 ? 1.361 -29.703 -20.172 1 59.25 114 ALA B CA 1
ATOM 2742 C C . ALA B 1 114 ? 0.128 -28.984 -20.719 1 59.25 114 ALA B C 1
ATOM 2744 O O . ALA B 1 114 ? -0.545 -29.484 -21.609 1 59.25 114 ALA B O 1
ATOM 2745 N N . GLU B 1 115 ? -0.449 -28.25 -19.922 1 59.88 115 GLU B N 1
ATOM 2746 C CA . GLU B 1 115 ? -1.549 -27.438 -20.453 1 59.88 115 GLU B CA 1
ATOM 2747 C C . GLU B 1 115 ? -1.168 -25.953 -20.5 1 59.88 115 GLU B C 1
ATOM 2749 O O . GLU B 1 115 ? -0.38 -25.484 -19.688 1 59.88 115 GLU B O 1
ATOM 2754 N N . PRO B 1 116 ? -1.506 -25.375 -21.609 1 60.34 116 PRO B N 1
ATOM 2755 C CA . PRO B 1 116 ? -1.272 -23.938 -21.672 1 60.34 116 PRO B CA 1
ATOM 2756 C C . PRO B 1 116 ? -2.037 -23.156 -20.594 1 60.34 116 PRO B C 1
ATOM 2758 O O . PRO B 1 116 ? -3.256 -23.297 -20.469 1 60.34 116 PRO B O 1
ATOM 2761 N N . LEU B 1 117 ? -1.215 -22.828 -19.5 1 64.75 117 LEU B N 1
ATOM 2762 C CA . LEU B 1 117 ? -1.851 -21.953 -18.516 1 64.75 117 LEU B CA 1
ATOM 2763 C C . LEU B 1 117 ? -1.387 -20.516 -18.688 1 64.75 117 LEU B C 1
ATOM 2765 O O . LEU B 1 117 ? -0.217 -20.266 -18.984 1 64.75 117 LEU B O 1
ATOM 2769 N N . TYR B 1 118 ? -2.305 -19.625 -18.672 1 73.25 118 TYR B N 1
ATOM 2770 C CA . TYR B 1 118 ? -2.047 -18.203 -18.828 1 73.25 118 TYR B CA 1
ATOM 2771 C C . TYR B 1 118 ? -1.771 -17.547 -17.484 1 73.25 118 TYR B C 1
ATOM 2773 O O . TYR B 1 118 ? -2.398 -16.547 -17.125 1 73.25 118 TYR B O 1
ATOM 2781 N N . VAL B 1 119 ? -0.767 -18.141 -16.844 1 77.94 119 VAL B N 1
ATOM 2782 C CA . VAL B 1 119 ? -0.447 -17.562 -15.539 1 77.94 119 VAL B CA 1
ATOM 2783 C C . VAL B 1 119 ? 0.595 -16.469 -15.703 1 77.94 119 VAL B C 1
ATOM 2785 O O . VAL B 1 119 ? 1.7 -16.703 -16.188 1 77.94 119 VAL B O 1
ATOM 2788 N N . PRO B 1 120 ? 0.186 -15.305 -15.281 1 87.75 120 PRO B N 1
ATOM 2789 C CA . PRO B 1 120 ? 1.156 -14.211 -15.398 1 87.75 120 PRO B CA 1
ATOM 2790 C C . PRO B 1 120 ? 2.422 -14.461 -14.578 1 87.75 120 PRO B C 1
ATOM 2792 O O . PRO B 1 120 ? 2.355 -15.039 -13.492 1 87.75 120 PRO B O 1
ATOM 2795 N N . ARG B 1 121 ? 3.545 -14.008 -15.031 1 91.06 121 ARG B N 1
ATOM 2796 C CA . ARG B 1 121 ? 4.824 -14.117 -14.344 1 91.06 121 ARG B CA 1
ATOM 2797 C C . ARG B 1 121 ? 4.766 -13.453 -12.969 1 91.06 121 ARG B C 1
ATOM 2799 O O . ARG B 1 121 ? 5.398 -13.922 -12.023 1 91.06 121 ARG B O 1
ATOM 2806 N N . ALA B 1 122 ? 3.988 -12.398 -12.883 1 93.62 122 ALA B N 1
ATOM 2807 C CA . ALA B 1 122 ? 3.801 -11.711 -11.602 1 93.62 122 ALA B CA 1
ATOM 2808 C C . ALA B 1 122 ? 3.291 -12.672 -10.531 1 93.62 122 ALA B C 1
ATOM 2810 O O . ALA B 1 122 ? 3.672 -12.562 -9.367 1 93.62 122 ALA B O 1
ATOM 2811 N N . ILE B 1 123 ? 2.541 -13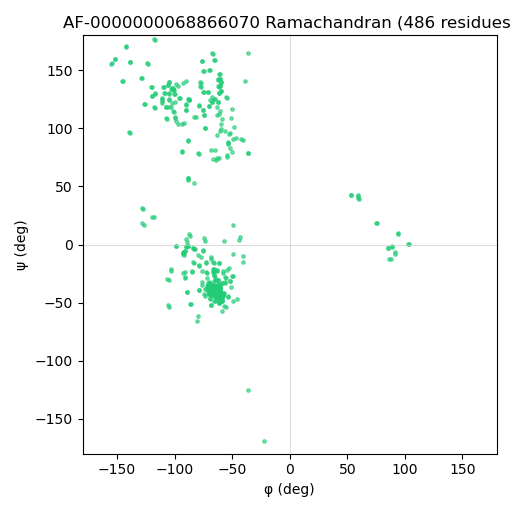.586 -10.977 1 90.81 123 ILE B N 1
ATOM 2812 C CA . ILE B 1 123 ? 1.907 -14.5 -10.031 1 90.81 123 ILE B CA 1
ATOM 2813 C C . ILE B 1 123 ? 2.848 -15.664 -9.734 1 90.81 123 ILE B C 1
ATOM 2815 O O . ILE B 1 123 ? 3.203 -15.906 -8.578 1 90.81 123 ILE B O 1
ATOM 2819 N N . TRP B 1 124 ? 3.363 -16.297 -10.75 1 87.19 124 TRP B N 1
ATOM 2820 C CA . TRP B 1 124 ? 4.086 -17.547 -10.477 1 87.19 124 TRP B CA 1
ATOM 2821 C C . TRP B 1 124 ? 5.535 -17.25 -10.094 1 87.19 124 TRP B C 1
ATOM 2823 O O . TRP B 1 124 ? 6.195 -18.094 -9.477 1 87.19 124 TRP B O 1
ATOM 2833 N N . TRP B 1 125 ? 6.051 -16.141 -10.477 1 93 125 TRP B N 1
ATOM 2834 C CA . TRP B 1 125 ? 7.422 -15.773 -10.141 1 93 125 TRP B CA 1
ATOM 2835 C C . TRP B 1 125 ? 7.457 -14.695 -9.062 1 93 125 TRP B C 1
ATOM 2837 O O . TRP B 1 125 ? 8.07 -14.883 -8.008 1 93 125 TRP B O 1
ATOM 2847 N N . GLY B 1 126 ? 6.758 -13.594 -9.227 1 96.5 126 GLY B N 1
ATOM 2848 C CA . GLY B 1 126 ? 6.789 -12.453 -8.328 1 96.5 126 GLY B CA 1
ATOM 2849 C C . GLY B 1 126 ? 6.23 -12.766 -6.953 1 96.5 126 GLY B C 1
ATOM 2850 O O . GLY B 1 126 ? 6.863 -12.477 -5.938 1 96.5 126 GLY B O 1
ATOM 2851 N N . LEU B 1 127 ? 5.098 -13.375 -6.914 1 95.81 127 LEU B N 1
ATOM 2852 C CA . LEU B 1 127 ? 4.465 -13.695 -5.641 1 95.81 127 LEU B CA 1
ATOM 2853 C C . LEU B 1 127 ? 5.281 -14.734 -4.875 1 95.81 127 LEU B C 1
ATOM 2855 O O . LEU B 1 127 ? 5.367 -14.68 -3.646 1 95.81 127 LEU B O 1
ATOM 2859 N N . GLU B 1 128 ? 5.84 -15.648 -5.629 1 95.38 128 GLU B N 1
ATOM 2860 C CA . GLU B 1 128 ? 6.672 -16.656 -4.973 1 95.38 128 GLU B CA 1
ATOM 2861 C C . GLU B 1 128 ? 7.898 -16.016 -4.324 1 95.38 128 GLU B C 1
ATOM 2863 O O . GLU B 1 128 ? 8.281 -16.391 -3.211 1 95.38 128 GLU B O 1
ATOM 2868 N N . TRP B 1 129 ? 8.461 -15.086 -4.984 1 97.56 129 TRP B N 1
ATOM 2869 C CA . TRP B 1 129 ? 9.578 -14.352 -4.406 1 97.56 129 TRP B CA 1
ATOM 2870 C C . TRP B 1 129 ? 9.148 -13.594 -3.156 1 97.56 129 TRP B C 1
ATOM 2872 O O . TRP B 1 129 ? 9.828 -13.633 -2.131 1 97.56 129 TRP B O 1
ATOM 2882 N N . TRP B 1 130 ? 7.992 -12.898 -3.188 1 98.38 130 TRP B N 1
ATOM 2883 C CA . TRP B 1 130 ? 7.484 -12.188 -2.018 1 98.38 130 TRP B CA 1
ATOM 2884 C C . TRP B 1 130 ? 7.254 -13.148 -0.854 1 98.38 130 TRP B C 1
ATOM 2886 O O . TRP B 1 130 ? 7.688 -12.883 0.27 1 98.38 130 TRP B O 1
ATOM 2896 N N . ARG B 1 131 ? 6.629 -14.25 -1.166 1 97.38 131 ARG B N 1
ATOM 2897 C CA . ARG B 1 131 ? 6.352 -15.242 -0.134 1 97.38 131 ARG B CA 1
ATOM 2898 C C . ARG B 1 131 ? 7.641 -15.727 0.52 1 97.38 131 ARG B C 1
ATOM 2900 O O . ARG B 1 131 ? 7.746 -15.758 1.747 1 97.38 131 ARG B O 1
ATOM 2907 N N . TYR B 1 132 ? 8.57 -16.078 -0.314 1 97.5 132 TYR B N 1
ATOM 2908 C CA . TYR B 1 132 ? 9.836 -16.609 0.173 1 97.5 132 TYR B CA 1
ATOM 2909 C C . TYR B 1 132 ? 10.57 -15.578 1.03 1 97.5 132 TYR B C 1
ATOM 2911 O O . TYR B 1 132 ? 11 -15.883 2.145 1 97.5 132 TYR B O 1
ATOM 2919 N N . ALA B 1 133 ? 10.695 -14.422 0.535 1 98.31 133 ALA B N 1
ATOM 2920 C CA . ALA B 1 133 ? 11.438 -13.3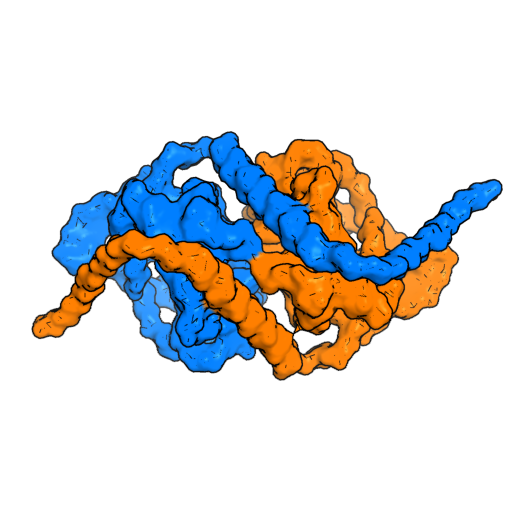59 1.214 1 98.31 133 ALA B CA 1
ATOM 2921 C C . ALA B 1 133 ? 10.805 -13.023 2.562 1 98.31 133 ALA B C 1
ATOM 2923 O O . ALA B 1 133 ? 11.508 -12.906 3.57 1 98.31 133 ALA B O 1
ATOM 2924 N N . LEU B 1 134 ? 9.492 -12.891 2.568 1 98.56 134 LEU B N 1
ATOM 2925 C CA . LEU B 1 134 ? 8.789 -12.547 3.801 1 98.56 134 LEU B CA 1
ATOM 2926 C C . LEU B 1 134 ? 8.938 -13.648 4.84 1 98.56 134 LEU B C 1
ATOM 2928 O O . LEU B 1 134 ? 9.234 -13.383 6.004 1 98.56 134 LEU B O 1
ATOM 2932 N N . ASN B 1 135 ? 8.766 -14.836 4.414 1 98.06 135 ASN B N 1
ATOM 2933 C CA . ASN B 1 135 ? 8.883 -15.953 5.34 1 98.06 135 ASN B CA 1
ATOM 2934 C C . ASN B 1 135 ? 10.281 -16.031 5.945 1 98.06 135 ASN B C 1
ATOM 2936 O O . ASN B 1 135 ? 10.43 -16.266 7.145 1 98.06 135 ASN B O 1
ATOM 2940 N N . ASP B 1 136 ? 11.219 -15.844 5.16 1 98 136 ASP B N 1
ATOM 2941 C CA . ASP B 1 136 ? 12.594 -15.93 5.625 1 98 136 ASP B CA 1
ATOM 2942 C C . ASP B 1 136 ? 12.93 -14.781 6.578 1 98 136 ASP B C 1
ATOM 2944 O O . ASP B 1 136 ? 13.359 -15.016 7.711 1 98 136 ASP B O 1
ATOM 2948 N N . ILE B 1 137 ? 12.664 -13.602 6.137 1 98.06 137 ILE B N 1
ATOM 2949 C CA . ILE B 1 137 ? 13.047 -12.414 6.891 1 98.06 137 ILE B CA 1
ATOM 2950 C C . ILE B 1 137 ? 12.273 -12.367 8.203 1 98.06 137 ILE B C 1
ATOM 2952 O O . ILE B 1 137 ? 12.805 -11.938 9.234 1 98.06 137 ILE B O 1
ATOM 2956 N N . TRP B 1 138 ? 11.023 -12.828 8.156 1 98.31 138 TRP B N 1
ATOM 2957 C CA . TRP B 1 138 ? 10.195 -12.797 9.359 1 98.31 138 TRP B CA 1
ATOM 2958 C C . TRP B 1 138 ? 10.383 -14.07 10.18 1 98.31 138 TRP B C 1
ATOM 2960 O O . TRP B 1 138 ? 9.789 -14.219 11.25 1 98.31 138 TRP B O 1
ATOM 2970 N N . ARG B 1 139 ? 11.219 -15.016 9.695 1 97.06 139 ARG B N 1
ATOM 2971 C CA . ARG B 1 139 ? 11.586 -16.234 10.406 1 97.06 139 ARG B CA 1
ATOM 2972 C C . ARG B 1 139 ? 10.352 -17.078 10.727 1 97.06 139 ARG B C 1
ATOM 2974 O O . ARG B 1 139 ? 10.188 -17.531 11.859 1 97.06 139 ARG B O 1
ATOM 2981 N N . LEU B 1 140 ? 9.508 -17.125 9.727 1 97.69 140 LEU B N 1
ATOM 2982 C CA . LEU B 1 140 ? 8.336 -17.984 9.906 1 97.69 140 LEU B CA 1
ATOM 2983 C C . LEU B 1 140 ? 8.711 -19.453 9.773 1 97.69 140 LEU B C 1
ATOM 2985 O O . LEU B 1 140 ? 9.625 -19.797 9.016 1 97.69 140 LEU B O 1
ATOM 2989 N N . PRO B 1 141 ? 7.992 -20.297 10.477 1 95.25 141 PRO B N 1
ATOM 2990 C CA . PRO B 1 141 ? 8.438 -21.672 10.641 1 95.25 141 PRO B CA 1
ATOM 2991 C C . PRO B 1 141 ? 8.336 -22.484 9.344 1 95.25 141 PRO B C 1
ATOM 2993 O O . PRO B 1 141 ? 9.203 -23.312 9.055 1 95.25 141 PRO B O 1
ATOM 2996 N N . ALA B 1 142 ? 7.23 -22.281 8.641 1 85.69 142 ALA B N 1
ATOM 2997 C CA . ALA B 1 142 ? 7.023 -23.094 7.438 1 85.69 142 ALA B CA 1
ATOM 2998 C C . ALA B 1 142 ? 7.945 -22.641 6.312 1 85.69 142 ALA B C 1
ATOM 3000 O O . ALA B 1 142 ? 7.91 -21.469 5.898 1 85.69 142 ALA B O 1
ATOM 3001 N N . GLN B 1 143 ? 9.016 -23.453 6.211 1 82.38 143 GLN B N 1
ATOM 3002 C CA . GLN B 1 143 ? 9.914 -23.141 5.102 1 82.38 143 GLN B CA 1
ATOM 3003 C C . GLN B 1 143 ? 9.625 -24.031 3.896 1 82.38 143 GLN B C 1
ATOM 3005 O O . GLN B 1 143 ? 9.914 -25.219 3.918 1 82.38 143 GLN B O 1
ATOM 3010 N N . ARG B 1 144 ? 8.977 -23.422 2.949 1 86.75 144 ARG B N 1
ATOM 3011 C CA . ARG B 1 144 ? 8.68 -24.141 1.718 1 86.75 144 ARG B CA 1
ATOM 3012 C C . ARG B 1 144 ? 9.703 -23.828 0.635 1 86.75 144 ARG B C 1
ATOM 3014 O O . ARG B 1 144 ? 10.094 -22.672 0.464 1 86.75 144 ARG B O 1
ATOM 3021 N N . THR B 1 145 ? 10.07 -24.922 -0.011 1 92.12 145 THR B N 1
ATOM 3022 C CA . THR B 1 145 ? 10.984 -24.75 -1.134 1 92.12 145 THR B CA 1
ATOM 3023 C C . THR B 1 145 ? 10.297 -24.016 -2.281 1 92.12 145 THR B C 1
ATOM 3025 O O . THR B 1 145 ? 9.211 -24.422 -2.721 1 92.12 145 THR B O 1
ATOM 3028 N N . PRO B 1 146 ? 10.875 -22.922 -2.66 1 92.69 146 PRO B N 1
ATOM 3029 C CA . PRO B 1 146 ? 10.266 -22.219 -3.791 1 92.69 146 PRO B CA 1
ATOM 3030 C C . PRO B 1 146 ? 10.461 -22.953 -5.117 1 92.69 146 PRO B C 1
ATOM 3032 O O . PRO B 1 146 ? 11.578 -23.359 -5.441 1 92.69 146 PRO B O 1
ATOM 3035 N N . ILE B 1 147 ? 9.391 -23.109 -5.84 1 87.25 147 ILE B N 1
ATOM 3036 C CA . ILE B 1 147 ? 9.391 -23.781 -7.133 1 87.25 147 ILE B CA 1
ATOM 3037 C C . ILE B 1 147 ? 8.766 -22.875 -8.188 1 87.25 147 ILE B C 1
ATOM 3039 O O . ILE B 1 147 ? 7.652 -22.375 -8.008 1 87.25 147 ILE B O 1
ATOM 3043 N N . LEU B 1 148 ? 9.578 -22.594 -9.211 1 86.31 148 LEU B N 1
ATOM 3044 C CA . LEU B 1 148 ? 9.078 -21.844 -10.359 1 86.31 148 LEU B CA 1
ATOM 3045 C C . LEU B 1 148 ? 8.914 -22.75 -11.57 1 86.31 148 LEU B C 1
ATOM 3047 O O . LEU B 1 148 ? 9.906 -23.266 -12.102 1 86.31 148 LEU B O 1
ATOM 3051 N N . ARG B 1 149 ? 7.738 -22.984 -11.867 1 79.62 149 ARG B N 1
ATOM 3052 C CA . ARG B 1 149 ? 7.438 -23.844 -13.008 1 79.62 149 ARG B CA 1
ATOM 3053 C C . ARG B 1 149 ? 8.172 -25.172 -12.891 1 79.62 149 ARG B C 1
ATOM 3055 O O . ARG B 1 149 ? 8.836 -25.609 -13.836 1 79.62 149 ARG B O 1
ATOM 3062 N N . GLY B 1 150 ? 8.164 -25.656 -11.766 1 78.38 150 GLY B N 1
ATOM 3063 C CA . GLY B 1 150 ? 8.68 -27 -11.531 1 78.38 150 GLY B CA 1
ATOM 3064 C C . GLY B 1 150 ? 10.156 -27 -11.164 1 78.38 150 GLY B C 1
ATOM 3065 O O . GLY B 1 150 ? 10.719 -28.062 -10.859 1 78.38 150 GLY B O 1
ATOM 3066 N N . VAL B 1 151 ? 10.742 -25.875 -11.242 1 87 151 VAL B N 1
ATOM 3067 C CA . VAL B 1 151 ? 12.172 -25.797 -10.977 1 87 151 VAL B CA 1
ATOM 3068 C C . VAL B 1 151 ? 12.406 -25.266 -9.562 1 87 151 VAL B C 1
ATOM 3070 O O . VAL B 1 151 ? 11.836 -24.25 -9.18 1 87 151 VAL B O 1
ATOM 3073 N N . ASN B 1 152 ? 13.234 -26.016 -8.883 1 92.25 152 ASN B N 1
ATOM 3074 C CA . ASN B 1 152 ? 13.68 -25.547 -7.574 1 92.25 152 ASN B CA 1
ATOM 3075 C C . ASN B 1 152 ? 14.625 -24.344 -7.699 1 92.25 152 ASN B C 1
ATOM 3077 O O . ASN B 1 152 ? 15.703 -24.469 -8.281 1 92.25 152 ASN B O 1
ATOM 3081 N N . VAL B 1 153 ? 14.18 -23.219 -7.105 1 95.62 153 VAL B N 1
ATOM 3082 C CA . VAL B 1 153 ? 14.977 -22 -7.281 1 95.62 153 VAL B CA 1
ATOM 3083 C C . VAL B 1 153 ? 15.477 -21.516 -5.926 1 95.62 153 VAL B C 1
ATOM 3085 O O . VAL B 1 153 ? 15.773 -20.328 -5.762 1 95.62 153 VAL B O 1
ATOM 3088 N N . GLU B 1 154 ? 15.586 -22.359 -4.961 1 96.12 154 GLU B N 1
ATOM 3089 C CA . GLU B 1 154 ? 15.953 -21.969 -3.6 1 96.12 154 GLU B CA 1
ATOM 3090 C C . GLU B 1 154 ? 17.328 -21.328 -3.561 1 96.12 154 GLU B C 1
ATOM 3092 O O . GLU B 1 154 ? 17.547 -20.328 -2.867 1 96.12 154 GLU B O 1
ATOM 3097 N N . ARG B 1 155 ? 18.25 -21.859 -4.234 1 96.56 155 ARG B N 1
ATOM 3098 C CA . ARG B 1 155 ? 19.609 -21.312 -4.254 1 96.56 155 ARG B CA 1
ATOM 3099 C C . ARG B 1 155 ? 19.594 -19.875 -4.773 1 96.56 155 ARG B C 1
ATOM 3101 O O . ARG B 1 155 ? 20.203 -18.984 -4.176 1 96.56 155 ARG B O 1
ATOM 3108 N N . ASN B 1 156 ? 18.891 -19.656 -5.887 1 96.44 156 ASN B N 1
ATOM 3109 C CA . ASN B 1 156 ? 18.797 -18.328 -6.473 1 96.44 156 ASN B CA 1
ATOM 3110 C C . ASN B 1 156 ? 18.156 -17.344 -5.508 1 96.44 156 ASN B C 1
ATOM 3112 O O . ASN B 1 156 ? 18.641 -16.234 -5.324 1 96.44 156 ASN B O 1
ATOM 3116 N N . PHE B 1 157 ? 17.094 -17.766 -4.859 1 97.69 157 PHE B N 1
ATOM 3117 C CA . PHE B 1 157 ? 16.359 -16.891 -3.949 1 97.69 157 PHE B CA 1
ATOM 3118 C C . PHE B 1 157 ? 17.203 -16.578 -2.715 1 97.69 157 PHE B C 1
ATOM 3120 O O . PHE B 1 157 ? 17.219 -15.438 -2.252 1 97.69 157 PHE B O 1
ATOM 3127 N N . ARG B 1 158 ? 17.906 -17.562 -2.242 1 97.31 158 ARG B N 1
ATOM 3128 C CA . ARG B 1 158 ? 18.781 -17.359 -1.093 1 97.31 158 ARG B CA 1
ATOM 3129 C C . ARG B 1 158 ? 19.906 -16.375 -1.418 1 97.31 158 ARG B C 1
ATOM 3131 O O . ARG B 1 158 ? 20.219 -15.5 -0.606 1 97.31 158 ARG B O 1
ATOM 3138 N N . GLU B 1 159 ? 20.391 -16.547 -2.543 1 98 159 GLU B N 1
ATOM 3139 C CA . GLU B 1 159 ? 21.438 -15.617 -2.982 1 98 159 GLU B CA 1
ATOM 3140 C C . GLU B 1 159 ? 20.891 -14.195 -3.111 1 98 159 GLU B C 1
ATOM 3142 O O . GLU B 1 159 ? 21.547 -13.234 -2.695 1 98 159 GLU B O 1
ATOM 3147 N N . ALA B 1 160 ? 19.734 -14.109 -3.697 1 97.94 160 ALA B N 1
ATOM 3148 C CA . ALA B 1 160 ? 19.109 -12.805 -3.857 1 97.94 160 ALA B CA 1
ATOM 3149 C C . ALA B 1 160 ? 18.844 -12.148 -2.504 1 97.94 160 ALA B C 1
ATOM 3151 O O . ALA B 1 160 ? 19.062 -10.953 -2.326 1 97.94 160 ALA B O 1
ATOM 3152 N N . LEU B 1 161 ? 18.406 -12.898 -1.564 1 97.38 161 LEU B N 1
ATOM 3153 C CA . LEU B 1 161 ? 18.172 -12.391 -0.217 1 97.38 161 LEU B CA 1
ATOM 3154 C C . LEU B 1 161 ? 19.469 -11.883 0.41 1 97.38 161 LEU B C 1
ATOM 3156 O O . LEU B 1 161 ? 19.469 -10.852 1.089 1 97.38 161 LEU B O 1
ATOM 3160 N N . GLY B 1 162 ? 20.453 -12.625 0.167 1 97.5 162 GLY B N 1
ATOM 3161 C CA . GLY B 1 162 ? 21.75 -12.25 0.713 1 97.5 162 GLY B CA 1
ATOM 3162 C C . GLY B 1 162 ? 22.297 -10.953 0.14 1 97.5 162 GLY B C 1
ATOM 3163 O O . GLY B 1 162 ? 23.125 -10.289 0.76 1 97.5 162 GLY B O 1
ATOM 3164 N N . ARG B 1 163 ? 21.844 -10.594 -0.985 1 97.38 163 ARG B N 1
ATOM 3165 C CA . ARG B 1 163 ? 22.344 -9.414 -1.681 1 97.38 163 ARG B CA 1
ATOM 3166 C C . ARG B 1 163 ? 21.531 -8.172 -1.329 1 97.38 163 ARG B C 1
ATOM 3168 O O . ARG B 1 163 ? 21.891 -7.062 -1.723 1 97.38 163 ARG B O 1
ATOM 3175 N N . LEU B 1 164 ? 20.422 -8.328 -0.621 1 97.31 164 LEU B N 1
ATOM 3176 C CA . LEU B 1 164 ? 19.625 -7.176 -0.226 1 97.31 164 LEU B CA 1
ATOM 3177 C C . LEU B 1 164 ? 20.453 -6.215 0.627 1 97.31 164 LEU B C 1
ATOM 3179 O O . LEU B 1 164 ? 21.234 -6.648 1.483 1 97.31 164 LEU B O 1
ATOM 3183 N N . SER B 1 165 ? 20.25 -4.965 0.359 1 96.06 165 SER B N 1
ATOM 3184 C CA . SER B 1 165 ? 20.891 -3.969 1.217 1 96.06 165 SER B CA 1
ATOM 3185 C C . SER B 1 165 ? 20.297 -3.996 2.623 1 96.06 165 SER B C 1
ATOM 3187 O O . SER B 1 165 ? 19.219 -4.543 2.838 1 96.06 165 SER B O 1
ATOM 3189 N N . LYS B 1 166 ? 21.031 -3.359 3.555 1 95.69 166 LYS B N 1
ATOM 3190 C CA . LYS B 1 166 ? 20.547 -3.256 4.93 1 95.69 166 LYS B CA 1
ATOM 3191 C C . LYS B 1 166 ? 19.219 -2.506 4.988 1 95.69 166 LYS B C 1
ATOM 3193 O O . LYS B 1 166 ? 18.297 -2.898 5.723 1 95.69 166 LYS B O 1
ATOM 3198 N N . LYS B 1 167 ? 19.094 -1.483 4.191 1 93.69 167 LYS B N 1
ATOM 3199 C CA . LYS B 1 167 ? 17.891 -0.666 4.16 1 93.69 167 LYS B CA 1
ATOM 3200 C C . LYS B 1 167 ? 16.688 -1.473 3.666 1 93.69 167 LYS B C 1
ATOM 3202 O O . LYS B 1 167 ? 15.602 -1.4 4.242 1 93.69 167 LYS B O 1
ATOM 3207 N N . GLU B 1 168 ? 16.938 -2.246 2.633 1 95.31 168 GLU B N 1
ATOM 3208 C CA . GLU B 1 168 ? 15.883 -3.074 2.066 1 95.31 168 GLU B CA 1
ATOM 3209 C C . GLU B 1 168 ? 15.422 -4.141 3.059 1 95.31 168 GLU B C 1
ATOM 3211 O O . GLU B 1 168 ? 14.219 -4.355 3.236 1 95.31 168 GLU B O 1
ATOM 3216 N N . ARG B 1 169 ? 16.344 -4.727 3.682 1 97.5 169 ARG B N 1
ATOM 3217 C CA . ARG B 1 169 ? 16.031 -5.77 4.652 1 97.5 169 ARG B CA 1
ATOM 3218 C C . ARG B 1 169 ? 15.281 -5.191 5.848 1 97.5 169 ARG B C 1
ATOM 3220 O O . ARG B 1 169 ? 14.32 -5.797 6.336 1 97.5 169 ARG B O 1
ATOM 3227 N N . ARG B 1 170 ? 15.68 -4.047 6.305 1 96.62 170 ARG B N 1
ATOM 3228 C CA . ARG B 1 170 ? 15.047 -3.406 7.453 1 96.62 170 ARG B CA 1
ATOM 3229 C C . ARG B 1 170 ? 13.602 -3.027 7.145 1 96.62 170 ARG B C 1
ATOM 3231 O O . ARG B 1 170 ? 12.727 -3.123 8.016 1 96.62 170 ARG B O 1
ATOM 3238 N N . ARG B 1 171 ? 13.383 -2.635 5.922 1 97.06 171 ARG B N 1
ATOM 3239 C CA . ARG B 1 171 ? 12.031 -2.27 5.504 1 97.06 171 ARG B CA 1
ATOM 3240 C C . ARG B 1 171 ? 11.07 -3.443 5.668 1 97.06 171 ARG B C 1
ATOM 3242 O O . ARG B 1 171 ? 9.969 -3.279 6.188 1 97.06 171 ARG B O 1
ATOM 3249 N N . VAL B 1 172 ? 11.516 -4.586 5.293 1 98.19 172 VAL B N 1
ATOM 3250 C CA . VAL B 1 172 ? 10.688 -5.785 5.352 1 98.19 172 VAL B CA 1
ATOM 3251 C C . VAL B 1 172 ? 10.648 -6.316 6.785 1 98.19 172 VAL B C 1
ATOM 3253 O O . VAL B 1 172 ? 9.586 -6.684 7.285 1 98.19 172 VAL B O 1
ATOM 3256 N N . LYS B 1 173 ? 11.773 -6.277 7.512 1 98.31 173 LYS B N 1
ATOM 3257 C CA . LYS B 1 173 ? 11.914 -6.801 8.867 1 98.31 173 LYS B CA 1
ATOM 3258 C C . LYS B 1 173 ? 11.07 -6 9.859 1 98.31 173 LYS B C 1
ATOM 3260 O O . LYS B 1 173 ? 10.68 -6.516 10.906 1 98.31 173 LYS B O 1
ATOM 3265 N N . TYR B 1 174 ? 10.75 -4.816 9.555 1 97.12 174 TYR B N 1
ATOM 3266 C CA . TYR B 1 174 ? 9.969 -3.93 10.406 1 97.12 174 TYR B CA 1
ATOM 3267 C C . TYR B 1 174 ? 8.68 -4.605 10.859 1 97.12 174 TYR B C 1
ATOM 3269 O O . TYR B 1 174 ? 8.211 -4.391 11.984 1 97.12 174 TYR B O 1
ATOM 3277 N N . TYR B 1 175 ? 8.102 -5.457 10.102 1 97.75 175 TYR B N 1
ATOM 3278 C CA . TYR B 1 175 ? 6.777 -6.016 10.344 1 97.75 175 TYR B CA 1
ATOM 3279 C C . TYR B 1 175 ? 6.871 -7.32 11.125 1 97.75 175 TYR B C 1
ATOM 3281 O O . TYR B 1 175 ? 5.855 -7.852 11.578 1 97.75 175 TYR B O 1
ATOM 3289 N N . ARG B 1 176 ? 8.062 -7.824 11.359 1 97.25 176 ARG B N 1
ATOM 3290 C CA . ARG B 1 176 ? 8.273 -9.109 12.023 1 97.25 176 ARG B CA 1
ATOM 3291 C C . ARG B 1 176 ? 7.629 -9.117 13.406 1 97.25 176 ARG B C 1
ATOM 3293 O O . ARG B 1 176 ? 6.93 -10.07 13.766 1 97.25 176 ARG B O 1
ATOM 3300 N N . PRO B 1 177 ? 7.75 -8.047 14.164 1 95.44 177 PRO B N 1
ATOM 3301 C CA . PRO B 1 177 ? 7.172 -8.07 15.508 1 95.44 177 PRO B CA 1
ATOM 3302 C C . PRO B 1 177 ? 5.645 -8.094 15.492 1 95.44 177 PRO B C 1
ATOM 3304 O O . PRO B 1 177 ? 5.02 -8.352 16.531 1 95.44 177 PRO B O 1
ATOM 3307 N N . PHE B 1 178 ? 5.066 -7.883 14.383 1 95.44 178 PHE B N 1
ATOM 3308 C CA . PHE B 1 178 ? 3.611 -7.816 14.312 1 95.44 178 PHE B CA 1
ATOM 3309 C C . PHE B 1 178 ? 3.035 -9.141 13.828 1 95.44 178 PHE B C 1
ATOM 3311 O O . PHE B 1 178 ? 1.815 -9.297 13.734 1 95.44 178 PHE B O 1
ATOM 3318 N N . THR B 1 179 ? 3.912 -10.086 13.539 1 96.38 179 THR B N 1
ATOM 3319 C CA . THR B 1 179 ? 3.43 -11.375 13.055 1 96.38 179 THR B CA 1
ATOM 3320 C C . THR B 1 179 ? 2.514 -12.031 14.086 1 96.38 179 THR B C 1
ATOM 3322 O O . THR B 1 179 ? 2.811 -12.023 15.281 1 96.38 179 THR B O 1
ATOM 3325 N N . ARG B 1 180 ? 1.423 -12.461 13.555 1 94.06 180 ARG B N 1
ATOM 3326 C CA . ARG B 1 180 ? 0.473 -13.156 14.414 1 94.06 180 ARG B CA 1
ATOM 3327 C C . ARG B 1 180 ? 1.102 -14.398 15.023 1 94.06 180 ARG B C 1
ATOM 3329 O O . ARG B 1 180 ? 1.833 -15.125 14.352 1 94.06 180 ARG B O 1
ATOM 3336 N N . ASP B 1 181 ? 0.717 -14.586 16.266 1 92.31 181 ASP B N 1
ATOM 3337 C CA . ASP B 1 181 ? 1.213 -15.789 16.938 1 92.31 181 ASP B CA 1
ATOM 3338 C C . ASP B 1 181 ? 0.743 -17.047 16.219 1 92.31 181 ASP B C 1
ATOM 3340 O O . ASP B 1 181 ? -0.426 -17.156 15.836 1 92.31 181 ASP B O 1
ATOM 3344 N N . GLY B 1 182 ? 1.646 -17.875 15.977 1 93.25 182 GLY B N 1
ATOM 3345 C CA . GLY B 1 182 ? 1.3 -19.156 15.375 1 93.25 182 GLY B CA 1
ATOM 3346 C C . GLY B 1 182 ? 1.303 -19.125 13.859 1 93.25 182 GLY B C 1
ATOM 3347 O O . GLY B 1 182 ? 1.079 -20.141 13.211 1 93.25 182 GLY B O 1
ATOM 3348 N N . LEU B 1 183 ? 1.557 -18 13.336 1 95.06 183 LEU B N 1
ATOM 3349 C CA . LEU B 1 183 ? 1.626 -17.922 11.883 1 95.06 183 LEU B CA 1
ATOM 3350 C C . LEU B 1 183 ? 2.752 -18.797 11.336 1 95.06 183 LEU B C 1
ATOM 3352 O O . LEU B 1 183 ? 3.916 -18.609 11.703 1 95.06 183 LEU B O 1
ATOM 3356 N N . GLN B 1 184 ? 2.398 -19.719 10.453 1 96.31 184 GLN B N 1
ATOM 3357 C CA . GLN B 1 184 ? 3.379 -20.672 9.922 1 96.31 184 GLN B CA 1
ATOM 3358 C C . GLN B 1 184 ? 4.059 -20.109 8.68 1 96.31 184 GLN B C 1
ATOM 3360 O O . GLN B 1 184 ? 5.258 -20.312 8.477 1 96.31 184 GLN B O 1
ATOM 3365 N N . GLU B 1 185 ? 3.303 -19.484 7.855 1 96.81 185 GLU B N 1
ATOM 3366 C CA . GLU B 1 185 ? 3.738 -18.828 6.633 1 96.81 185 GLU B CA 1
ATOM 3367 C C . GLU B 1 185 ? 2.77 -17.719 6.234 1 96.81 185 GLU B C 1
ATOM 3369 O O . GLU B 1 185 ? 1.63 -17.672 6.703 1 96.81 185 GLU B O 1
ATOM 3374 N N . VAL B 1 186 ? 3.264 -16.781 5.5 1 97 186 VAL B N 1
ATOM 3375 C CA . VAL B 1 186 ? 2.354 -15.742 5.031 1 97 186 VAL B CA 1
ATOM 3376 C C . VAL B 1 186 ? 1.276 -16.359 4.141 1 97 186 VAL B C 1
ATOM 3378 O O . VAL B 1 186 ? 1.553 -17.281 3.373 1 97 186 VAL B O 1
ATOM 3381 N N . ARG B 1 187 ? 0.078 -15.828 4.312 1 93.62 187 ARG B N 1
ATOM 3382 C CA . ARG B 1 187 ? -1.053 -16.297 3.516 1 93.62 187 ARG B CA 1
ATOM 3383 C C . ARG B 1 187 ? -1.231 -15.438 2.264 1 93.62 187 ARG B C 1
ATOM 3385 O O . ARG B 1 187 ? -2.039 -14.508 2.252 1 93.62 187 ARG B O 1
ATOM 3392 N N . LEU B 1 188 ? -0.412 -15.734 1.265 1 94 188 LEU B N 1
ATOM 3393 C CA . LEU B 1 188 ? -0.354 -15.023 -0.005 1 94 188 LEU B CA 1
ATOM 3394 C C . LEU B 1 188 ? -0.71 -15.945 -1.166 1 94 188 LEU B C 1
ATOM 3396 O O . LEU B 1 188 ? -0.058 -16.969 -1.373 1 94 188 LEU B O 1
ATOM 3400 N N . SER B 1 189 ? -1.817 -15.555 -1.864 1 89.88 189 SER B N 1
ATOM 3401 C CA . SER B 1 189 ? -2.273 -16.391 -2.975 1 89.88 189 SER B CA 1
ATOM 3402 C C . SER B 1 189 ? -2.492 -15.555 -4.234 1 89.88 189 SER B C 1
ATOM 3404 O O . SER B 1 189 ? -2.844 -14.375 -4.148 1 89.88 189 SER B O 1
ATOM 3406 N N . GLY B 1 190 ? -2.17 -16.156 -5.309 1 90.06 190 GLY B N 1
ATOM 3407 C CA . GLY B 1 190 ? -2.391 -15.523 -6.598 1 90.06 190 GLY B CA 1
ATOM 3408 C C . GLY B 1 190 ? -3.555 -16.125 -7.363 1 90.06 190 GLY B C 1
ATOM 3409 O O . GLY B 1 190 ? -3.766 -17.344 -7.332 1 90.06 190 GLY B O 1
ATOM 3410 N N . TYR B 1 191 ? -4.328 -15.25 -7.953 1 85.81 191 TYR B N 1
ATOM 3411 C CA . TYR B 1 191 ? -5.441 -15.633 -8.812 1 85.81 191 TYR B CA 1
ATOM 3412 C C . TYR B 1 191 ? -5.262 -15.07 -10.219 1 85.81 191 TYR B C 1
ATOM 3414 O O . TYR B 1 191 ? -4.824 -13.93 -10.391 1 85.81 191 TYR B O 1
ATOM 3422 N N . TYR B 1 192 ? -5.523 -15.945 -11.211 1 83.88 192 TYR B N 1
ATOM 3423 C CA . TYR B 1 192 ? -5.25 -15.531 -12.578 1 83.88 192 TYR B CA 1
ATOM 3424 C C . TYR B 1 192 ? -6.355 -15.992 -13.523 1 83.88 192 TYR B C 1
ATOM 3426 O O . TYR B 1 192 ? -7.125 -16.891 -13.188 1 83.88 192 TYR B O 1
ATOM 3434 N N . ALA B 1 193 ? -6.453 -15.312 -14.609 1 81.06 193 ALA B N 1
ATOM 3435 C CA . ALA B 1 193 ? -7.289 -15.633 -15.766 1 81.06 193 ALA B CA 1
ATOM 3436 C C . ALA B 1 193 ? -6.691 -15.078 -17.047 1 81.06 193 ALA B C 1
ATOM 3438 O O . ALA B 1 193 ? -5.789 -14.242 -17.016 1 81.06 193 ALA B O 1
ATOM 3439 N N . PRO B 1 194 ? -7.152 -15.695 -18.188 1 78.62 194 PRO B N 1
ATOM 3440 C CA . PRO B 1 194 ? -6.715 -15.062 -19.422 1 78.62 194 PRO B CA 1
ATOM 3441 C C . PRO B 1 194 ? -7.172 -13.617 -19.547 1 78.62 194 PRO B C 1
ATOM 3443 O O . PRO B 1 194 ? -8.312 -13.289 -19.188 1 78.62 194 PRO B O 1
ATOM 3446 N N . ALA B 1 195 ? -6.242 -12.812 -20 1 79.38 195 ALA B N 1
ATOM 3447 C CA . ALA B 1 195 ? -6.586 -11.398 -20.156 1 79.38 195 ALA B CA 1
ATOM 3448 C C . ALA B 1 195 ? -7.414 -11.18 -21.422 1 79.38 195 ALA B C 1
ATOM 3450 O O . ALA B 1 195 ? -7.145 -11.781 -22.469 1 79.38 195 ALA B O 1
ATOM 3451 N N . GLU B 1 196 ? -8.391 -10.336 -21.281 1 76.94 196 GLU B N 1
ATOM 3452 C CA . GLU B 1 196 ? -9.219 -9.969 -22.422 1 76.94 196 GLU B CA 1
ATOM 3453 C C . GLU B 1 196 ? -8.852 -8.586 -22.969 1 76.94 196 GLU B C 1
ATOM 3455 O O . GLU B 1 196 ? -9.07 -8.297 -24.141 1 76.94 196 GLU B O 1
ATOM 3460 N N . THR B 1 197 ? -8.258 -7.762 -22.203 1 74.19 197 THR B N 1
ATOM 3461 C CA . THR B 1 197 ? -8.078 -6.359 -22.562 1 74.19 197 THR B CA 1
ATOM 3462 C C . THR B 1 197 ? -6.609 -5.953 -22.438 1 74.19 197 THR B C 1
ATOM 3464 O O . THR B 1 197 ? -6.305 -4.82 -22.062 1 74.19 197 THR B O 1
ATOM 3467 N N . ASP B 1 198 ? -5.789 -6.891 -22.656 1 75.31 198 ASP B N 1
ATOM 3468 C CA . ASP B 1 198 ? -4.371 -6.578 -22.516 1 75.31 198 ASP B CA 1
ATOM 3469 C C . ASP B 1 198 ? -3.982 -5.387 -23.391 1 75.31 198 ASP B C 1
ATOM 3471 O O . ASP B 1 198 ? -4.316 -5.352 -24.578 1 75.31 198 ASP B O 1
ATOM 3475 N N . GLY B 1 199 ? -3.389 -4.434 -22.766 1 77.06 199 GLY B N 1
ATOM 3476 C CA . GLY B 1 199 ? -2.895 -3.279 -23.5 1 77.06 199 GLY B CA 1
ATOM 3477 C C . GLY B 1 199 ? -3.949 -2.209 -23.719 1 77.06 199 GLY B C 1
ATOM 3478 O O . GLY B 1 199 ? -3.648 -1.124 -24.219 1 77.06 199 GLY B O 1
ATOM 3479 N N . GLU B 1 200 ? -5.137 -2.449 -23.297 1 83.19 200 GLU B N 1
ATOM 3480 C CA . GLU B 1 200 ? -6.215 -1.48 -23.469 1 83.19 200 GLU B CA 1
ATOM 3481 C C . GLU B 1 200 ? -6.273 -0.504 -22.297 1 83.19 200 GLU B C 1
ATOM 3483 O O . GLU B 1 200 ? -7.137 -0.625 -21.422 1 83.19 200 GLU B O 1
ATOM 3488 N N . ARG B 1 201 ? -5.617 0.502 -22.391 1 85.56 201 ARG B N 1
ATOM 3489 C CA . ARG B 1 201 ? -5.43 1.47 -21.312 1 85.56 201 ARG B CA 1
ATOM 3490 C C . ARG B 1 201 ? -6.746 2.148 -20.953 1 85.56 201 ARG B C 1
ATOM 3492 O O . ARG B 1 201 ? -7.016 2.42 -19.781 1 85.56 201 ARG B O 1
ATOM 3499 N N . GLN B 1 202 ? -7.523 2.379 -21.984 1 87.88 202 GLN B N 1
ATOM 3500 C CA . GLN B 1 202 ? -8.789 3.059 -21.734 1 87.88 202 GLN B CA 1
ATOM 3501 C C . GLN B 1 202 ? -9.75 2.174 -20.938 1 87.88 202 GLN B C 1
ATOM 3503 O O . GLN B 1 202 ? -10.461 2.658 -20.062 1 87.88 202 GLN B O 1
ATOM 3508 N N . LEU B 1 203 ? -9.719 0.947 -21.234 1 87.5 203 LEU B N 1
ATOM 3509 C CA . LEU B 1 203 ? -10.57 0.015 -20.5 1 87.5 203 LEU B CA 1
ATOM 3510 C C . LEU B 1 203 ? -10.086 -0.145 -19.062 1 87.5 203 LEU B C 1
ATOM 3512 O O . LEU B 1 203 ? -10.891 -0.225 -18.141 1 87.5 203 LEU B O 1
ATOM 3516 N N . HIS B 1 204 ? -8.812 -0.113 -18.922 1 91.25 204 HIS B N 1
ATOM 3517 C CA . HIS B 1 204 ? -8.25 -0.172 -17.578 1 91.25 204 HIS B CA 1
ATOM 3518 C C . HIS B 1 204 ? -8.648 1.051 -16.75 1 91.25 204 HIS B C 1
ATOM 3520 O O . HIS B 1 204 ? -9.07 0.922 -15.602 1 91.25 204 HIS B O 1
ATOM 3526 N N . ARG B 1 205 ? -8.523 2.113 -17.406 1 93.38 205 ARG B N 1
ATOM 3527 C CA . ARG B 1 205 ? -8.93 3.348 -16.734 1 93.38 205 ARG B CA 1
ATOM 3528 C C . ARG B 1 205 ? -10.406 3.307 -16.359 1 93.38 205 ARG B C 1
ATOM 3530 O O . ARG B 1 205 ? -10.773 3.684 -15.25 1 93.38 205 ARG B O 1
ATOM 3537 N N . SER B 1 206 ? -11.234 2.822 -17.234 1 91.75 206 SER B N 1
ATOM 3538 C CA . SER B 1 206 ? -12.672 2.73 -16.969 1 91.75 206 SER B CA 1
ATOM 3539 C C . SER B 1 206 ? -12.969 1.818 -15.789 1 91.75 206 SER B C 1
ATOM 3541 O O . SER B 1 206 ? -13.828 2.125 -14.969 1 91.75 206 SER B O 1
ATOM 3543 N N . ALA B 1 207 ? -12.25 0.759 -15.703 1 92.31 207 ALA B N 1
ATOM 3544 C CA . ALA B 1 207 ? -12.438 -0.178 -14.602 1 92.31 207 ALA B CA 1
ATOM 3545 C C . ALA B 1 207 ? -12.078 0.471 -13.266 1 92.31 207 ALA B C 1
ATOM 3547 O O . ALA B 1 207 ? -12.797 0.309 -12.273 1 92.31 207 ALA B O 1
ATOM 3548 N N . LEU B 1 208 ? -11.031 1.216 -13.273 1 95.56 208 LEU B N 1
ATOM 3549 C CA . LEU B 1 208 ? -10.578 1.876 -12.055 1 95.56 208 LEU B CA 1
ATOM 3550 C C . LEU B 1 208 ? -11.523 3.002 -11.664 1 95.56 208 LEU B C 1
ATOM 3552 O O . LEU B 1 208 ? -11.789 3.213 -10.477 1 95.56 208 LEU B O 1
ATOM 3556 N N . LEU B 1 209 ? -12.055 3.637 -12.633 1 91.88 209 LEU B N 1
ATOM 3557 C CA . LEU B 1 209 ? -13.062 4.66 -12.352 1 91.88 209 LEU B CA 1
ATOM 3558 C C . LEU B 1 209 ? -14.344 4.031 -11.82 1 91.88 209 LEU B C 1
ATOM 3560 O O . LEU B 1 209 ? -15.008 4.605 -10.953 1 91.88 209 LEU B O 1
ATOM 3564 N N . GLY B 1 210 ? -14.664 2.879 -12.352 1 90.88 210 GLY B N 1
ATOM 3565 C CA . GLY B 1 210 ? -15.789 2.135 -11.805 1 90.88 210 GLY B CA 1
ATOM 3566 C C . GLY B 1 210 ? -15.617 1.784 -10.344 1 90.88 210 GLY B C 1
ATOM 3567 O O . GLY B 1 210 ? -16.547 1.913 -9.555 1 90.88 210 GLY B O 1
ATOM 3568 N N . LEU B 1 211 ? -14.438 1.358 -10.047 1 93.25 211 LEU B N 1
ATOM 3569 C CA . LEU B 1 211 ? -14.133 1.09 -8.641 1 93.25 211 LEU B CA 1
ATOM 3570 C C . LEU B 1 211 ? -14.281 2.352 -7.801 1 93.25 211 LEU B C 1
ATOM 3572 O O . LEU B 1 211 ? -14.867 2.314 -6.715 1 93.25 211 LEU B O 1
ATOM 3576 N N . SER B 1 212 ? -13.727 3.412 -8.312 1 93.44 212 SER B N 1
ATOM 3577 C CA . SER B 1 212 ? -13.844 4.699 -7.637 1 93.44 212 SER B CA 1
ATOM 3578 C C . SER B 1 212 ? -15.305 5.043 -7.359 1 93.44 212 SER B C 1
ATOM 3580 O O . SER B 1 212 ? -15.656 5.434 -6.242 1 93.44 212 SER B O 1
ATOM 3582 N N . ASP B 1 213 ? -16.141 4.852 -8.32 1 90.75 213 ASP B N 1
ATOM 3583 C CA . ASP B 1 213 ? -17.562 5.148 -8.172 1 90.75 213 ASP B CA 1
ATOM 3584 C C . ASP B 1 213 ? -18.203 4.254 -7.117 1 90.75 213 ASP B C 1
ATOM 3586 O O . ASP B 1 213 ? -19.031 4.715 -6.328 1 90.75 213 ASP B O 1
ATOM 3590 N N . SER B 1 214 ? -17.812 3.037 -7.113 1 91.12 214 SER B N 1
ATOM 3591 C CA . SER B 1 214 ? -18.344 2.098 -6.133 1 91.12 214 SER B CA 1
ATOM 3592 C C . SER B 1 214 ? -17.953 2.502 -4.715 1 91.12 214 SER B C 1
ATOM 3594 O O . SER B 1 214 ? -18.766 2.375 -3.787 1 91.12 214 SER B O 1
ATOM 3596 N N . LEU B 1 215 ? -16.766 2.938 -4.559 1 91.75 215 LEU B N 1
ATOM 3597 C CA . LEU B 1 215 ? -16.297 3.418 -3.264 1 91.75 215 LEU B CA 1
ATOM 3598 C C . LEU B 1 215 ? -17.125 4.621 -2.803 1 91.75 215 LEU B C 1
ATOM 3600 O O . LEU B 1 215 ? -17.562 4.672 -1.652 1 91.75 215 LEU B O 1
ATOM 3604 N N . CYS B 1 216 ? -17.344 5.496 -3.727 1 89.94 216 CYS B N 1
ATOM 3605 C CA . CYS B 1 216 ? -18.078 6.715 -3.406 1 89.94 216 CYS B CA 1
ATOM 3606 C C . CYS B 1 216 ? -19.531 6.406 -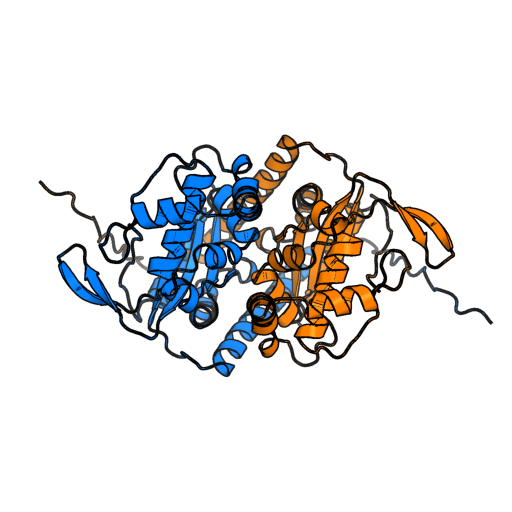3.059 1 89.94 216 CYS B C 1
ATOM 3608 O O . CYS B 1 216 ? -20.078 6.98 -2.119 1 89.94 216 CYS B O 1
ATOM 3610 N N . ARG B 1 217 ? -20.141 5.535 -3.73 1 86.5 217 ARG B N 1
ATOM 3611 C CA . ARG B 1 217 ? -21.531 5.164 -3.488 1 86.5 217 ARG B CA 1
ATOM 3612 C C . ARG B 1 217 ? -21.703 4.523 -2.113 1 86.5 217 ARG B C 1
ATOM 3614 O O . ARG B 1 217 ? -22.656 4.816 -1.397 1 86.5 217 ARG B O 1
ATOM 3621 N N . ARG B 1 218 ? -20.797 3.742 -1.721 1 83.25 218 ARG B N 1
ATOM 3622 C CA . ARG B 1 218 ? -20.875 3.047 -0.44 1 83.25 218 ARG B CA 1
ATOM 3623 C C . ARG B 1 218 ? -20.688 4.016 0.722 1 83.25 218 ARG B C 1
ATOM 3625 O O . ARG B 1 218 ? -21.312 3.867 1.77 1 83.25 218 ARG B O 1
ATOM 3632 N N . ALA B 1 219 ? -19.766 4.891 0.513 1 80 219 ALA B N 1
ATOM 3633 C CA . ALA B 1 219 ? -19.5 5.879 1.556 1 80 219 ALA B CA 1
ATOM 3634 C C . ALA B 1 219 ? -20.719 6.758 1.806 1 80 219 ALA B C 1
ATOM 3636 O O . ALA B 1 219 ? -20.938 7.227 2.926 1 80 219 ALA B O 1
ATOM 3637 N N . GLU B 1 220 ? -21.484 6.969 0.822 1 73 220 GLU B N 1
ATOM 3638 C CA . GLU B 1 220 ? -22.703 7.773 0.929 1 73 220 GLU B CA 1
ATOM 3639 C C . GLU B 1 220 ? -23.797 7.031 1.689 1 73 220 GLU B C 1
ATOM 3641 O O . GLU B 1 220 ? -24.516 7.625 2.488 1 73 220 GLU B O 1
ATOM 3646 N N . VAL B 1 221 ? -23.922 5.762 1.488 1 64.94 221 VAL B N 1
ATOM 3647 C CA . VAL B 1 221 ? -24.969 4.965 2.123 1 64.94 221 VAL B CA 1
ATOM 3648 C C . VAL B 1 221 ? -24.625 4.762 3.6 1 64.94 221 VAL B C 1
ATOM 3650 O O . VAL B 1 221 ? -25.531 4.793 4.453 1 64.94 221 VAL B O 1
ATOM 3653 N N . GLY B 1 222 ? -23.406 4.441 3.947 1 58.22 222 GLY B N 1
ATOM 3654 C CA . GLY B 1 222 ? -23.016 4.266 5.34 1 58.22 222 GLY B CA 1
ATOM 3655 C C . GLY B 1 222 ? -23.125 5.539 6.156 1 58.22 222 GLY B C 1
ATOM 3656 O O . GLY B 1 222 ? -23.312 5.488 7.375 1 58.22 222 GLY B O 1
ATOM 3657 N N . GLY B 1 223 ? -22.953 6.77 5.625 1 51 223 GLY B N 1
ATOM 3658 C CA . GLY B 1 223 ? -23.094 8.047 6.305 1 51 223 GLY B CA 1
ATOM 3659 C C . GLY B 1 223 ? -24.531 8.359 6.676 1 51 223 GLY B C 1
ATOM 3660 O O . GLY B 1 223 ? -24.797 9.109 7.621 1 51 223 GLY B O 1
ATOM 3661 N N . THR B 1 224 ? -25.484 7.938 5.875 1 45.44 224 THR B N 1
ATOM 3662 C CA . THR B 1 224 ? -26.891 8.25 6.113 1 45.44 224 THR B CA 1
ATOM 3663 C C . THR B 1 224 ? -27.438 7.445 7.289 1 45.44 224 THR B C 1
ATOM 3665 O O . THR B 1 224 ? -28.406 7.852 7.934 1 45.44 224 THR B O 1
ATOM 3668 N N . GLY B 1 225 ? -26.875 6.367 7.594 1 37.81 225 GLY B N 1
ATOM 3669 C CA . GLY B 1 225 ? -27.531 5.617 8.648 1 37.81 225 GLY B CA 1
ATOM 3670 C C . GLY B 1 225 ? -27.297 6.203 10.031 1 37.81 225 GLY B C 1
ATOM 3671 O O . GLY B 1 225 ? -28.016 5.898 10.977 1 37.81 225 GLY B O 1
ATOM 3672 N N . SER B 1 226 ? -26.125 6.758 10.266 1 37.94 226 SER B N 1
ATOM 3673 C CA . SER B 1 226 ? -25.938 7.164 11.648 1 37.94 226 SER B CA 1
ATOM 3674 C C . SER B 1 226 ? -26.406 8.594 11.875 1 37.94 226 SER B C 1
ATOM 3676 O O . SER B 1 226 ? -26.188 9.164 12.945 1 37.94 226 SER B O 1
ATOM 3678 N N . GLY B 1 227 ? -26.984 9.258 10.922 1 33.66 227 GLY B N 1
ATOM 3679 C CA . GLY B 1 227 ? -27.266 10.68 11.055 1 33.66 227 GLY B CA 1
ATOM 3680 C C . GLY B 1 227 ? -28.453 10.984 11.938 1 33.66 227 GLY B C 1
ATOM 3681 O O . GLY B 1 227 ? -28.859 12.141 12.062 1 33.66 227 GLY B O 1
ATOM 3682 N N . ARG B 1 228 ? -29.375 10.141 12.172 1 33.53 228 ARG B N 1
ATOM 3683 C CA . ARG B 1 228 ? -30.516 10.82 12.781 1 33.53 228 ARG B CA 1
ATOM 3684 C C . ARG B 1 228 ? -30.219 11.203 14.227 1 33.53 228 ARG B C 1
ATOM 3686 O O . ARG B 1 228 ? -31.141 11.281 15.055 1 33.53 228 ARG B O 1
ATOM 3693 N N . GLY B 1 229 ? -29.016 10.953 14.703 1 28.17 229 GLY B N 1
ATOM 3694 C CA . GLY B 1 229 ? -29.016 11.586 16.016 1 28.17 229 GLY B CA 1
ATOM 3695 C C . GLY B 1 229 ? -28.922 13.102 15.945 1 28.17 229 GLY B C 1
ATOM 3696 O O . GLY B 1 229 ? -28.188 13.641 15.109 1 28.17 229 GLY B O 1
ATOM 3697 N N . SER B 1 230 ? -29.953 13.945 16.297 1 28.78 230 SER B N 1
ATOM 3698 C CA . SER B 1 230 ? -30.234 15.367 16.438 1 28.78 230 SER B CA 1
ATOM 3699 C C . SER B 1 230 ? -29.078 16.078 17.156 1 28.78 230 SER B C 1
ATOM 3701 O O . SER B 1 230 ? -29.281 17.141 17.766 1 28.78 230 SER B O 1
ATOM 3703 N N . GLY B 1 231 ? -28 15.539 17.516 1 27.41 231 GLY B N 1
ATOM 3704 C CA . GLY B 1 231 ? -27.234 16.469 18.344 1 27.41 231 GLY B CA 1
ATOM 3705 C C . GLY B 1 231 ? -26.719 17.672 17.562 1 27.41 231 GLY B C 1
ATOM 3706 O O . GLY B 1 231 ? -26.547 17.609 16.344 1 27.41 231 GLY B O 1
ATOM 3707 N N . SER B 1 232 ? -26.984 19 18 1 24.67 232 SER B N 1
ATOM 3708 C CA . SER B 1 232 ? -26.578 20.344 17.641 1 24.67 232 SER B CA 1
ATOM 3709 C C . SER B 1 232 ? -25.109 20.391 17.219 1 24.67 232 SER B C 1
ATOM 3711 O O . SER B 1 232 ? -24.219 20.047 18 1 24.67 232 SER B O 1
ATOM 3713 N N . GLU B 1 233 ? -24.891 20.016 16.094 1 26.77 233 GLU B N 1
ATOM 3714 C CA . GLU B 1 233 ? -23.562 20.031 15.5 1 26.77 233 GLU B CA 1
ATOM 3715 C C . GLU B 1 233 ? -23.016 21.453 15.391 1 26.77 233 GLU B C 1
ATOM 3717 O O . GLU B 1 233 ? -23.641 22.312 14.766 1 26.77 233 GLU B O 1
ATOM 3722 N N . ARG B 1 234 ? -22.578 22.094 16.469 1 25.56 234 ARG B N 1
ATOM 3723 C CA . ARG B 1 234 ? -21.922 23.391 16.438 1 25.56 234 ARG B CA 1
ATOM 3724 C C . ARG B 1 234 ? -20.766 23.406 15.445 1 25.56 234 ARG B C 1
ATOM 3726 O O . ARG B 1 234 ? -19.891 22.531 15.5 1 25.56 234 ARG B O 1
ATOM 3733 N N . GLU B 1 235 ? -21.031 23.859 14.32 1 23.47 235 GLU B N 1
ATOM 3734 C CA . GLU B 1 235 ? -20.141 24.156 13.203 1 23.47 235 GLU B CA 1
ATOM 3735 C C . GLU B 1 235 ? -19 25.078 13.633 1 23.47 235 GLU B C 1
ATOM 3737 O O . GLU B 1 235 ? -19.25 26.109 14.258 1 23.47 235 GLU B O 1
ATOM 3742 N N . VAL B 1 236 ? -17.984 24.594 14.086 1 22.45 236 VAL B N 1
ATOM 3743 C CA . VAL B 1 236 ? -16.906 25.547 14.328 1 22.45 236 VAL B CA 1
ATOM 3744 C C . VAL B 1 236 ? -16.375 26.078 13 1 22.45 236 VAL B C 1
ATOM 3746 O O . VAL B 1 236 ? -15.875 25.312 12.18 1 22.45 236 VAL B O 1
ATOM 3749 N N . ARG B 1 237 ? -17.094 27.141 12.336 1 22.78 237 ARG B N 1
ATOM 3750 C CA . ARG B 1 237 ? -16.828 27.984 11.18 1 22.78 237 ARG B CA 1
ATOM 3751 C C . ARG B 1 237 ? -15.438 28.609 11.25 1 22.78 237 ARG B C 1
ATOM 3753 O O . ARG B 1 237 ? -15.055 29.406 10.391 1 22.78 237 ARG B O 1
ATOM 3760 N N . GLY B 1 238 ? -14.719 28.531 12.234 1 22.7 238 GLY B N 1
ATOM 3761 C CA . GLY B 1 238 ? -13.828 29.656 12.5 1 22.7 238 GLY B CA 1
ATOM 3762 C C . GLY B 1 238 ? -12.875 29.938 11.352 1 22.7 238 GLY B C 1
ATOM 3763 O O . GLY B 1 238 ? -12.617 31.109 11.039 1 22.7 238 GLY B O 1
ATOM 3764 N N . LEU B 1 239 ? -11.977 29 10.828 1 23.11 239 LEU B N 1
ATOM 3765 C CA . LEU B 1 239 ? -10.68 29.625 10.625 1 23.11 239 LEU B CA 1
ATOM 3766 C C . LEU B 1 239 ? -10.586 30.266 9.25 1 23.11 239 LEU B C 1
ATOM 3768 O O . LEU B 1 239 ? -10.477 29.578 8.234 1 23.11 239 LEU B O 1
ATOM 3772 N N . ARG B 1 240 ? -11.492 31.172 8.953 1 21.81 240 ARG B N 1
ATOM 3773 C CA . ARG B 1 240 ? -11.312 32.062 7.809 1 21.81 240 ARG B CA 1
ATOM 3774 C C . ARG B 1 240 ? -9.906 32.656 7.797 1 21.81 240 ARG B C 1
ATOM 3776 O O . ARG B 1 240 ? -9.484 33.25 8.781 1 21.81 240 ARG B O 1
ATOM 3783 N N . THR B 1 241 ? -8.914 32.031 7.117 1 23.31 241 THR B N 1
ATOM 3784 C CA . THR B 1 241 ? -7.656 32.688 6.812 1 23.31 241 THR B CA 1
ATOM 3785 C C . THR B 1 241 ? -7.914 34.031 6.141 1 23.31 241 THR B C 1
ATOM 3787 O O . THR B 1 241 ? -8.562 34.125 5.098 1 23.31 241 THR B O 1
ATOM 3790 N N . ARG B 1 242 ? -8.188 35.125 6.848 1 20.86 242 ARG B N 1
ATOM 3791 C CA . ARG B 1 242 ? -8.297 36.5 6.336 1 20.86 242 ARG B CA 1
ATOM 3792 C C . ARG B 1 242 ? -7.078 36.844 5.504 1 20.86 242 ARG B C 1
ATOM 3794 O O . ARG B 1 242 ? -5.941 36.719 5.965 1 20.86 242 ARG B O 1
ATOM 3801 N N . ALA B 1 243 ? -7.27 36.938 4.164 1 20.75 243 ALA B N 1
ATOM 3802 C CA . ALA B 1 243 ? -6.508 37.719 3.205 1 20.75 243 ALA B CA 1
ATOM 3803 C C . ALA B 1 243 ? -6.363 39.156 3.686 1 20.75 243 ALA B C 1
ATOM 3805 O O . ALA B 1 243 ? -7.285 39.719 4.285 1 20.75 243 ALA B O 1
ATOM 3806 N N . GLY B 1 244 ? -5.223 39.719 3.98 1 18.45 244 GLY B N 1
ATOM 3807 C CA . GLY B 1 244 ? -4.922 41.125 4.047 1 18.45 244 GLY B CA 1
ATOM 3808 C C . GLY B 1 244 ? -5.602 41.938 2.959 1 18.45 244 GLY B C 1
ATOM 3809 O O . GLY B 1 244 ? -5.875 41.438 1.874 1 18.45 244 GLY B O 1
ATOM 3810 N N . GLN B 1 245 ? -6.027 43.125 3.477 1 18.75 245 GLN B N 1
ATOM 3811 C CA . GLN B 1 245 ? -5.707 44.469 2.973 1 18.75 245 GLN B CA 1
ATOM 3812 C C . GLN B 1 245 ? -4.195 44.656 2.844 1 18.75 245 GLN B C 1
ATOM 3814 O O . GLN B 1 245 ? -3.434 44.188 3.699 1 18.75 245 GLN B O 1
#

Solvent-accessible surface area (backbone atoms only — not comparable to full-atom values): 26733 Å² total; per-residue (Å²): 126,83,74,69,75,77,62,49,86,57,14,50,55,35,44,16,45,47,42,35,50,47,49,49,54,13,54,83,75,77,30,36,68,39,40,28,29,25,53,71,50,8,45,73,49,50,63,36,35,46,74,41,64,48,55,60,53,42,52,46,46,40,54,53,54,48,69,40,50,73,69,62,34,61,65,61,55,56,56,44,56,34,58,43,58,51,45,40,32,24,56,50,18,35,39,38,34,29,35,31,10,73,57,65,34,77,37,67,42,98,82,64,49,69,41,77,35,28,59,31,52,30,47,58,47,39,45,48,50,52,51,52,51,49,24,57,67,49,63,32,73,53,77,74,81,49,58,49,92,84,38,79,42,50,69,60,52,52,50,50,58,69,66,52,49,71,67,58,48,48,64,63,41,67,42,39,86,48,41,33,87,84,51,40,54,67,41,72,46,60,42,55,24,66,41,86,57,73,88,38,59,66,59,47,45,49,44,53,50,49,49,51,50,49,41,14,54,50,36,34,57,62,42,60,69,70,52,78,63,79,72,83,75,78,71,85,74,68,83,68,78,75,78,77,136,125,82,73,66,76,74,68,58,72,73,19,53,58,36,45,16,45,48,41,36,49,45,47,48,53,12,55,82,76,76,29,35,68,39,38,28,30,24,52,70,49,9,47,73,47,50,63,36,35,45,73,41,62,47,54,60,54,42,52,45,46,39,51,53,53,45,69,39,51,74,68,61,33,61,66,61,56,57,57,44,56,34,59,43,58,50,46,42,32,23,55,50,16,34,39,37,35,28,35,31,10,74,56,67,34,76,36,66,40,97,84,64,50,68,41,77,35,30,59,31,52,30,47,57,49,39,45,48,49,52,51,51,51,49,23,58,67,49,64,30,73,53,78,72,82,47,58,50,93,84,37,80,42,51,68,61,52,52,51,52,59,68,66,50,49,72,68,59,47,49,64,62,41,66,42,40,85,48,41,33,87,84,51,40,53,68,42,72,45,57,43,58,31,69,43,88,57,74,89,39,60,67,60,48,46,50,45,52,50,48,49,52,50,52,39,16,55,50,38,34,57,64,44,61,69,70,52,77,65,79,72,82,75,78,73,82,75,68,86,68,82,78,77,78,131

Nearest PDB structures (foldseek):
  6liu-assembly3_F  TM=4.968E-01  e=1.438E+00  Papaver somniferum
  4beq-assembly1_A-2  TM=2.207E-01  e=3.253E-01  Vibrio cholerae
  4beu-assembly1_A-2  TM=2.250E-01  e=1.007E+00  Vibrio cholerae
  6liu-assembly3_F  TM=4.122E-01  e=1.037E+00  Papaver somniferum
  5knx-assembly1_A  TM=5.294E-01  e=4.225E+00  Escherichia coli

pLDDT: mean 77.32, std 25.2, range [18.17, 98.62]